Protein AF-A0A970MAL9-F1 (afdb_monomer_lite)

Structure (mmCIF, N/CA/C/O backbone):
data_AF-A0A970MAL9-F1
#
_entry.id   AF-A0A970MAL9-F1
#
loop_
_atom_site.group_PDB
_atom_site.id
_atom_site.type_symbol
_atom_site.label_atom_id
_atom_site.label_alt_id
_atom_site.label_comp_id
_atom_site.label_asym_id
_atom_site.label_entity_id
_atom_site.label_seq_id
_atom_site.pdbx_PDB_ins_code
_atom_site.Cartn_x
_atom_site.Cartn_y
_atom_site.Cartn_z
_atom_site.occupancy
_atom_site.B_iso_or_equiv
_atom_site.auth_seq_id
_atom_site.auth_comp_id
_atom_site.auth_asym_id
_atom_site.auth_atom_id
_atom_site.pdbx_PDB_model_num
ATOM 1 N N . MET A 1 1 ? -70.335 20.527 -10.914 1.00 54.09 1 MET A N 1
ATOM 2 C CA . MET A 1 1 ? -69.441 20.783 -9.760 1.00 54.09 1 MET A CA 1
ATOM 3 C C . MET A 1 1 ? -68.356 21.743 -10.204 1.00 54.09 1 MET A C 1
ATOM 5 O O . MET A 1 1 ? -67.798 21.538 -11.273 1.00 54.09 1 MET A O 1
ATOM 9 N N . LYS A 1 2 ? -68.132 22.835 -9.465 1.00 63.00 2 LYS A N 1
ATOM 10 C CA . LYS A 1 2 ? -67.154 23.869 -9.847 1.00 63.00 2 LYS A CA 1
ATOM 11 C C . LYS A 1 2 ? -65.738 23.356 -9.558 1.00 63.00 2 LYS A C 1
ATOM 13 O O . LYS A 1 2 ? -65.546 22.735 -8.519 1.00 63.00 2 LYS A O 1
ATOM 18 N N . SER A 1 3 ? -64.781 23.642 -10.445 1.00 64.44 3 SER A N 1
ATOM 19 C CA . SER A 1 3 ? -63.372 23.191 -10.394 1.00 64.44 3 SER A CA 1
ATOM 20 C C . SER A 1 3 ? -62.740 23.259 -8.991 1.00 64.44 3 SER A C 1
ATOM 22 O O . SER A 1 3 ? -62.078 22.327 -8.544 1.00 64.44 3 SER A O 1
ATOM 24 N N . ASN A 1 4 ? -63.073 24.297 -8.219 1.00 65.69 4 ASN A N 1
ATOM 25 C CA . ASN A 1 4 ? -62.553 24.490 -6.863 1.00 65.69 4 ASN A CA 1
ATOM 26 C C . ASN A 1 4 ? -63.009 23.415 -5.857 1.00 65.69 4 ASN A C 1
ATOM 28 O O . ASN A 1 4 ? -62.277 23.115 -4.923 1.00 65.69 4 ASN A O 1
ATOM 32 N N . GLN A 1 5 ? -64.184 22.804 -6.038 1.00 72.50 5 GLN A N 1
ATOM 33 C CA . GLN A 1 5 ? -64.656 21.724 -5.161 1.00 72.50 5 GLN A CA 1
ATOM 34 C C . GLN A 1 5 ? -63.900 20.416 -5.407 1.00 72.50 5 GLN A C 1
ATOM 36 O O . GLN A 1 5 ? -63.704 19.651 -4.470 1.00 72.50 5 GLN A O 1
ATOM 41 N N . LEU A 1 6 ? -63.449 20.175 -6.643 1.00 78.44 6 LEU A N 1
ATOM 42 C CA . LEU A 1 6 ? -62.658 18.992 -6.979 1.00 78.44 6 LEU A CA 1
ATOM 43 C C . LEU A 1 6 ? -61.240 19.104 -6.405 1.00 78.44 6 LEU A C 1
ATOM 45 O O . LEU A 1 6 ? -60.740 18.140 -5.842 1.00 78.44 6 LEU A O 1
ATOM 49 N N . ILE A 1 7 ? -60.634 20.294 -6.470 1.00 81.94 7 ILE A N 1
ATOM 50 C CA . ILE A 1 7 ? -59.304 20.547 -5.897 1.00 81.94 7 ILE A CA 1
ATOM 51 C C . ILE A 1 7 ? -59.335 20.386 -4.374 1.00 81.94 7 ILE A C 1
ATOM 53 O O . ILE A 1 7 ? -58.482 19.703 -3.822 1.00 81.94 7 ILE A O 1
ATOM 57 N N . ILE A 1 8 ? -60.351 20.929 -3.695 1.00 83.25 8 ILE A N 1
ATOM 58 C CA . ILE A 1 8 ? -60.490 20.766 -2.238 1.00 83.25 8 ILE A CA 1
ATOM 59 C C . ILE A 1 8 ? -60.674 19.289 -1.865 1.00 83.25 8 ILE A C 1
ATOM 61 O O . ILE A 1 8 ? -60.079 18.832 -0.892 1.00 83.25 8 ILE A O 1
ATOM 65 N N . LEU A 1 9 ? -61.450 18.531 -2.646 1.00 84.88 9 LEU A N 1
ATOM 66 C CA . LEU A 1 9 ? -61.661 17.106 -2.393 1.00 84.88 9 LEU A CA 1
ATOM 67 C C . LEU A 1 9 ? -60.372 16.294 -2.602 1.00 84.88 9 LEU A C 1
ATOM 69 O O . LEU A 1 9 ? -60.044 15.456 -1.769 1.00 84.88 9 LEU A O 1
ATOM 73 N N . ILE A 1 10 ? -59.616 16.569 -3.670 1.00 84.00 10 ILE A N 1
ATOM 74 C CA . ILE A 1 10 ? -58.338 15.896 -3.954 1.00 84.00 10 ILE A CA 1
ATOM 75 C C . ILE A 1 10 ? -57.297 16.237 -2.882 1.00 84.00 10 ILE A C 1
ATOM 77 O O . ILE A 1 10 ? -56.630 15.337 -2.376 1.00 84.00 10 ILE A O 1
ATOM 81 N N . SER A 1 11 ? -57.198 17.504 -2.473 1.00 80.00 11 S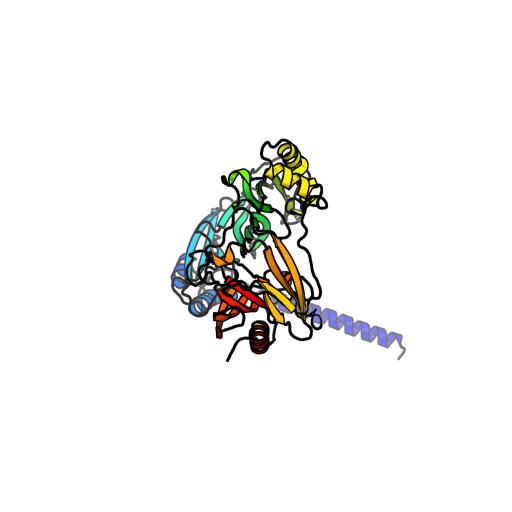ER A N 1
ATOM 82 C CA . SER A 1 11 ? -56.288 17.914 -1.400 1.00 80.00 11 SER A CA 1
ATOM 83 C C . SER A 1 11 ? -56.669 17.289 -0.058 1.00 80.00 11 SER A C 1
ATOM 85 O O . SER A 1 11 ? -55.787 16.850 0.671 1.00 80.00 11 SER A O 1
ATOM 87 N N . ALA A 1 12 ? -57.963 17.179 0.259 1.00 83.12 12 ALA A N 1
ATOM 88 C CA . ALA A 1 12 ? -58.419 16.506 1.473 1.00 83.12 12 ALA A CA 1
ATOM 89 C C . ALA A 1 12 ? -58.082 15.005 1.456 1.00 83.12 12 ALA A C 1
ATOM 91 O O . ALA A 1 12 ? -57.610 14.480 2.459 1.00 83.12 12 ALA A O 1
ATOM 92 N N . VAL A 1 13 ? -58.246 14.327 0.313 1.00 86.06 13 VAL A N 1
ATOM 93 C CA . VAL A 1 13 ? -57.880 12.909 0.163 1.00 86.06 13 VAL A CA 1
ATOM 94 C C . VAL A 1 13 ? -56.366 12.707 0.261 1.00 86.06 13 VAL A C 1
ATOM 96 O O . VAL A 1 13 ? -55.938 11.773 0.933 1.00 86.06 13 VAL A O 1
ATOM 99 N N . MET A 1 14 ? -55.547 13.590 -0.322 1.00 81.12 14 MET A N 1
ATOM 100 C CA . MET A 1 14 ? -54.086 13.507 -0.183 1.00 81.12 14 MET A CA 1
ATOM 101 C C . MET A 1 14 ? -53.616 13.792 1.245 1.00 81.12 14 MET A C 1
ATOM 103 O O . MET A 1 14 ? -52.766 13.067 1.749 1.00 81.12 14 MET A O 1
ATOM 107 N N . ILE A 1 15 ? -54.196 14.779 1.934 1.00 81.25 15 ILE A N 1
ATOM 108 C CA . ILE A 1 15 ? -53.868 15.058 3.340 1.00 81.25 15 ILE A CA 1
ATOM 109 C C . ILE A 1 15 ? -54.288 13.880 4.227 1.00 81.25 15 ILE A C 1
ATOM 111 O O . ILE A 1 15 ? -53.510 13.452 5.073 1.00 81.25 15 ILE A O 1
ATOM 115 N N . CYS A 1 16 ? -55.469 13.296 4.008 1.00 77.19 16 CYS A N 1
ATOM 116 C CA . CYS A 1 16 ? -55.884 12.087 4.719 1.00 77.19 16 CYS A CA 1
ATOM 117 C C . CYS A 1 16 ? -54.990 10.883 4.389 1.00 77.19 16 CYS A C 1
ATOM 119 O O . CYS A 1 16 ? -54.697 10.109 5.291 1.00 77.19 16 CYS A O 1
ATOM 121 N N . GLY A 1 17 ? -54.516 10.746 3.147 1.00 81.19 17 GLY A N 1
ATOM 122 C CA . GLY A 1 17 ? -53.557 9.715 2.745 1.00 81.19 17 GLY A CA 1
ATOM 123 C C . GLY A 1 17 ? -52.209 9.865 3.447 1.00 81.19 17 GLY A C 1
ATOM 124 O O . GLY A 1 17 ? -51.719 8.892 4.006 1.00 81.19 17 GLY A O 1
ATOM 125 N N . ILE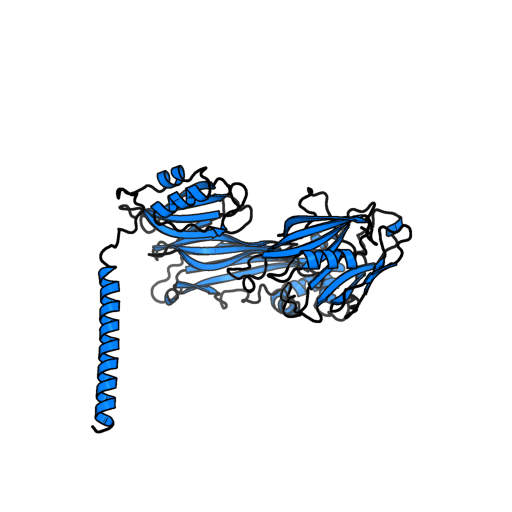 A 1 18 ? -51.668 11.087 3.507 1.00 74.69 18 ILE A N 1
ATOM 126 C CA . ILE A 1 18 ? -50.403 11.408 4.190 1.00 74.69 18 ILE A CA 1
ATOM 127 C C . ILE A 1 18 ? -50.530 11.226 5.709 1.00 74.69 18 ILE A C 1
ATOM 129 O O . ILE A 1 18 ? -49.622 10.707 6.354 1.00 74.69 18 ILE A O 1
ATOM 133 N N . LEU A 1 19 ? -51.666 11.611 6.299 1.00 67.94 19 LEU A N 1
ATOM 134 C CA . LEU A 1 19 ? -51.923 11.406 7.726 1.00 67.94 19 LEU A CA 1
ATOM 135 C C . LEU A 1 19 ? -52.158 9.926 8.060 1.00 67.94 19 LEU A C 1
ATOM 137 O O . LEU A 1 19 ? -51.715 9.471 9.109 1.00 67.94 19 LEU A O 1
ATOM 141 N N . TYR A 1 20 ? -52.801 9.159 7.175 1.00 69.69 20 TYR A N 1
ATOM 142 C CA . TYR A 1 20 ? -53.019 7.721 7.354 1.00 69.69 20 TYR A CA 1
ATOM 143 C C . TYR A 1 20 ? -51.725 6.918 7.168 1.00 69.69 20 TYR A C 1
ATOM 145 O O . TYR A 1 20 ? -51.453 6.020 7.963 1.00 69.69 20 TYR A O 1
ATOM 153 N N . SER A 1 21 ? -50.884 7.278 6.190 1.00 63.38 21 SER A N 1
ATOM 154 C CA . SER A 1 21 ? -49.553 6.685 6.022 1.00 63.38 21 SER A CA 1
ATOM 155 C C . SER A 1 21 ? -48.612 7.083 7.158 1.00 63.38 21 SER A C 1
ATOM 157 O O . SER A 1 21 ? -47.883 6.236 7.656 1.00 63.38 21 SER A O 1
ATOM 159 N N . GLY A 1 22 ? -48.675 8.329 7.640 1.00 58.78 22 GLY A N 1
ATOM 160 C CA . GLY A 1 22 ? -47.919 8.777 8.813 1.00 58.78 22 GLY A CA 1
ATOM 161 C C . GLY A 1 22 ? -48.356 8.084 10.109 1.00 58.78 22 GLY A C 1
ATOM 162 O O . GLY A 1 22 ? -47.512 7.732 10.932 1.00 58.78 22 GLY A O 1
ATOM 163 N N . TYR A 1 23 ? -49.656 7.826 10.280 1.00 56.34 23 TYR A N 1
ATOM 164 C CA . TYR A 1 23 ? -50.204 7.114 11.439 1.00 56.34 23 TYR A CA 1
ATOM 165 C C . TYR A 1 23 ? -49.856 5.617 11.430 1.00 56.34 23 TYR A C 1
ATOM 167 O O . TYR A 1 23 ? -49.505 5.069 12.472 1.00 56.34 23 TYR A O 1
ATOM 175 N N . HIS A 1 24 ? -49.880 4.957 10.265 1.00 53.38 24 HIS A N 1
ATOM 176 C CA . HIS A 1 24 ? -49.441 3.558 10.149 1.00 53.38 24 HIS A CA 1
ATOM 177 C C . HIS A 1 24 ? -47.927 3.403 10.274 1.00 53.38 24 HIS A C 1
ATOM 179 O O . HIS A 1 24 ? -47.480 2.521 10.995 1.00 53.38 24 HIS A O 1
ATOM 185 N N . TYR A 1 25 ? -47.137 4.312 9.698 1.00 47.03 25 TYR A N 1
ATOM 186 C CA . TYR A 1 25 ? -45.676 4.284 9.830 1.00 47.03 25 TYR A CA 1
ATOM 187 C C . TYR A 1 25 ? -45.218 4.507 11.285 1.00 47.03 25 TYR A C 1
ATOM 189 O O . TYR A 1 25 ? -44.265 3.889 11.758 1.00 47.03 25 TYR A O 1
ATOM 197 N N . THR A 1 26 ? -45.940 5.339 12.045 1.00 49.50 26 THR A N 1
ATOM 198 C CA . THR A 1 26 ? -45.660 5.550 13.476 1.00 49.50 26 THR A CA 1
ATOM 199 C C . THR A 1 26 ? -46.184 4.424 14.370 1.00 49.50 26 THR A C 1
ATOM 201 O O . THR A 1 26 ? -45.538 4.125 15.371 1.00 49.50 26 THR A O 1
ATOM 204 N N . GLN A 1 27 ? -47.278 3.740 14.011 1.00 43.75 27 GLN A N 1
ATOM 205 C CA . GLN A 1 27 ? -47.748 2.523 14.695 1.00 43.75 27 GLN A CA 1
ATOM 206 C C . GLN A 1 27 ? -46.856 1.301 14.413 1.00 43.75 27 GLN A C 1
ATOM 208 O O . GLN A 1 27 ? -46.614 0.520 15.329 1.00 43.75 27 GLN A O 1
ATOM 213 N N . GLU A 1 28 ? -46.297 1.151 13.208 1.00 44.19 28 GLU A N 1
ATOM 214 C CA . GLU A 1 28 ? -45.326 0.088 12.896 1.00 44.19 28 GLU A CA 1
ATOM 215 C C . GLU A 1 28 ? -43.985 0.308 13.617 1.00 44.19 28 GLU A C 1
ATOM 217 O O . GLU A 1 28 ? -43.405 -0.644 14.142 1.00 44.19 28 GLU A O 1
ATOM 222 N N . MET A 1 29 ? -43.534 1.562 13.771 1.00 40.91 29 MET A N 1
ATOM 223 C CA . MET A 1 29 ? -42.381 1.887 14.626 1.00 40.91 29 MET A CA 1
ATOM 224 C C . MET A 1 29 ? -42.684 1.808 16.132 1.00 40.91 29 MET A C 1
ATOM 226 O O . MET A 1 29 ? -41.788 1.501 16.919 1.00 40.91 29 MET A O 1
ATOM 230 N N . ALA A 1 30 ? -43.924 2.062 16.560 1.00 37.53 30 ALA A N 1
ATOM 231 C CA . ALA A 1 30 ? -44.330 1.933 17.961 1.00 37.53 30 ALA A CA 1
ATOM 232 C C . ALA A 1 30 ? -44.595 0.473 18.377 1.00 37.53 30 ALA A C 1
ATOM 234 O O . ALA A 1 30 ? -44.354 0.127 19.530 1.00 37.53 30 ALA A O 1
ATOM 235 N N . ASN A 1 31 ? -45.001 -0.403 17.452 1.00 35.47 31 ASN A N 1
ATOM 236 C CA . ASN A 1 31 ? -45.170 -1.838 17.712 1.00 35.47 31 ASN A CA 1
ATOM 237 C C . ASN A 1 31 ? -43.882 -2.650 17.493 1.00 35.47 31 ASN A C 1
ATOM 239 O O . ASN A 1 31 ? -43.725 -3.692 18.121 1.00 35.47 31 ASN A O 1
ATOM 243 N N . ARG A 1 32 ? -42.890 -2.137 16.746 1.00 37.62 32 ARG A N 1
ATOM 244 C CA . ARG A 1 32 ? -41.489 -2.608 16.850 1.00 37.62 32 ARG A CA 1
ATOM 245 C C . ARG A 1 32 ? -40.805 -2.200 18.164 1.00 37.62 32 ARG A C 1
ATOM 247 O O . ARG A 1 32 ? -39.726 -2.690 18.470 1.00 37.62 32 ARG A O 1
ATOM 254 N N . LYS A 1 33 ? -41.438 -1.346 18.974 1.00 33.28 33 LYS A N 1
ATOM 255 C CA . LYS A 1 33 ? -40.928 -0.869 20.270 1.00 33.28 33 LYS A CA 1
ATOM 256 C C . LYS A 1 33 ? -41.291 -1.756 21.473 1.00 33.28 33 LYS A C 1
ATOM 258 O O . LYS A 1 33 ? -41.017 -1.359 22.600 1.00 33.28 33 LYS A O 1
ATOM 263 N N . LEU A 1 34 ? -41.860 -2.949 21.262 1.00 36.75 34 LEU A N 1
ATOM 264 C CA . LEU A 1 34 ? -42.146 -3.918 22.337 1.00 36.75 34 LEU A CA 1
ATOM 265 C C . LEU A 1 34 ? -41.627 -5.345 22.070 1.00 36.75 34 LEU A C 1
ATOM 267 O O . LEU A 1 34 ? -42.137 -6.316 22.617 1.00 36.75 34 LEU A O 1
ATOM 271 N N . GLN A 1 35 ? -40.558 -5.446 21.282 1.00 36.19 35 GLN A N 1
ATOM 272 C CA . GLN A 1 35 ? -39.531 -6.484 21.407 1.00 36.19 35 GLN A CA 1
ATOM 273 C C . GLN A 1 35 ? -38.168 -5.793 21.299 1.00 36.19 35 GLN A C 1
ATOM 275 O O . GLN A 1 35 ? -37.368 -6.054 20.410 1.00 36.19 35 GLN A O 1
ATOM 280 N N . VAL A 1 36 ? -37.902 -4.864 22.219 1.00 40.41 36 VAL A N 1
ATOM 281 C CA . VAL A 1 36 ? -36.517 -4.659 22.642 1.00 40.41 36 VAL A CA 1
ATOM 282 C C . VAL A 1 36 ? -36.215 -5.894 23.482 1.00 40.41 36 VAL A C 1
ATOM 284 O O . VAL A 1 36 ? -36.440 -5.896 24.689 1.00 40.41 36 VAL A O 1
ATOM 287 N N . MET A 1 37 ? -35.835 -6.991 22.817 1.00 39.97 37 MET A N 1
ATOM 288 C CA . MET A 1 37 ? -34.947 -7.946 23.466 1.00 39.97 37 MET A CA 1
ATOM 289 C C . MET A 1 37 ? -33.815 -7.091 24.022 1.00 39.97 37 MET A C 1
ATOM 291 O O . MET A 1 37 ? -33.261 -6.258 23.300 1.00 39.97 37 MET A O 1
ATOM 295 N N . GLU A 1 38 ? -33.588 -7.191 25.328 1.00 49.19 38 GLU A N 1
ATOM 296 C CA . GLU A 1 38 ? -32.410 -6.621 25.966 1.00 49.19 38 GLU A CA 1
ATOM 297 C C . GLU A 1 38 ? -31.223 -6.918 25.041 1.00 49.19 38 GLU A C 1
ATOM 299 O O . GLU A 1 38 ? -31.068 -8.055 24.601 1.00 49.19 38 GLU A O 1
ATOM 304 N N . SER A 1 39 ? -30.476 -5.890 24.637 1.00 59.03 39 SER A N 1
ATOM 305 C CA . SER A 1 39 ? -29.421 -5.948 23.614 1.00 59.03 39 SER A CA 1
ATOM 306 C C . SER A 1 39 ? -28.170 -6.675 24.118 1.00 59.03 39 SER A C 1
ATOM 308 O O . SER A 1 39 ? -27.053 -6.182 23.972 1.00 59.03 39 SER A O 1
ATOM 310 N N . GLY A 1 40 ? -28.377 -7.803 24.790 1.00 67.00 40 GLY A N 1
ATOM 311 C CA . GLY A 1 40 ? -27.357 -8.630 25.394 1.00 67.00 40 GLY A CA 1
ATOM 312 C C . GLY A 1 40 ? -27.059 -9.876 24.564 1.00 67.00 40 GLY A C 1
ATOM 313 O O . GLY A 1 40 ? -27.856 -10.293 23.726 1.00 67.00 40 GLY A O 1
ATOM 314 N N . LEU A 1 41 ? -25.908 -10.485 24.822 1.00 83.50 41 LEU A N 1
ATOM 315 C CA . LEU A 1 41 ? -25.549 -11.811 24.335 1.00 83.50 41 LEU A CA 1
ATOM 316 C C . LEU A 1 41 ? -26.349 -12.853 25.114 1.00 83.50 41 LEU A C 1
ATOM 318 O O . LEU A 1 41 ? -26.048 -13.123 26.279 1.00 83.50 41 LEU A O 1
ATOM 322 N N . PHE A 1 42 ? -27.365 -13.421 24.472 1.00 82.75 42 PHE A N 1
ATOM 323 C CA . PHE A 1 42 ? -28.212 -14.464 25.041 1.00 82.75 42 PHE A CA 1
ATOM 324 C C . PHE A 1 42 ? -28.233 -15.693 24.133 1.00 82.75 42 PHE A C 1
ATOM 326 O O . PHE A 1 42 ? -28.216 -15.555 22.912 1.00 82.75 42 PHE A O 1
ATOM 333 N N . ASP A 1 43 ? -28.274 -16.885 24.725 1.00 81.25 43 ASP A N 1
ATOM 334 C CA . ASP A 1 43 ? -28.486 -18.131 23.986 1.00 81.25 43 ASP A CA 1
ATOM 335 C C . ASP A 1 43 ? -29.949 -18.271 23.516 1.00 81.25 43 ASP A C 1
ATOM 337 O O . ASP A 1 43 ? -30.821 -17.452 23.829 1.00 81.25 43 ASP A O 1
ATOM 341 N N . SER A 1 44 ? -30.247 -19.347 22.780 1.00 77.75 44 SER A N 1
ATOM 342 C CA . SER A 1 44 ? -31.605 -19.643 22.299 1.00 77.75 44 SER A CA 1
ATOM 343 C C . SER A 1 44 ? -32.642 -19.825 23.415 1.00 77.75 44 SER A C 1
ATOM 345 O O . SER A 1 44 ? -33.842 -19.733 23.152 1.00 77.75 44 SER A O 1
ATOM 347 N N . ASP A 1 45 ? -32.190 -20.088 24.643 1.00 80.75 45 ASP A N 1
ATOM 348 C CA . ASP A 1 45 ? -33.020 -20.272 25.831 1.00 80.75 45 ASP A CA 1
ATOM 349 C C . ASP A 1 45 ? -33.166 -18.969 26.650 1.00 80.75 45 ASP A C 1
ATOM 351 O O . ASP A 1 45 ? -33.895 -18.938 27.646 1.00 80.75 45 ASP A O 1
ATOM 355 N N . GLY A 1 46 ? -32.528 -17.875 26.216 1.00 80.25 46 GLY A N 1
ATOM 356 C CA . GLY A 1 46 ? -32.565 -16.562 26.856 1.00 80.25 46 GLY A CA 1
ATOM 357 C C . GLY A 1 46 ? -31.603 -16.403 28.037 1.00 80.25 46 GLY A C 1
ATOM 358 O O . GLY A 1 46 ? -31.757 -15.459 28.815 1.00 80.25 46 GLY A O 1
ATOM 359 N N . ASN A 1 47 ? -30.630 -17.301 28.212 1.00 82.56 47 ASN A N 1
ATOM 360 C CA . ASN A 1 47 ? -29.602 -17.167 29.244 1.00 82.56 47 ASN A CA 1
ATOM 361 C C . ASN A 1 47 ? -28.457 -16.288 28.746 1.00 82.56 47 ASN A C 1
ATOM 363 O O . ASN A 1 47 ? -28.035 -16.404 27.599 1.00 82.56 47 ASN A O 1
ATOM 367 N N . ALA A 1 48 ? -27.932 -15.422 29.616 1.00 83.19 48 ALA A N 1
ATOM 368 C CA . ALA A 1 48 ? -26.791 -14.580 29.276 1.00 83.19 48 ALA A CA 1
ATOM 369 C C . ALA A 1 48 ? -25.548 -15.443 29.010 1.00 83.19 48 ALA A C 1
ATOM 371 O O . ALA A 1 48 ? -25.181 -16.275 29.843 1.00 83.19 48 ALA A O 1
ATOM 372 N N . VAL A 1 49 ? -24.885 -15.208 27.880 1.00 87.00 49 VAL A N 1
ATOM 373 C CA . VAL A 1 49 ? -23.678 -15.933 27.473 1.00 87.00 49 VAL A CA 1
ATOM 374 C C . VAL A 1 49 ? -22.446 -15.085 27.733 1.00 87.00 49 VAL A C 1
ATOM 376 O O . VAL A 1 49 ? -22.378 -13.918 27.348 1.00 87.00 49 VAL A O 1
ATOM 379 N N . SER A 1 50 ? -21.454 -15.674 28.403 1.00 91.62 50 SER A N 1
ATOM 380 C CA . SER A 1 50 ? -20.188 -14.994 28.652 1.00 91.62 50 SER A CA 1
ATOM 381 C C . SER A 1 50 ? -19.363 -14.888 27.364 1.00 91.62 50 SER A C 1
ATOM 383 O O . SER A 1 50 ? -19.255 -15.879 26.639 1.00 91.62 50 SER A O 1
ATOM 385 N N . PRO A 1 51 ? -18.666 -13.762 27.114 1.00 92.25 51 PRO A N 1
ATOM 386 C CA . PRO A 1 51 ? -17.715 -13.649 26.006 1.00 92.25 51 PRO A CA 1
ATOM 387 C C . PRO A 1 51 ? -16.629 -14.736 26.015 1.00 92.25 51 PRO A C 1
ATOM 389 O O . PRO A 1 51 ? -16.102 -15.090 24.966 1.00 92.25 51 PRO A O 1
ATOM 392 N N . VAL A 1 52 ? -16.302 -15.286 27.192 1.00 93.12 52 VAL A N 1
ATOM 393 C CA . VAL A 1 52 ? -15.356 -16.405 27.338 1.00 93.12 52 VAL A CA 1
ATOM 394 C C . VAL A 1 52 ? -15.914 -17.693 26.737 1.00 93.12 52 VAL A C 1
ATOM 396 O O . VAL A 1 52 ? -15.193 -18.400 26.035 1.00 93.12 52 VAL A O 1
ATOM 399 N N . ASP A 1 53 ? -17.183 -17.996 26.999 1.00 93.44 53 ASP A N 1
ATOM 400 C CA . ASP A 1 53 ? -17.834 -19.199 26.481 1.00 93.44 53 ASP A CA 1
ATOM 401 C C . ASP A 1 53 ? -18.007 -19.095 24.966 1.00 93.44 53 ASP A C 1
ATOM 403 O O . ASP A 1 53 ? -17.639 -20.023 24.248 1.00 93.44 53 ASP A O 1
ATOM 407 N N . LEU A 1 54 ? -18.424 -17.919 24.484 1.00 93.44 54 LEU A N 1
ATOM 408 C CA . LEU A 1 54 ? -18.507 -17.610 23.058 1.00 93.44 54 LEU A CA 1
ATOM 409 C C . LEU A 1 54 ? -17.153 -17.789 22.349 1.00 93.44 54 LEU A C 1
ATOM 411 O O . LEU A 1 54 ? -17.075 -18.445 21.312 1.00 93.44 54 LEU A O 1
ATOM 415 N N . ALA A 1 55 ? -16.066 -17.255 22.919 1.00 93.12 55 ALA A N 1
ATOM 416 C CA . ALA A 1 55 ? -14.726 -17.415 22.353 1.00 93.12 55 ALA A CA 1
ATOM 417 C C . ALA A 1 55 ? -14.321 -18.896 22.254 1.00 93.12 55 ALA A C 1
ATOM 419 O O . ALA A 1 55 ? -13.810 -19.338 21.227 1.00 93.12 55 ALA A O 1
ATOM 420 N N . ASN A 1 56 ? -14.586 -19.681 23.303 1.00 94.31 56 ASN A N 1
ATOM 421 C CA . ASN A 1 56 ? -14.286 -21.112 23.318 1.00 94.31 56 ASN A CA 1
ATOM 422 C C . ASN A 1 56 ? -15.122 -21.907 22.305 1.00 94.31 56 ASN A C 1
ATOM 424 O O . ASN A 1 56 ? -14.631 -22.897 21.766 1.00 94.31 56 ASN A O 1
ATOM 428 N N . GLU A 1 57 ? -16.366 -21.494 22.058 1.00 94.62 57 GLU A N 1
ATOM 429 C CA . GLU A 1 57 ? -17.265 -22.136 21.096 1.00 94.62 57 GLU A CA 1
ATOM 430 C C . GLU A 1 57 ? -16.788 -21.948 19.647 1.00 94.62 57 GLU A C 1
ATOM 432 O O . GLU A 1 57 ? -16.842 -22.887 18.847 1.00 94.62 57 GLU A O 1
ATOM 437 N N . ILE A 1 58 ? -16.274 -20.755 19.334 1.00 93.75 58 ILE A N 1
ATOM 438 C CA . ILE A 1 58 ? -15.801 -20.357 18.002 1.00 93.75 58 ILE A CA 1
ATOM 439 C C . ILE A 1 58 ? -14.396 -20.908 17.701 1.00 93.75 58 ILE A C 1
ATOM 441 O O . ILE A 1 58 ? -14.074 -21.202 16.549 1.00 93.75 58 ILE A O 1
ATOM 445 N N . ASN A 1 59 ? -13.536 -21.072 18.709 1.00 93.56 59 ASN A N 1
ATOM 446 C CA . ASN A 1 59 ? -12.139 -21.446 18.490 1.00 93.56 59 ASN A CA 1
ATOM 447 C C . ASN A 1 59 ? -11.965 -22.780 17.738 1.00 93.56 59 ASN A C 1
ATOM 449 O O . ASN A 1 59 ? -12.416 -23.839 18.178 1.00 93.56 59 ASN A O 1
ATOM 453 N N . GLY A 1 60 ? -11.224 -22.748 16.629 1.00 91.19 60 GLY A N 1
ATOM 454 C CA . GLY A 1 60 ? -10.916 -23.914 15.801 1.00 91.19 60 GLY A CA 1
ATOM 455 C C . GLY A 1 60 ? -12.063 -24.384 14.903 1.00 91.19 60 GLY A C 1
ATOM 456 O O . GLY A 1 60 ? -11.933 -25.441 14.276 1.00 91.19 60 GLY A O 1
ATOM 457 N N . LYS A 1 61 ? -13.165 -23.630 14.841 1.00 92.94 61 LYS A N 1
ATOM 458 C CA . LYS A 1 61 ? -14.295 -23.873 13.942 1.00 92.94 61 LYS A CA 1
ATOM 459 C C . LYS A 1 61 ? -13.995 -23.403 12.529 1.00 92.94 61 LYS A C 1
ATOM 461 O O . LYS A 1 61 ? -13.163 -22.525 12.317 1.00 92.94 61 LYS A O 1
ATOM 466 N N . THR A 1 62 ? -14.667 -24.015 11.565 1.00 89.62 62 THR A N 1
ATOM 467 C CA . THR A 1 62 ? -14.674 -23.524 10.185 1.00 89.62 62 THR A CA 1
ATOM 468 C C . THR A 1 62 ? -15.454 -22.221 10.092 1.00 89.62 62 THR A C 1
ATOM 470 O O . THR A 1 62 ? -16.323 -21.948 10.917 1.00 89.62 62 THR A O 1
ATOM 473 N N . THR A 1 63 ? -15.176 -21.431 9.068 1.00 84.12 63 THR A N 1
ATOM 474 C CA . THR A 1 63 ? -15.888 -20.186 8.768 1.00 84.12 63 THR A CA 1
ATOM 475 C C . THR A 1 63 ? -17.413 -20.311 8.815 1.00 84.12 63 THR A C 1
ATOM 477 O O . THR A 1 63 ? -18.067 -19.533 9.506 1.00 84.12 63 THR A O 1
ATOM 480 N N . ASP A 1 64 ? -17.981 -21.311 8.135 1.00 88.19 64 ASP A N 1
ATOM 481 C CA . ASP A 1 64 ? -19.435 -21.517 8.094 1.00 88.19 64 ASP A CA 1
ATOM 482 C C . ASP A 1 64 ? -20.001 -21.802 9.491 1.00 88.19 64 ASP A C 1
ATOM 484 O O . ASP A 1 64 ? -21.050 -21.280 9.868 1.00 88.19 64 ASP A O 1
ATOM 488 N N . GLU A 1 65 ? -19.287 -22.603 10.288 1.00 91.81 65 GLU A N 1
ATOM 489 C CA . GLU A 1 65 ? -19.660 -22.872 11.677 1.00 91.81 65 GLU A CA 1
ATOM 490 C C . GLU A 1 65 ? -19.583 -21.601 12.531 1.00 91.81 65 GLU A C 1
ATOM 492 O O . GLU A 1 65 ? -20.498 -21.348 13.310 1.00 91.81 65 GLU A O 1
ATOM 497 N N . VAL A 1 66 ? -18.528 -20.791 12.384 1.00 90.88 66 VAL A N 1
ATOM 498 C CA . VAL A 1 66 ? -18.380 -19.520 13.111 1.00 90.88 66 VAL A CA 1
ATOM 499 C C . VAL A 1 66 ? -19.519 -18.570 12.783 1.00 90.88 66 VAL A C 1
ATOM 501 O O . VAL A 1 66 ? -20.130 -18.033 13.704 1.00 90.88 66 VAL A O 1
ATOM 504 N N . LYS A 1 67 ? -19.854 -18.413 11.501 1.00 89.88 67 LYS A N 1
ATOM 505 C CA . LYS A 1 67 ? -20.990 -17.597 11.074 1.00 89.88 67 LYS A CA 1
ATOM 506 C C . LYS A 1 67 ? -22.287 -18.073 11.726 1.00 89.88 67 LYS A C 1
ATOM 508 O O . LYS A 1 67 ? -22.987 -17.285 12.350 1.00 89.88 67 LYS A O 1
ATOM 513 N N . MET A 1 68 ? -22.569 -19.375 11.657 1.00 90.62 68 MET A N 1
ATOM 514 C CA . MET A 1 68 ? -23.757 -19.954 12.289 1.00 90.62 68 MET A CA 1
ATOM 515 C C . MET A 1 68 ? -23.801 -19.734 13.806 1.00 90.62 68 MET A C 1
ATOM 517 O O . MET A 1 68 ? -24.892 -19.619 14.362 1.00 90.62 68 MET A O 1
ATOM 521 N N . ILE A 1 69 ? -22.651 -19.731 14.486 1.00 92.56 69 ILE A N 1
ATOM 522 C CA . ILE A 1 69 ? -22.556 -19.447 15.924 1.00 92.56 69 ILE A CA 1
ATOM 523 C C . ILE A 1 69 ? -22.834 -17.960 16.177 1.00 92.56 69 ILE A C 1
ATOM 525 O O . ILE A 1 69 ? -23.689 -17.633 16.991 1.00 92.56 69 ILE A O 1
ATOM 529 N N . LEU A 1 70 ? -22.169 -17.049 15.464 1.00 90.94 70 LEU A N 1
ATOM 530 C CA . LEU A 1 70 ? -22.332 -15.601 15.639 1.00 90.94 70 LEU A CA 1
ATOM 531 C C . LEU A 1 70 ? -23.758 -15.121 15.318 1.00 90.94 70 LEU A C 1
ATOM 533 O O . LEU A 1 70 ? -24.306 -14.307 16.065 1.00 90.94 70 LEU A O 1
ATOM 537 N N . ASP A 1 71 ? -24.394 -15.696 14.294 1.00 89.19 71 ASP A N 1
ATOM 538 C CA . ASP A 1 71 ? -25.789 -15.424 13.928 1.00 89.19 71 ASP A CA 1
ATOM 539 C C . ASP A 1 71 ? -26.763 -15.752 15.077 1.00 89.19 71 ASP A C 1
ATOM 541 O O . ASP A 1 71 ? -27.740 -15.029 15.285 1.00 89.19 71 ASP A O 1
ATOM 545 N N . GLN A 1 72 ? -26.496 -16.802 15.871 1.00 89.69 72 GLN A N 1
ATOM 546 C CA . GLN A 1 72 ? -27.328 -17.156 17.036 1.00 89.69 72 GLN A CA 1
ATOM 547 C C . GLN A 1 72 ? -27.319 -16.065 18.108 1.00 89.69 72 GLN A C 1
ATOM 549 O O . GLN A 1 72 ? -28.311 -15.890 18.813 1.00 89.69 72 GLN A O 1
ATOM 554 N N . TYR A 1 73 ? -26.222 -15.315 18.196 1.00 86.44 73 TYR A N 1
ATOM 555 C CA . TYR A 1 73 ? -26.035 -14.226 19.148 1.00 86.44 73 TYR A CA 1
ATOM 556 C C . TYR A 1 73 ? -26.296 -12.843 18.532 1.00 86.44 73 TYR A C 1
ATOM 558 O O . TYR A 1 73 ? -26.026 -11.828 19.176 1.00 86.44 73 TYR A O 1
ATOM 566 N N . ASN A 1 74 ? -26.828 -12.790 17.301 1.00 84.19 74 ASN A N 1
ATOM 567 C CA . ASN A 1 74 ? -27.072 -11.558 16.547 1.00 84.19 74 ASN A CA 1
ATOM 568 C C . ASN A 1 74 ? -25.811 -10.672 16.450 1.00 84.19 74 ASN A C 1
ATOM 570 O O . ASN A 1 74 ? -25.859 -9.449 16.628 1.00 84.19 74 ASN A O 1
ATOM 574 N N . LEU A 1 75 ? -24.666 -11.318 16.224 1.00 86.31 75 LEU A N 1
ATOM 575 C CA . LEU A 1 75 ? -23.383 -10.672 15.992 1.00 86.31 75 LEU A CA 1
ATOM 576 C C . LEU A 1 75 ? -23.127 -10.580 14.490 1.00 86.31 75 LEU A C 1
ATOM 578 O O . LEU A 1 75 ? -23.326 -11.545 13.760 1.00 86.31 75 LEU A O 1
ATOM 582 N N . GLU A 1 76 ? -22.689 -9.407 14.041 1.00 82.12 76 GLU A N 1
ATOM 583 C CA . GLU A 1 76 ? -22.301 -9.195 12.650 1.00 82.12 76 GLU A CA 1
ATOM 584 C C . GLU A 1 76 ? -21.082 -10.065 12.313 1.00 82.12 76 GLU A C 1
ATOM 586 O O . GLU A 1 76 ? -20.161 -10.190 13.124 1.00 82.12 76 GLU A O 1
ATOM 591 N N . TYR A 1 77 ? -21.098 -10.673 11.127 1.00 83.06 77 TYR A N 1
ATOM 592 C CA . TYR A 1 77 ? -20.005 -11.463 10.570 1.00 83.06 77 TYR A CA 1
ATOM 593 C C . TYR A 1 77 ? -19.833 -11.103 9.095 1.00 83.06 77 TYR A C 1
ATOM 595 O O . TYR A 1 77 ? -20.804 -11.151 8.339 1.00 83.06 77 TYR A O 1
ATOM 603 N N . ASP A 1 78 ? -18.617 -10.739 8.690 1.00 78.06 78 ASP A N 1
ATOM 604 C CA . ASP A 1 78 ? -18.320 -10.387 7.301 1.00 78.06 78 ASP A CA 1
ATOM 605 C C . ASP A 1 78 ? -17.797 -11.606 6.532 1.00 78.06 78 ASP A C 1
ATOM 607 O O . ASP A 1 78 ? -16.735 -12.156 6.828 1.00 78.06 78 ASP A O 1
ATOM 611 N N . GLU A 1 79 ? -18.556 -12.023 5.520 1.00 68.62 79 GLU A N 1
ATOM 612 C CA . GLU A 1 79 ? -18.208 -13.138 4.637 1.00 68.62 79 GLU A CA 1
ATOM 613 C C . GLU A 1 79 ? -16.974 -12.844 3.770 1.00 68.62 79 GLU A C 1
ATOM 615 O O . GLU A 1 79 ? -16.311 -13.779 3.321 1.00 68.62 79 GLU A O 1
ATOM 620 N N . ALA A 1 80 ? -16.620 -11.569 3.565 1.00 62.62 80 ALA A N 1
ATOM 621 C CA . ALA A 1 80 ? -15.443 -11.162 2.797 1.00 62.62 80 ALA A CA 1
ATOM 622 C C . ALA A 1 80 ? -14.112 -11.480 3.505 1.00 62.62 80 ALA A C 1
ATOM 624 O O . ALA A 1 80 ? -13.041 -11.311 2.922 1.00 62.62 80 ALA A O 1
ATOM 625 N N . MET A 1 81 ? -14.156 -11.964 4.749 1.00 62.06 81 MET A N 1
ATOM 626 C CA . MET A 1 81 ? -12.977 -12.343 5.527 1.00 62.06 81 MET A CA 1
ATOM 627 C C . MET A 1 81 ? -12.300 -13.657 5.094 1.00 62.06 81 MET A C 1
ATOM 629 O O . MET A 1 81 ? -11.347 -14.064 5.759 1.00 62.06 81 MET A O 1
ATOM 633 N N . VAL A 1 82 ? -12.776 -14.350 4.049 1.00 60.66 82 VAL A N 1
ATOM 634 C CA . VAL A 1 82 ? -12.586 -15.807 3.968 1.00 60.66 82 VAL A CA 1
ATOM 635 C C . VAL A 1 82 ? -12.337 -16.360 2.560 1.00 60.66 82 VAL A C 1
ATOM 637 O O . VAL A 1 82 ? -13.119 -16.132 1.638 1.00 60.66 82 VAL A O 1
ATOM 640 N N . THR A 1 83 ? -11.332 -17.234 2.439 1.00 57.34 83 THR A N 1
ATOM 641 C CA . THR A 1 83 ? -11.274 -18.306 1.434 1.00 57.34 83 THR A CA 1
ATOM 642 C C . THR A 1 83 ? -11.806 -19.641 1.995 1.00 57.34 83 THR A C 1
ATOM 644 O O . THR A 1 83 ? -11.663 -19.978 3.170 1.00 57.34 83 THR A O 1
ATOM 647 N N . ASN A 1 84 ? -12.509 -20.417 1.162 1.00 58.25 84 ASN A N 1
ATOM 648 C CA . ASN A 1 84 ? -13.294 -21.578 1.609 1.00 58.25 84 ASN A CA 1
ATOM 649 C C . ASN A 1 84 ? -12.459 -22.658 2.351 1.00 58.25 84 ASN A C 1
ATOM 651 O O . ASN A 1 84 ? -11.594 -23.290 1.742 1.00 58.25 84 ASN A O 1
ATOM 655 N N . ASN A 1 85 ? -12.859 -22.963 3.602 1.00 67.19 85 ASN A N 1
ATOM 656 C CA . ASN A 1 85 ? -12.378 -24.003 4.549 1.00 67.19 85 ASN A CA 1
ATOM 657 C C . ASN A 1 85 ? -11.334 -23.613 5.615 1.00 67.19 85 ASN A C 1
ATOM 659 O O . ASN A 1 85 ? -10.814 -24.503 6.300 1.00 67.19 85 ASN A O 1
ATOM 663 N N . ASP A 1 86 ? -11.077 -22.328 5.835 1.00 77.44 86 ASP A N 1
ATOM 664 C CA . ASP A 1 86 ? -10.205 -21.905 6.931 1.00 77.44 86 ASP A CA 1
ATOM 665 C C . ASP A 1 86 ? -10.787 -22.203 8.317 1.00 77.44 86 ASP A C 1
ATOM 667 O O . ASP A 1 86 ? -11.982 -22.051 8.583 1.00 77.44 86 ASP A O 1
ATOM 671 N N . ARG A 1 87 ? -9.914 -22.643 9.233 1.00 86.56 87 ARG A N 1
ATOM 672 C CA . ARG A 1 87 ? -10.243 -22.722 10.658 1.00 86.56 87 ARG A CA 1
ATOM 673 C C . ARG A 1 87 ? -9.940 -21.388 11.313 1.00 86.56 87 ARG A C 1
ATOM 675 O O . ARG A 1 87 ? -8.825 -20.888 11.198 1.00 86.56 87 ARG A O 1
ATOM 682 N N . ILE A 1 88 ? -10.904 -20.865 12.053 1.00 87.44 88 ILE A N 1
ATOM 683 C CA . ILE A 1 88 ? -10.777 -19.605 12.772 1.00 87.44 88 ILE A CA 1
ATOM 684 C C . ILE A 1 88 ? -10.063 -19.841 14.100 1.00 87.44 88 ILE A C 1
ATOM 686 O O . ILE A 1 88 ? -10.442 -20.707 14.891 1.00 87.44 88 ILE A O 1
ATOM 690 N N . GLN A 1 89 ? -9.026 -19.053 14.363 1.00 88.75 89 GLN A N 1
ATOM 691 C CA . GLN A 1 89 ? -8.459 -18.897 15.696 1.00 88.75 89 GLN A CA 1
ATOM 692 C C . GLN A 1 89 ? -9.105 -17.706 16.386 1.00 88.75 89 GLN A C 1
ATOM 694 O O . GLN A 1 89 ? -9.296 -16.651 15.782 1.00 88.75 89 GLN A O 1
ATOM 699 N N . THR A 1 90 ? -9.405 -17.868 17.670 1.00 90.12 90 THR A N 1
ATOM 700 C CA . THR A 1 90 ? -9.994 -16.798 18.476 1.00 90.12 90 THR A CA 1
ATOM 701 C C . THR A 1 90 ? -9.070 -16.371 19.595 1.00 90.12 90 THR A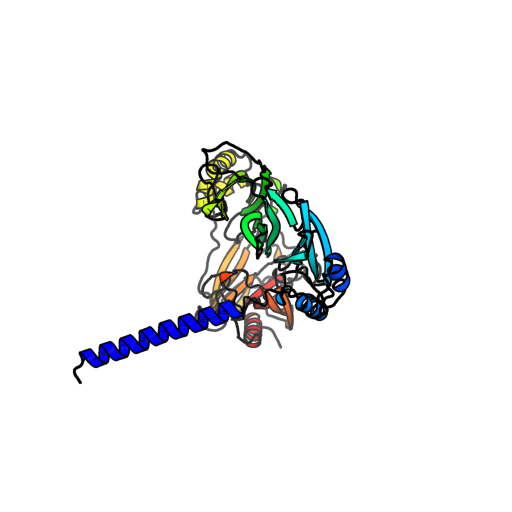 C 1
ATOM 703 O O . THR A 1 90 ? -8.506 -17.216 20.296 1.00 90.12 90 THR A O 1
ATOM 706 N N . GLN A 1 91 ? -8.994 -15.069 19.835 1.00 90.00 91 GLN A N 1
ATOM 707 C CA . GLN A 1 91 ? -8.355 -14.496 21.012 1.00 90.00 91 GLN A CA 1
ATOM 708 C C . GLN A 1 91 ? -9.338 -13.558 21.707 1.00 90.00 91 GLN A C 1
ATOM 710 O O . GLN A 1 91 ? -10.046 -12.797 21.055 1.00 90.00 91 GLN A O 1
ATOM 715 N N . LEU A 1 92 ? -9.400 -13.623 23.035 1.00 91.69 92 LEU A N 1
ATOM 716 C CA . LEU A 1 92 ? -10.277 -12.770 23.829 1.00 91.69 92 LEU A CA 1
ATOM 717 C C . LEU A 1 92 ? -9.436 -11.850 24.705 1.00 91.69 92 LEU A C 1
ATOM 719 O O . LEU A 1 92 ? -8.688 -12.309 25.570 1.00 91.69 92 LEU A O 1
ATOM 723 N N . TYR A 1 93 ? -9.610 -10.550 24.511 1.00 91.69 93 TYR A N 1
ATOM 724 C CA . TYR A 1 93 ? -8.989 -9.513 25.321 1.00 91.69 93 TYR A CA 1
ATOM 725 C C . TYR A 1 93 ? -10.017 -8.930 26.279 1.00 91.69 93 TYR A C 1
ATOM 727 O O . TYR A 1 93 ? -11.192 -8.807 25.938 1.00 91.69 93 TYR A O 1
ATOM 735 N N . ARG A 1 94 ? -9.575 -8.557 27.480 1.00 93.19 94 ARG A N 1
ATOM 736 C CA . ARG A 1 94 ? -10.427 -7.955 28.507 1.00 93.19 94 ARG A CA 1
ATOM 737 C C . ARG A 1 94 ? -9.737 -6.751 29.133 1.00 93.19 94 ARG A C 1
ATOM 739 O O . ARG A 1 94 ? -8.612 -6.873 29.611 1.00 93.19 94 ARG A O 1
ATOM 746 N N . GLN A 1 95 ? -10.456 -5.639 29.221 1.00 92.75 95 GLN A N 1
ATOM 747 C CA . GLN A 1 95 ? -10.045 -4.424 29.917 1.00 92.75 95 GLN A CA 1
ATOM 748 C C . GLN A 1 95 ? -11.158 -3.951 30.847 1.00 92.75 95 GLN A C 1
ATOM 750 O O . GLN A 1 95 ? -12.325 -3.951 30.478 1.00 92.75 95 GLN A O 1
ATOM 755 N N . THR A 1 96 ? -10.811 -3.542 32.062 1.00 93.56 96 THR A N 1
ATOM 756 C CA . THR A 1 96 ? -11.754 -2.839 32.938 1.00 93.56 96 THR A CA 1
ATOM 757 C C . THR A 1 96 ? -11.658 -1.348 32.646 1.00 93.56 96 THR A C 1
ATOM 759 O O . THR A 1 96 ? -10.580 -0.779 32.807 1.00 93.56 96 THR A O 1
ATOM 762 N N . LEU A 1 97 ? -12.769 -0.736 32.238 1.00 90.38 97 LEU A N 1
ATOM 763 C CA . LEU A 1 97 ? -12.844 0.687 31.923 1.00 90.38 97 LEU A CA 1
ATOM 764 C C . LEU A 1 97 ? -12.693 1.526 33.193 1.00 90.38 97 LEU A C 1
ATOM 766 O O . LEU A 1 97 ? -13.348 1.268 34.205 1.00 90.38 97 LEU A O 1
ATOM 770 N N . GLN A 1 98 ? -11.849 2.548 33.138 1.00 87.88 98 GLN A N 1
ATOM 771 C CA . GLN A 1 98 ? -11.551 3.433 34.260 1.00 87.88 98 GLN A CA 1
ATOM 772 C C . GLN A 1 98 ? -12.725 4.351 34.597 1.00 87.88 98 GLN A C 1
ATOM 774 O O . GLN A 1 98 ? -12.964 4.622 35.773 1.00 87.88 98 GLN A O 1
ATOM 779 N N . SER A 1 99 ? -13.459 4.815 33.582 1.00 81.38 99 SER A N 1
ATOM 780 C CA . SER A 1 99 ? -14.588 5.741 33.746 1.00 81.38 99 SER A CA 1
ATOM 781 C C . SER A 1 99 ? -15.764 5.105 34.489 1.00 81.38 99 SER A C 1
ATOM 783 O O . SER A 1 99 ? -16.346 5.717 35.381 1.00 81.38 99 SER A O 1
ATOM 785 N N . THR A 1 100 ? -16.095 3.855 34.156 1.00 86.62 100 THR A N 1
ATOM 786 C CA . THR A 1 100 ? -17.328 3.198 34.623 1.00 86.62 100 THR A CA 1
ATOM 787 C C . THR A 1 100 ? -17.094 1.977 35.512 1.00 86.62 100 THR A C 1
ATOM 789 O O . THR A 1 100 ? -18.017 1.526 36.186 1.00 86.62 100 THR A O 1
ATOM 792 N N . GLY A 1 101 ? -15.887 1.402 35.512 1.00 88.88 101 GLY A N 1
ATOM 793 C CA . GLY A 1 101 ? -15.604 0.098 36.123 1.00 88.88 101 GLY A CA 1
ATOM 794 C C . GLY A 1 101 ? -16.163 -1.101 35.343 1.00 88.88 101 GLY A C 1
ATOM 795 O O . GLY A 1 101 ? -15.997 -2.238 35.787 1.00 88.88 101 GLY A O 1
ATOM 796 N N . SER A 1 102 ? -16.813 -0.862 34.200 1.00 90.88 102 SER A N 1
ATOM 797 C CA . SER A 1 102 ? -17.371 -1.890 33.312 1.00 90.88 102 SER A CA 1
ATOM 798 C C . SER A 1 102 ? -16.267 -2.709 32.641 1.00 90.88 102 SER A C 1
ATOM 800 O O . SER A 1 102 ? -15.151 -2.224 32.449 1.00 90.88 102 SER A O 1
ATOM 802 N N . GLY A 1 103 ? -16.559 -3.953 32.258 1.00 93.56 103 GLY A N 1
ATOM 803 C CA . GLY A 1 103 ? -15.618 -4.779 31.496 1.00 93.56 103 GLY A CA 1
ATOM 804 C C . GLY A 1 103 ? -15.800 -4.588 29.991 1.00 93.56 103 GLY A C 1
ATOM 805 O O . GLY A 1 103 ? -16.872 -4.861 29.479 1.00 93.56 103 GLY A O 1
ATOM 806 N N . LEU A 1 104 ? -14.772 -4.178 29.259 1.00 94.12 104 LEU A N 1
ATOM 807 C CA . LEU A 1 104 ? -14.736 -4.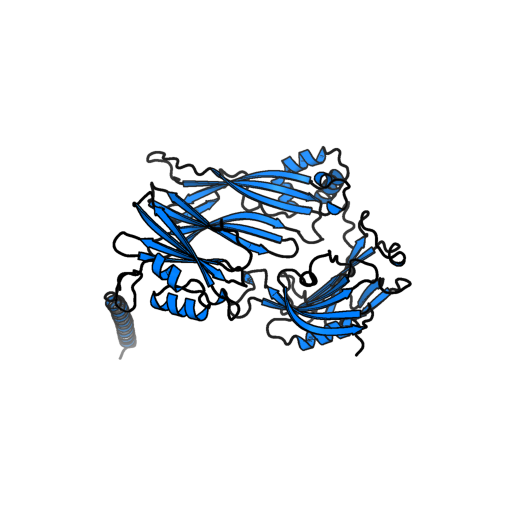238 27.798 1.00 94.12 104 LEU A CA 1
ATOM 808 C C . LEU A 1 104 ? -14.029 -5.523 27.360 1.00 94.12 104 LEU A C 1
ATOM 810 O O . LEU A 1 104 ? -12.901 -5.794 27.776 1.00 94.12 104 LEU A O 1
ATOM 814 N N . TYR A 1 105 ? -14.695 -6.304 26.521 1.00 94.00 105 TYR A N 1
ATOM 815 C CA . TYR A 1 105 ? -14.176 -7.515 25.904 1.00 94.00 105 TYR A CA 1
ATOM 816 C C . TYR A 1 105 ? -14.004 -7.280 24.408 1.00 94.00 105 TYR A C 1
ATOM 818 O O . TYR A 1 105 ? -14.926 -6.796 23.756 1.00 94.00 105 TYR A O 1
ATOM 826 N N . ILE A 1 106 ? -12.845 -7.641 23.865 1.00 92.56 106 ILE A N 1
ATOM 827 C CA . ILE A 1 106 ? -12.596 -7.635 22.423 1.00 92.56 106 ILE A CA 1
ATOM 828 C C . ILE A 1 106 ? -12.358 -9.074 21.990 1.00 92.56 106 ILE A C 1
ATOM 830 O O . ILE A 1 106 ? -11.374 -9.695 22.398 1.00 92.56 106 ILE A O 1
ATOM 834 N N . LEU A 1 107 ? -13.278 -9.608 21.194 1.00 92.00 107 LEU A N 1
ATOM 835 C CA . LEU A 1 107 ? -13.154 -10.923 20.584 1.00 92.00 107 LEU A CA 1
ATOM 836 C C . LEU A 1 107 ? -12.494 -10.760 19.213 1.00 92.00 107 LEU A C 1
ATOM 838 O O . LEU A 1 107 ? -13.102 -10.218 18.295 1.00 92.00 107 LEU A O 1
ATOM 842 N N . ALA A 1 108 ? -11.247 -11.207 19.099 1.00 90.12 108 ALA A N 1
ATOM 843 C CA . ALA A 1 108 ? -10.479 -11.193 17.864 1.00 90.12 108 ALA A CA 1
ATOM 844 C C . ALA A 1 108 ? -10.593 -12.547 17.151 1.00 90.12 108 ALA A C 1
ATOM 846 O O . ALA A 1 108 ? -10.304 -13.586 17.751 1.00 90.12 108 ALA A O 1
ATOM 847 N N . LEU A 1 109 ? -10.995 -12.533 15.883 1.00 89.19 109 LEU A N 1
ATOM 848 C CA . LEU A 1 109 ? -11.129 -13.697 15.006 1.00 89.19 109 LEU A CA 1
ATOM 849 C C . LEU A 1 109 ? -10.091 -13.592 13.885 1.00 89.19 109 LEU A C 1
ATOM 851 O O . LEU A 1 109 ? -9.976 -12.536 13.269 1.00 89.19 109 LEU A O 1
ATOM 855 N N . CYS A 1 110 ? -9.353 -14.668 13.618 1.00 85.88 110 CYS A N 1
ATOM 856 C CA . CYS A 1 110 ? -8.311 -14.707 12.589 1.00 85.88 110 CYS A CA 1
ATOM 857 C C . CYS A 1 110 ? -8.375 -16.017 11.792 1.00 85.88 110 CYS A C 1
ATOM 859 O O . CYS A 1 110 ? -8.492 -17.094 12.388 1.00 85.88 110 CYS A O 1
ATOM 861 N N . GLY A 1 111 ? -8.305 -15.927 10.460 1.00 77.31 111 GLY A N 1
ATOM 862 C CA . GLY A 1 111 ? -8.185 -17.085 9.569 1.00 77.31 111 GLY A CA 1
ATOM 863 C C . GLY A 1 111 ? -6.808 -17.747 9.672 1.00 77.31 111 GLY A C 1
ATOM 864 O O . GLY A 1 111 ? -5.801 -17.091 9.932 1.00 77.31 111 GLY A O 1
ATOM 865 N N . GLN A 1 112 ? -6.741 -19.072 9.513 1.00 68.44 112 GLN A N 1
ATOM 866 C CA . GLN A 1 112 ? -5.464 -19.796 9.567 1.00 68.44 112 GLN A CA 1
ATOM 867 C C . GLN A 1 112 ? -4.602 -19.622 8.314 1.00 68.44 112 GLN A C 1
ATOM 869 O O . GLN A 1 112 ? -3.378 -19.722 8.423 1.00 68.44 112 GLN A O 1
ATOM 874 N N . ILE A 1 113 ? -5.217 -19.418 7.149 1.00 61.91 113 ILE A N 1
ATOM 875 C CA . ILE A 1 113 ? -4.528 -19.282 5.863 1.00 61.91 113 ILE A CA 1
ATOM 876 C C . ILE A 1 113 ? -4.584 -17.819 5.421 1.00 61.91 113 ILE A C 1
ATOM 878 O O . ILE A 1 113 ? -3.545 -17.256 5.069 1.00 61.91 113 ILE A O 1
ATOM 882 N N . ASP A 1 114 ? -5.744 -17.174 5.558 1.00 60.53 114 ASP A N 1
ATOM 883 C CA . ASP A 1 114 ? -5.901 -15.749 5.274 1.00 60.53 114 ASP A CA 1
ATOM 884 C C . ASP A 1 114 ? -5.695 -14.890 6.522 1.00 60.53 114 ASP A C 1
ATOM 886 O O . ASP A 1 114 ? -6.380 -15.024 7.533 1.00 60.53 114 ASP A O 1
ATOM 890 N N . SER A 1 115 ? -4.752 -13.951 6.441 1.00 64.12 115 SER A N 1
ATOM 891 C CA . SER A 1 115 ? -4.356 -13.073 7.553 1.00 64.12 115 SER A CA 1
ATOM 892 C C . SER A 1 115 ? -5.367 -11.955 7.862 1.00 64.12 115 SER A C 1
ATOM 894 O O . SER A 1 115 ? -4.971 -10.885 8.314 1.00 64.12 115 SER A O 1
ATOM 896 N N . SER A 1 116 ? -6.654 -12.152 7.581 1.00 72.81 116 SER A N 1
ATOM 897 C CA . SER A 1 116 ? -7.695 -11.158 7.858 1.00 72.81 116 SER A CA 1
ATOM 898 C C . SER A 1 116 ? -8.159 -11.261 9.314 1.00 72.81 116 SER A C 1
ATOM 900 O O . SER A 1 116 ? -8.299 -12.361 9.854 1.00 72.81 116 SER A O 1
ATOM 902 N N . TRP A 1 117 ? -8.415 -10.112 9.949 1.00 83.00 117 TRP A N 1
ATOM 903 C CA . TRP A 1 117 ? -8.787 -10.028 11.367 1.00 83.00 117 TRP A CA 1
ATOM 904 C C . TRP A 1 117 ? -10.141 -9.358 11.582 1.00 83.00 117 TRP A C 1
ATOM 906 O O . TRP A 1 117 ? -10.410 -8.299 11.023 1.00 83.00 117 TRP A O 1
ATOM 916 N N . MET A 1 118 ? -10.980 -9.964 12.421 1.00 87.44 118 MET A N 1
ATOM 917 C CA . MET A 1 118 ? -12.227 -9.373 12.906 1.00 87.44 118 MET A CA 1
ATOM 918 C C . MET A 1 118 ? -12.090 -9.060 14.385 1.00 87.44 118 MET A C 1
ATOM 920 O O . MET A 1 118 ? -11.680 -9.930 15.145 1.00 87.44 118 MET A O 1
ATOM 924 N N . PHE A 1 119 ? -12.501 -7.876 14.820 1.00 89.38 119 PHE A N 1
ATOM 925 C CA . PHE A 1 119 ? -12.578 -7.516 16.234 1.00 89.38 119 PHE A CA 1
ATOM 926 C C . PHE A 1 119 ? -14.020 -7.190 16.586 1.00 89.38 119 PHE A C 1
ATOM 928 O O . PHE A 1 119 ? -14.569 -6.232 16.055 1.00 89.38 119 PHE A O 1
ATOM 935 N N . ILE A 1 120 ? -14.631 -7.956 17.486 1.00 90.94 120 ILE A N 1
ATOM 936 C CA . ILE A 1 120 ? -15.987 -7.711 17.990 1.00 90.94 120 ILE A CA 1
ATOM 937 C C . ILE A 1 120 ? -15.876 -7.114 19.393 1.00 90.94 120 ILE A C 1
ATOM 939 O O . ILE A 1 120 ? -15.278 -7.722 20.285 1.00 90.94 120 ILE A O 1
ATOM 943 N N . ALA A 1 121 ? -16.442 -5.925 19.591 1.00 91.62 121 ALA A N 1
ATOM 944 C CA . ALA A 1 121 ? -16.422 -5.226 20.871 1.00 91.62 121 ALA A CA 1
ATOM 945 C C . ALA A 1 121 ? -17.677 -5.548 21.689 1.00 91.62 121 ALA A C 1
ATOM 947 O O . ALA A 1 121 ? -18.799 -5.342 21.231 1.00 91.62 121 ALA A O 1
ATOM 948 N N . ILE A 1 122 ? -17.496 -6.023 22.921 1.00 92.06 122 ILE A N 1
ATOM 949 C CA . ILE A 1 122 ? -18.578 -6.435 23.819 1.00 92.06 122 ILE A CA 1
ATOM 950 C C . ILE A 1 122 ? -18.394 -5.758 25.181 1.00 92.06 122 ILE A C 1
ATOM 952 O O . ILE A 1 122 ? -17.348 -5.897 25.812 1.00 92.06 122 ILE A O 1
ATOM 956 N N . LEU A 1 123 ? -19.412 -5.046 25.667 1.00 91.19 123 LEU A N 1
ATOM 957 C CA . LEU A 1 123 ? -19.378 -4.338 26.949 1.00 91.19 123 LEU A CA 1
ATOM 958 C C . LEU A 1 123 ? -20.167 -5.086 28.033 1.00 91.19 123 LEU A C 1
ATOM 960 O O . LEU A 1 123 ? -21.340 -5.390 27.860 1.00 91.19 123 LEU A O 1
ATOM 964 N N . ASP A 1 124 ? -19.544 -5.326 29.178 1.00 91.62 124 ASP A N 1
ATOM 965 C CA . ASP A 1 124 ? -20.150 -5.851 30.402 1.00 91.62 124 ASP A CA 1
ATOM 966 C C . ASP A 1 124 ? -20.583 -4.699 31.305 1.00 91.62 124 ASP A C 1
ATOM 968 O O . ASP A 1 124 ? -19.756 -4.054 31.953 1.00 91.62 124 ASP A O 1
ATOM 972 N N . ASN A 1 125 ? -21.892 -4.461 31.354 1.00 83.88 125 ASN A N 1
ATOM 973 C CA . ASN A 1 125 ? -22.505 -3.420 32.178 1.00 83.88 125 ASN A CA 1
ATOM 974 C C . ASN A 1 125 ? -22.900 -3.920 33.589 1.00 83.88 125 ASN A C 1
ATOM 976 O O . ASN A 1 125 ? -23.663 -3.261 34.301 1.00 83.88 125 ASN A O 1
ATOM 980 N N . GLY A 1 126 ? -22.435 -5.111 33.987 1.00 80.88 126 GLY A N 1
ATOM 981 C CA . GLY A 1 126 ? -22.738 -5.760 35.263 1.00 80.88 126 GLY A CA 1
ATOM 982 C C . GLY A 1 126 ? -24.081 -6.497 35.318 1.00 80.88 126 GLY A C 1
ATOM 983 O O . GLY A 1 126 ? -24.364 -7.159 36.318 1.00 80.88 126 GLY A O 1
ATOM 984 N N . LYS A 1 127 ? -24.917 -6.395 34.276 1.00 77.06 127 LYS A N 1
ATOM 985 C CA . LYS A 1 127 ? -26.188 -7.133 34.148 1.00 77.06 127 LYS A CA 1
ATOM 986 C C . LYS A 1 127 ? -26.230 -8.021 32.910 1.00 77.06 127 LYS A C 1
ATOM 988 O O . LYS A 1 127 ? -26.804 -9.103 32.975 1.00 77.06 127 LYS A O 1
ATOM 993 N N . ALA A 1 128 ? -25.650 -7.554 31.811 1.00 84.44 128 ALA A N 1
ATOM 994 C CA . ALA A 1 128 ? -25.602 -8.234 30.528 1.00 84.44 128 ALA A CA 1
ATOM 995 C C . ALA A 1 128 ? -24.317 -7.864 29.770 1.00 84.44 128 ALA A C 1
ATOM 997 O O . ALA A 1 128 ? -23.629 -6.897 30.109 1.00 84.44 128 ALA A O 1
ATOM 998 N N . TYR A 1 129 ? -24.030 -8.635 28.723 1.00 86.44 129 TYR A N 1
ATOM 999 C CA . TYR A 1 129 ? -22.952 -8.369 27.777 1.00 86.44 129 TYR A CA 1
ATOM 1000 C C . TYR A 1 129 ? -23.533 -7.792 26.494 1.00 86.44 129 TYR A C 1
ATOM 1002 O O . TYR A 1 129 ? -24.272 -8.485 25.812 1.00 86.44 129 TYR A O 1
ATOM 1010 N N . GLU A 1 130 ? -23.217 -6.551 26.156 1.00 86.81 130 GLU A N 1
ATOM 1011 C CA . GLU A 1 130 ? -23.806 -5.844 25.019 1.00 86.81 130 GLU A CA 1
ATOM 1012 C C . GLU A 1 130 ? -22.824 -5.765 23.851 1.00 86.81 130 GLU A C 1
ATOM 1014 O O . GLU A 1 130 ? -21.705 -5.277 24.017 1.00 86.81 130 GLU A O 1
ATOM 1019 N N . ASN A 1 131 ? -23.246 -6.197 22.660 1.00 87.25 131 ASN A N 1
ATOM 1020 C CA . ASN A 1 131 ? -22.470 -6.002 21.435 1.00 87.25 131 ASN A CA 1
ATOM 1021 C C . ASN A 1 131 ? -22.411 -4.509 21.075 1.00 87.25 131 ASN A C 1
ATOM 1023 O O . ASN A 1 131 ? -23.435 -3.825 21.043 1.00 87.25 131 ASN A O 1
ATOM 1027 N N . ARG A 1 132 ? -21.210 -4.011 20.781 1.00 87.12 132 ARG A N 1
ATOM 1028 C CA . ARG A 1 132 ? -20.947 -2.622 20.391 1.00 87.12 132 ARG A CA 1
ATOM 1029 C C . ARG A 1 132 ? -20.530 -2.476 18.932 1.00 87.12 132 ARG A C 1
ATOM 1031 O O . ARG A 1 132 ? -20.392 -1.348 18.474 1.00 87.12 132 ARG A O 1
ATOM 1038 N N . GLY A 1 133 ? -20.403 -3.577 18.198 1.00 86.31 133 GLY A N 1
ATOM 1039 C CA . GLY A 1 133 ? -20.070 -3.612 16.777 1.00 86.31 133 GLY A CA 1
ATOM 1040 C C . GLY A 1 133 ? -18.748 -4.320 16.502 1.00 86.31 133 GLY A C 1
ATOM 1041 O O . GLY A 1 133 ? -18.067 -4.787 17.421 1.00 86.31 133 GLY A O 1
ATOM 1042 N N . SER A 1 134 ? -18.392 -4.382 15.222 1.00 87.75 134 SER A N 1
ATOM 1043 C CA . SER A 1 134 ? -17.184 -5.046 14.743 1.00 87.75 134 SER A CA 1
ATOM 1044 C C . SER A 1 134 ? -16.288 -4.142 13.900 1.00 87.75 134 SER A C 1
ATOM 1046 O O . SER A 1 134 ? -16.761 -3.229 13.228 1.00 87.75 134 SER A O 1
ATOM 1048 N N . ILE A 1 135 ? -14.986 -4.422 13.929 1.00 84.88 135 ILE A N 1
ATOM 1049 C CA . ILE A 1 135 ? -13.963 -3.837 13.056 1.00 84.88 135 ILE A CA 1
ATOM 1050 C C . ILE A 1 135 ? -13.385 -4.977 12.225 1.00 84.88 135 ILE A C 1
ATOM 1052 O O . ILE A 1 135 ? -12.984 -5.998 12.783 1.00 84.88 135 ILE A O 1
ATOM 1056 N N . ILE A 1 136 ? -13.339 -4.804 10.908 1.00 82.38 136 ILE A N 1
ATOM 1057 C CA . ILE A 1 136 ? -12.824 -5.804 9.970 1.00 82.38 136 ILE A CA 1
ATOM 1058 C C . ILE A 1 136 ? -11.558 -5.248 9.325 1.00 82.38 136 ILE A C 1
ATOM 1060 O O . ILE A 1 136 ? -11.577 -4.160 8.750 1.00 82.38 136 ILE A O 1
ATOM 1064 N N . LEU A 1 137 ? -10.461 -5.996 9.427 1.00 75.19 137 LEU A N 1
ATOM 1065 C CA . LEU A 1 137 ? -9.179 -5.688 8.803 1.00 75.19 137 LEU A CA 1
ATOM 1066 C C . LEU A 1 137 ? -8.896 -6.706 7.699 1.00 75.19 137 LEU A C 1
ATOM 1068 O O . LEU A 1 137 ? -8.673 -7.889 7.969 1.00 75.19 137 LEU A O 1
ATOM 1072 N N . SER A 1 138 ? -8.902 -6.241 6.453 1.00 63.72 138 SER A N 1
ATOM 1073 C CA . SER A 1 138 ? -8.613 -7.066 5.280 1.00 63.72 138 SER A CA 1
ATOM 1074 C C . SER A 1 138 ? -7.101 -7.147 5.028 1.00 63.72 138 SER A C 1
ATOM 1076 O O . SER A 1 138 ? -6.475 -6.117 4.795 1.00 63.72 138 SER A O 1
ATOM 1078 N N . GLY A 1 139 ? -6.542 -8.363 4.985 1.00 58.03 139 GLY A N 1
ATOM 1079 C CA . GLY A 1 139 ? -5.221 -8.646 4.406 1.00 58.03 139 GLY A CA 1
ATOM 1080 C C . GLY A 1 139 ? -3.983 -8.250 5.234 1.00 58.03 139 GLY A C 1
ATOM 1081 O O . GLY A 1 139 ? -3.830 -7.120 5.685 1.00 58.03 139 GLY A O 1
ATOM 1082 N N . GLY A 1 140 ? -3.032 -9.185 5.334 1.00 54.91 140 GLY A N 1
ATOM 1083 C CA . GLY A 1 140 ? -1.678 -8.972 5.865 1.00 54.91 140 GLY A CA 1
ATOM 1084 C C . GLY A 1 140 ? -1.467 -9.515 7.282 1.00 54.91 140 GLY A C 1
ATOM 1085 O O . GLY A 1 140 ? -2.334 -9.393 8.138 1.00 54.91 140 GLY A O 1
ATOM 1086 N N . GLN A 1 141 ? -0.308 -10.134 7.543 1.00 50.38 141 GLN A N 1
ATOM 1087 C CA . GLN A 1 141 ? 0.086 -10.604 8.879 1.00 50.38 141 GLN A CA 1
ATOM 1088 C C . GLN A 1 141 ? 0.120 -9.430 9.873 1.00 50.38 141 GLN A C 1
ATOM 1090 O O . GLN A 1 141 ? 1.155 -8.790 10.053 1.00 50.38 141 GLN A O 1
ATOM 1095 N N . THR A 1 142 ? -0.994 -9.118 10.534 1.00 50.97 142 THR A N 1
ATOM 1096 C CA . THR A 1 142 ? -0.972 -8.157 11.637 1.00 50.97 142 THR A CA 1
ATOM 1097 C C . THR A 1 142 ? -0.479 -8.853 12.903 1.00 50.97 142 THR A C 1
ATOM 1099 O O . THR A 1 142 ? -0.997 -9.888 13.321 1.00 50.97 142 THR A O 1
ATOM 1102 N N . SER A 1 143 ? 0.571 -8.274 13.488 1.00 48.78 143 SER A N 1
ATOM 1103 C CA . SER A 1 143 ? 1.163 -8.644 14.778 1.00 48.78 143 SER A CA 1
ATOM 1104 C C . SER A 1 143 ? 0.125 -8.586 15.922 1.00 48.78 143 SER A C 1
ATOM 1106 O O . SER A 1 143 ? -0.834 -7.821 15.816 1.00 48.78 143 SER A O 1
ATOM 1108 N N . PRO A 1 144 ? 0.327 -9.298 17.053 1.00 41.94 144 PRO A N 1
ATOM 1109 C CA . PRO A 1 144 ? -0.522 -9.237 18.255 1.00 41.94 144 PRO A CA 1
ATOM 1110 C C . PRO A 1 144 ? -0.768 -7.840 18.866 1.00 41.94 144 PRO A C 1
ATOM 1112 O O . PRO A 1 144 ? -1.620 -7.719 19.743 1.00 41.94 144 PRO A O 1
ATOM 1115 N N . ASP A 1 145 ? -0.069 -6.799 18.402 1.00 59.66 145 ASP A N 1
ATOM 1116 C CA . ASP A 1 145 ? -0.253 -5.388 18.787 1.00 59.66 145 ASP A CA 1
ATOM 1117 C C . ASP A 1 145 ? -1.285 -4.646 17.904 1.00 59.66 145 ASP A C 1
ATOM 1119 O O . ASP A 1 145 ? -1.235 -3.423 17.769 1.00 59.66 145 ASP A O 1
ATOM 1123 N N . ALA A 1 146 ? -2.202 -5.370 17.248 1.00 70.00 146 ALA A N 1
ATOM 1124 C CA . ALA A 1 146 ? -3.119 -4.820 16.242 1.00 70.00 146 ALA A CA 1
ATOM 1125 C C . ALA A 1 146 ? -4.062 -3.723 16.771 1.00 70.00 146 ALA A C 1
ATOM 1127 O O . ALA A 1 146 ? -4.551 -2.909 15.984 1.00 70.00 146 ALA A O 1
ATOM 1128 N N . PHE A 1 147 ? -4.306 -3.667 18.085 1.00 83.44 147 PHE A N 1
ATOM 1129 C CA . PHE A 1 147 ? -5.101 -2.604 18.687 1.00 83.44 147 PHE A CA 1
ATOM 1130 C C . PHE A 1 147 ? -4.693 -2.279 20.129 1.00 83.44 147 PHE A C 1
ATOM 1132 O O . PHE A 1 147 ? -4.048 -3.064 20.823 1.00 83.44 147 PHE A O 1
ATOM 1139 N N . ARG A 1 148 ? -5.132 -1.110 20.598 1.00 88.31 148 ARG A N 1
ATOM 1140 C CA . ARG A 1 148 ? -5.093 -0.678 22.001 1.00 88.31 148 ARG A CA 1
ATOM 1141 C C . ARG A 1 148 ? -6.400 0.014 22.375 1.00 88.31 148 ARG A C 1
ATOM 1143 O O . ARG A 1 148 ? -7.153 0.430 21.500 1.00 88.31 148 ARG A O 1
ATOM 1150 N N . ILE A 1 149 ? -6.657 0.164 23.668 1.00 88.81 149 ILE A N 1
ATOM 1151 C CA . ILE A 1 149 ? -7.823 0.896 24.170 1.00 88.81 149 ILE A CA 1
ATOM 1152 C C . ILE A 1 149 ? -7.339 2.195 24.806 1.00 88.81 149 ILE A C 1
ATOM 1154 O O . ILE A 1 149 ? -6.452 2.190 25.660 1.00 88.81 149 ILE A O 1
ATOM 1158 N N . GLU A 1 150 ? -7.937 3.299 24.381 1.00 88.94 150 GLU A N 1
ATOM 1159 C CA . GLU A 1 150 ? -7.726 4.631 24.930 1.00 88.94 150 GLU A CA 1
ATOM 1160 C C . GLU A 1 150 ? -8.990 5.089 25.636 1.00 88.94 150 GLU A C 1
ATOM 1162 O O . GLU A 1 150 ? -10.101 4.861 25.161 1.00 88.94 150 GLU A O 1
ATOM 1167 N N . GLU A 1 151 ? -8.823 5.760 26.765 1.00 85.94 151 GLU A N 1
ATOM 1168 C CA . GLU A 1 151 ? -9.939 6.232 27.572 1.00 85.94 151 GLU A CA 1
ATOM 1169 C C . GLU A 1 151 ? -9.730 7.705 27.903 1.00 85.94 151 GLU A C 1
ATOM 1171 O O . GLU A 1 151 ? -8.621 8.128 28.240 1.00 85.94 151 GLU A O 1
ATOM 1176 N N . ASP A 1 152 ? -10.809 8.477 27.847 1.00 81.88 152 ASP A N 1
ATOM 1177 C CA . ASP A 1 152 ? -10.896 9.775 28.495 1.00 81.88 152 ASP A CA 1
ATOM 1178 C C . ASP A 1 152 ? -11.887 9.702 29.661 1.00 81.88 152 ASP A C 1
ATOM 1180 O O . ASP A 1 152 ? -13.096 9.844 29.462 1.00 81.88 152 ASP A O 1
ATOM 1184 N N . PRO A 1 153 ? -11.402 9.486 30.901 1.00 76.38 153 PRO A N 1
ATOM 1185 C CA . PRO A 1 153 ? -12.276 9.322 32.056 1.00 76.38 153 PRO A CA 1
ATOM 1186 C C . PRO A 1 153 ? -13.160 10.537 32.346 1.00 76.38 153 PRO A C 1
ATOM 1188 O O . PRO A 1 153 ? -14.198 10.378 32.978 1.00 76.38 153 PRO A O 1
ATOM 1191 N N . ALA A 1 154 ? -12.759 11.738 31.911 1.00 74.31 154 ALA A N 1
ATOM 1192 C CA . ALA A 1 154 ? -13.512 12.965 32.153 1.00 74.31 154 ALA A CA 1
ATOM 1193 C C . ALA A 1 154 ? -14.777 13.057 31.287 1.00 74.31 154 ALA A C 1
ATOM 1195 O O . ALA A 1 154 ? -15.822 13.474 31.784 1.00 74.31 154 ALA A O 1
ATOM 1196 N N . SER A 1 155 ? -14.688 12.660 30.014 1.00 75.06 155 SER A N 1
ATOM 1197 C CA . SER A 1 155 ? -15.840 12.584 29.104 1.00 75.06 155 SER A CA 1
ATOM 1198 C C . SER A 1 155 ? -16.514 11.210 29.081 1.00 75.06 155 SER A C 1
ATOM 1200 O O . SER A 1 155 ? -17.511 11.038 28.388 1.00 75.06 155 SER A O 1
ATOM 1202 N N . GLU A 1 156 ? -15.960 10.235 29.810 1.00 82.75 156 GLU A N 1
ATOM 1203 C CA . GLU A 1 156 ? -16.332 8.813 29.776 1.00 82.75 156 GLU A CA 1
ATOM 1204 C C . GLU A 1 156 ? -16.164 8.158 28.393 1.00 82.75 156 GLU A C 1
ATOM 1206 O O . GLU A 1 156 ? -16.642 7.045 28.161 1.00 82.75 156 GLU A O 1
ATOM 1211 N N . THR A 1 157 ? -15.448 8.815 27.478 1.00 85.50 157 THR A N 1
ATOM 1212 C CA . THR A 1 157 ? -15.260 8.325 26.115 1.00 85.50 157 THR A CA 1
ATOM 1213 C C . THR A 1 157 ? -14.198 7.231 26.070 1.00 85.50 157 THR A C 1
ATOM 1215 O O . THR A 1 157 ? -13.139 7.341 26.689 1.00 85.50 157 THR A O 1
ATOM 1218 N N . VAL A 1 158 ? -14.472 6.175 25.305 1.00 89.69 158 VAL A N 1
ATOM 1219 C CA . VAL A 1 158 ? -13.557 5.051 25.087 1.00 89.69 158 VAL A CA 1
ATOM 1220 C C . VAL A 1 158 ? -13.339 4.880 23.593 1.00 89.69 158 VAL A C 1
ATOM 1222 O O . VAL A 1 158 ? -14.307 4.824 22.834 1.00 89.69 158 VAL A O 1
ATOM 1225 N N . TRP A 1 159 ? -12.082 4.753 23.178 1.00 92.38 159 TRP A N 1
ATOM 1226 C CA . TRP A 1 159 ? -11.701 4.434 21.808 1.00 92.38 159 TRP A CA 1
ATOM 1227 C C . TRP A 1 159 ? -10.954 3.106 21.748 1.00 92.38 159 TRP A C 1
ATOM 1229 O O . TRP A 1 159 ? -10.063 2.835 22.549 1.00 92.38 159 TRP A O 1
ATOM 1239 N N . ILE A 1 160 ? -11.285 2.299 20.749 1.00 92.00 160 ILE A N 1
ATOM 1240 C CA . ILE A 1 160 ? -10.475 1.178 20.289 1.00 92.00 160 ILE A CA 1
ATOM 1241 C C . ILE A 1 160 ? -9.620 1.723 19.149 1.00 92.00 160 ILE A C 1
ATOM 1243 O O . ILE A 1 160 ? -10.146 2.138 18.118 1.00 92.00 160 ILE A O 1
ATOM 1247 N N . VAL A 1 161 ? -8.309 1.776 19.343 1.00 90.56 161 VAL A N 1
ATOM 1248 C CA . VAL A 1 161 ? -7.373 2.278 18.339 1.00 90.56 161 VAL A CA 1
ATOM 1249 C C . VAL A 1 161 ? -6.729 1.101 17.645 1.00 90.56 161 VAL A C 1
ATOM 1251 O O . VAL A 1 161 ? -6.061 0.304 18.298 1.00 90.56 161 VAL A O 1
ATOM 1254 N N . VAL A 1 162 ? -6.931 1.005 16.338 1.00 88.94 162 VAL A N 1
ATOM 1255 C CA . VAL A 1 162 ? -6.513 -0.126 15.513 1.00 88.94 162 VAL A CA 1
ATOM 1256 C C . VAL A 1 162 ? -5.501 0.342 14.482 1.00 88.94 162 VAL A C 1
ATOM 1258 O O . VAL A 1 162 ? -5.626 1.439 13.940 1.00 88.94 162 VAL A O 1
ATOM 1261 N N . ARG A 1 163 ? -4.497 -0.490 14.208 1.00 85.62 163 ARG A N 1
ATOM 1262 C CA . ARG A 1 163 ? -3.553 -0.257 13.117 1.00 85.62 163 ARG A CA 1
ATOM 1263 C C . ARG A 1 163 ? -4.035 -0.976 11.856 1.00 85.62 163 ARG A C 1
ATOM 1265 O O . ARG A 1 163 ? -3.976 -2.200 11.789 1.00 85.62 163 ARG A O 1
ATOM 1272 N N . GLU A 1 164 ? -4.513 -0.223 10.870 1.00 84.44 164 GLU A N 1
ATOM 1273 C CA . GLU A 1 164 ? -5.111 -0.753 9.640 1.00 84.44 164 GLU A CA 1
ATOM 1274 C C . GLU A 1 164 ? -4.102 -0.758 8.483 1.00 84.44 164 GLU A C 1
ATOM 1276 O O . GLU A 1 164 ? -3.516 0.288 8.193 1.00 84.44 164 GLU A O 1
ATOM 1281 N N . PRO A 1 165 ? -3.898 -1.885 7.777 1.00 77.06 165 PRO A N 1
ATOM 1282 C CA . PRO A 1 165 ? -3.207 -1.876 6.492 1.00 77.06 165 PRO A CA 1
ATOM 1283 C C . PRO A 1 165 ? -4.082 -1.179 5.442 1.00 77.06 165 PRO A C 1
ATOM 1285 O O . PRO A 1 165 ? -5.222 -1.579 5.205 1.00 77.06 165 PRO A O 1
ATOM 1288 N N . VAL A 1 166 ? -3.558 -0.133 4.801 1.00 76.44 166 VAL A N 1
ATOM 1289 C CA . VAL A 1 166 ? -4.300 0.636 3.784 1.00 76.44 166 VAL A CA 1
ATOM 1290 C C . VAL A 1 166 ? -3.837 0.274 2.381 1.00 76.44 166 VAL A C 1
ATOM 1292 O O . VAL A 1 166 ? -4.656 -0.062 1.526 1.00 76.44 166 VAL A O 1
ATOM 1295 N N . GLU A 1 167 ? -2.523 0.276 2.163 1.00 64.44 167 GLU A N 1
ATOM 1296 C CA . GLU A 1 167 ? -1.893 -0.049 0.885 1.00 64.44 167 GLU A CA 1
ATOM 1297 C C . GLU A 1 167 ? -0.690 -0.965 1.113 1.00 64.44 167 GLU A C 1
ATOM 1299 O O . GLU A 1 167 ? 0.064 -0.805 2.063 1.00 64.44 167 GLU A O 1
ATOM 1304 N N . GLN A 1 168 ? -0.525 -1.961 0.249 1.00 54.75 168 GLN A N 1
ATOM 1305 C CA . GLN A 1 168 ? 0.600 -2.903 0.232 1.00 54.75 168 GLN A CA 1
ATOM 1306 C C . GLN A 1 168 ? 0.823 -3.256 -1.249 1.00 54.75 168 GLN A C 1
ATOM 1308 O O . GLN A 1 168 ? -0.159 -3.430 -1.962 1.00 54.75 168 GLN A O 1
ATOM 1313 N N . GLY A 1 169 ? 2.038 -3.275 -1.783 1.00 54.50 169 GLY A N 1
ATOM 1314 C CA . GLY A 1 169 ? 2.246 -3.352 -3.238 1.00 54.50 169 GLY A CA 1
ATOM 1315 C C . GLY A 1 169 ? 3.719 -3.301 -3.624 1.00 54.50 169 GLY A C 1
ATOM 1316 O O . GLY A 1 169 ? 4.567 -3.413 -2.745 1.00 54.50 169 GLY A O 1
ATOM 1317 N N . MET A 1 170 ? 4.051 -3.204 -4.920 1.00 50.28 170 MET A N 1
ATOM 1318 C CA . MET A 1 170 ? 5.449 -3.120 -5.389 1.00 50.28 170 MET A CA 1
ATOM 1319 C C . MET A 1 170 ? 6.069 -1.806 -4.910 1.00 50.28 170 MET A C 1
ATOM 1321 O O . MET A 1 170 ? 5.997 -0.793 -5.593 1.00 50.28 170 MET A O 1
ATOM 1325 N N . GLY A 1 171 ? 6.602 -1.840 -3.687 1.00 53.81 171 GLY A N 1
ATOM 1326 C CA . GLY A 1 171 ? 7.250 -0.723 -3.017 1.00 53.81 171 GLY A CA 1
ATOM 1327 C C . GLY A 1 171 ? 6.338 0.209 -2.212 1.00 53.81 171 GLY A C 1
ATOM 1328 O O . GLY A 1 171 ? 6.835 1.077 -1.510 1.00 53.81 171 GLY A O 1
ATOM 1329 N N . ILE A 1 172 ? 5.017 0.030 -2.220 1.00 62.97 172 ILE A N 1
ATOM 1330 C CA . ILE A 1 172 ? 4.128 0.818 -1.350 1.00 62.97 172 ILE A CA 1
ATOM 1331 C C . ILE A 1 172 ? 3.681 -0.027 -0.171 1.00 62.97 172 ILE A C 1
ATOM 1333 O O . ILE A 1 172 ? 3.215 -1.154 -0.342 1.00 62.97 172 ILE A O 1
ATOM 1337 N N . HIS A 1 173 ? 3.809 0.516 1.029 1.00 68.88 173 HIS A N 1
ATOM 1338 C CA . HIS A 1 173 ? 3.365 -0.097 2.266 1.00 68.88 173 HIS A CA 1
ATOM 1339 C C . HIS A 1 173 ? 2.880 0.986 3.218 1.00 68.88 173 HIS A C 1
ATOM 1341 O O . HIS A 1 173 ? 3.665 1.802 3.676 1.00 68.88 173 HIS A O 1
ATOM 1347 N N . GLN A 1 174 ? 1.582 1.015 3.500 1.00 80.31 174 GLN A N 1
ATOM 1348 C CA . GLN A 1 174 ? 0.953 2.012 4.353 1.00 80.31 174 GLN A CA 1
ATOM 1349 C C . GLN A 1 174 ? 0.126 1.349 5.452 1.00 80.31 174 GLN A C 1
ATOM 1351 O O . GLN A 1 174 ? -0.726 0.494 5.188 1.00 80.31 174 GLN A O 1
ATOM 1356 N N . TYR A 1 175 ? 0.334 1.826 6.674 1.00 83.94 175 TYR A N 1
ATOM 1357 C CA . TYR A 1 175 ? -0.521 1.584 7.819 1.00 83.94 175 TYR A CA 1
ATOM 1358 C C . TYR A 1 175 ? -1.075 2.891 8.359 1.00 83.94 175 TYR A C 1
ATOM 1360 O O . TYR A 1 175 ? -0.319 3.831 8.614 1.00 83.94 175 TYR A O 1
ATOM 1368 N N . ASP A 1 176 ? -2.360 2.882 8.674 1.00 86.94 176 ASP A N 1
ATOM 1369 C CA . ASP A 1 176 ? -3.014 3.963 9.394 1.00 86.94 176 ASP A CA 1
ATOM 1370 C C . ASP A 1 176 ? -3.304 3.537 10.834 1.00 86.94 176 ASP A C 1
ATOM 1372 O O . ASP A 1 176 ? -3.553 2.366 11.110 1.00 86.94 176 ASP A O 1
ATOM 1376 N N . GLU A 1 177 ? -3.296 4.485 11.766 1.00 88.12 177 GLU A N 1
ATOM 1377 C CA . GLU A 1 177 ? -3.945 4.303 13.063 1.00 88.12 177 GLU A CA 1
ATOM 1378 C C . GLU A 1 177 ? -5.340 4.923 13.023 1.00 88.12 177 GLU A C 1
ATOM 1380 O O . GLU A 1 177 ? -5.505 6.114 12.749 1.00 88.12 177 GLU A O 1
ATOM 1385 N N . VAL A 1 178 ? -6.346 4.104 13.324 1.00 89.88 178 VAL A N 1
ATOM 1386 C CA . VAL A 1 178 ? -7.762 4.458 13.257 1.00 89.88 178 VAL A CA 1
ATOM 1387 C C . VAL A 1 178 ? -8.391 4.328 14.635 1.00 89.88 178 VAL A C 1
ATOM 1389 O O . VAL A 1 178 ? -8.271 3.299 15.295 1.00 89.88 178 VAL A O 1
ATOM 1392 N N . TRP A 1 179 ? -9.057 5.387 15.085 1.00 92.06 179 TRP A N 1
ATOM 1393 C CA . TRP A 1 179 ? -9.674 5.473 16.403 1.00 92.06 179 TRP A CA 1
ATOM 1394 C C . TRP A 1 179 ? -11.180 5.258 16.284 1.00 92.06 179 TRP A C 1
ATOM 1396 O O . TRP A 1 179 ? -11.896 6.083 15.709 1.00 92.06 179 TRP A O 1
ATOM 1406 N N . TYR A 1 180 ? -11.657 4.161 16.864 1.00 92.00 180 TYR A N 1
ATOM 1407 C CA . TYR A 1 180 ? -13.060 3.776 16.896 1.00 92.00 180 TYR A CA 1
ATOM 1408 C C . TYR A 1 180 ? -13.662 4.048 18.264 1.00 92.00 180 TYR A C 1
ATOM 1410 O O . TYR A 1 180 ? -13.372 3.343 19.227 1.00 92.00 180 TYR A O 1
ATOM 1418 N N . ARG A 1 181 ? -14.526 5.051 18.367 1.00 91.56 181 ARG A N 1
ATOM 1419 C CA . ARG A 1 181 ? -15.238 5.342 19.605 1.00 91.56 181 ARG A CA 1
ATOM 1420 C C . ARG A 1 181 ? -16.313 4.308 19.880 1.00 91.56 181 ARG A C 1
ATOM 1422 O O . ARG A 1 181 ? -17.125 3.987 19.010 1.00 91.56 181 ARG A O 1
ATOM 1429 N N . LEU A 1 182 ? -16.350 3.850 21.125 1.00 90.25 182 LEU A N 1
ATOM 1430 C CA . LEU A 1 182 ? -17.416 3.026 21.666 1.00 90.25 182 LEU A CA 1
ATOM 1431 C C . LEU A 1 182 ? -18.649 3.907 21.905 1.00 90.25 182 LEU A C 1
ATOM 1433 O O . LEU A 1 182 ? -18.698 4.663 22.874 1.00 90.25 182 LEU A O 1
ATOM 1437 N N . SER A 1 183 ? -19.635 3.848 21.010 1.00 84.38 183 SER A N 1
ATOM 1438 C CA . SER A 1 183 ? -20.910 4.549 21.202 1.00 84.38 183 SER A CA 1
ATOM 1439 C C . SER A 1 183 ? -21.976 3.632 21.812 1.00 84.38 183 SER A C 1
ATOM 1441 O O . SER A 1 183 ? -21.776 2.426 21.985 1.00 84.38 183 SER A O 1
ATOM 1443 N N . ASP A 1 184 ? -23.151 4.193 22.104 1.00 75.06 184 ASP A N 1
ATOM 1444 C CA . ASP A 1 184 ? -24.300 3.452 22.635 1.00 75.06 184 ASP A CA 1
ATOM 1445 C C . ASP A 1 184 ? -24.756 2.285 21.751 1.00 75.06 184 ASP A C 1
ATOM 1447 O O . ASP A 1 184 ? -25.373 1.349 22.253 1.00 75.06 184 ASP A O 1
ATOM 1451 N N . ARG A 1 185 ? -24.503 2.349 20.438 1.00 73.94 185 ARG A N 1
ATOM 1452 C CA . ARG A 1 185 ? -25.088 1.405 19.469 1.00 73.94 185 ARG A CA 1
ATOM 1453 C C . ARG A 1 185 ? -24.125 0.871 18.417 1.00 73.94 185 ARG A C 1
ATOM 1455 O O . ARG A 1 185 ? -24.507 -0.036 17.688 1.00 73.94 185 ARG A O 1
ATOM 1462 N N . SER A 1 186 ? -22.933 1.443 18.295 1.00 82.00 186 SER A N 1
ATOM 1463 C CA . SER A 1 186 ? -21.967 1.066 17.260 1.00 82.00 186 SER A CA 1
ATOM 1464 C C . SER A 1 186 ? -20.556 1.554 17.587 1.00 82.00 186 SER A C 1
ATOM 1466 O O . SER A 1 186 ? -20.360 2.426 18.440 1.00 82.00 186 SER A O 1
ATOM 1468 N N . LEU A 1 187 ? -19.578 1.054 16.841 1.00 87.44 187 LEU A N 1
ATOM 1469 C CA . LEU A 1 187 ? -18.254 1.653 16.744 1.00 87.44 187 LEU A CA 1
ATOM 1470 C C . LEU A 1 187 ? -18.296 2.785 15.714 1.00 87.44 187 LEU A C 1
ATOM 1472 O O . LEU A 1 187 ? -18.863 2.626 14.634 1.00 87.44 187 LEU A O 1
ATOM 1476 N N . VAL A 1 188 ? -17.743 3.946 16.063 1.00 88.25 188 VAL A N 1
ATOM 1477 C CA . VAL A 1 188 ? -17.728 5.137 15.197 1.00 88.25 188 VAL A CA 1
ATOM 1478 C C . VAL A 1 188 ? -16.286 5.552 14.943 1.00 88.25 188 VAL A C 1
ATOM 1480 O O . VAL A 1 188 ? -15.517 5.697 15.886 1.00 88.25 188 VAL A O 1
ATOM 1483 N N . ARG A 1 189 ? -15.904 5.722 13.675 1.00 90.38 189 ARG A N 1
ATOM 1484 C CA . ARG A 1 189 ? -14.562 6.179 13.299 1.00 90.38 189 ARG A CA 1
ATOM 1485 C C . ARG A 1 189 ? -14.446 7.686 13.539 1.00 90.38 189 ARG A C 1
ATOM 1487 O O . ARG A 1 189 ? -15.052 8.467 12.812 1.00 90.38 189 ARG A O 1
ATOM 1494 N N . ASP A 1 190 ? -13.639 8.072 14.520 1.00 88.25 190 ASP A N 1
ATOM 1495 C CA . ASP A 1 190 ? -13.501 9.467 14.962 1.00 88.25 190 ASP A CA 1
ATOM 1496 C C . ASP A 1 190 ? -12.195 10.128 14.486 1.00 88.25 190 ASP A C 1
ATOM 1498 O O . ASP A 1 190 ? -12.129 11.355 14.362 1.00 88.25 190 ASP A O 1
ATOM 1502 N N . LEU A 1 191 ? -11.148 9.331 14.242 1.00 88.81 191 LEU A N 1
ATOM 1503 C CA . LEU A 1 191 ? -9.843 9.782 13.752 1.00 88.81 191 LEU A CA 1
ATOM 1504 C C . LEU A 1 191 ? -9.171 8.690 12.917 1.00 88.81 191 LEU A C 1
ATOM 1506 O O . LEU A 1 191 ? -9.278 7.505 13.226 1.00 88.81 191 LEU A O 1
ATOM 1510 N N . GLN A 1 192 ? -8.438 9.113 11.895 1.00 89.94 192 GLN A N 1
ATOM 1511 C CA . GLN A 1 192 ? -7.552 8.285 11.090 1.00 89.94 192 GLN A CA 1
ATOM 1512 C C . GLN A 1 192 ? -6.330 9.123 10.710 1.00 89.94 192 GLN A C 1
ATOM 1514 O O . GLN A 1 192 ? -6.483 10.267 10.283 1.00 89.94 192 GLN A O 1
ATOM 1519 N N . TYR A 1 193 ? -5.132 8.569 10.873 1.00 87.88 193 TYR A N 1
ATOM 1520 C CA . TYR A 1 193 ? -3.899 9.179 10.377 1.00 87.88 193 TYR A CA 1
ATOM 1521 C C . TYR A 1 193 ? -2.878 8.120 9.970 1.00 87.88 193 TYR A C 1
ATOM 1523 O O . TYR A 1 193 ? -2.926 6.987 10.447 1.00 87.88 193 TYR A O 1
ATOM 1531 N N . VAL A 1 194 ? -1.923 8.513 9.125 1.00 85.31 194 VAL A N 1
ATOM 1532 C CA . VAL A 1 194 ? -0.867 7.623 8.635 1.00 85.31 194 VAL A CA 1
ATOM 1533 C C . VAL A 1 194 ? 0.123 7.323 9.761 1.00 85.31 194 VAL A C 1
ATOM 1535 O O . VAL A 1 194 ? 0.814 8.209 10.256 1.00 85.31 194 VAL A O 1
ATOM 1538 N N . ALA A 1 195 ? 0.199 6.070 10.189 1.00 85.56 195 ALA A N 1
ATOM 1539 C CA . ALA A 1 195 ? 1.138 5.627 11.216 1.00 85.56 195 ALA A CA 1
ATOM 1540 C C . ALA A 1 195 ? 2.485 5.224 10.607 1.00 85.56 195 ALA A C 1
ATOM 1542 O O . ALA A 1 195 ? 3.546 5.483 11.169 1.00 85.56 195 ALA A O 1
ATOM 1543 N N . GLU A 1 196 ? 2.457 4.609 9.431 1.00 83.25 196 GLU A N 1
ATOM 1544 C CA . GLU A 1 196 ? 3.652 4.270 8.670 1.00 83.25 196 GLU A CA 1
ATOM 1545 C C . GLU A 1 196 ? 3.312 4.309 7.187 1.00 83.25 196 GLU A C 1
ATOM 1547 O O . GLU A 1 196 ? 2.255 3.827 6.791 1.00 83.25 196 GLU A O 1
ATOM 1552 N N . LYS A 1 197 ? 4.192 4.883 6.372 1.00 81.44 197 LYS A N 1
ATOM 1553 C CA . LYS A 1 197 ? 4.104 4.780 4.921 1.00 81.44 197 LYS A CA 1
ATOM 1554 C C . LYS A 1 197 ? 5.496 4.660 4.333 1.00 81.44 197 LYS A C 1
ATOM 1556 O O . LYS A 1 197 ? 6.350 5.498 4.581 1.00 81.44 197 LYS A O 1
ATOM 1561 N N . HIS A 1 198 ? 5.694 3.632 3.541 1.00 75.31 198 HIS A N 1
ATOM 1562 C CA . HIS A 1 198 ? 6.794 3.486 2.618 1.00 75.31 198 HIS A CA 1
ATOM 1563 C C . HIS A 1 198 ? 6.205 3.556 1.219 1.00 75.31 198 HIS A C 1
ATOM 1565 O O . HIS A 1 198 ? 5.169 2.943 0.963 1.00 75.31 198 HIS A O 1
ATOM 1571 N N . ASP A 1 199 ? 6.814 4.325 0.332 1.00 74.50 199 ASP A N 1
ATOM 1572 C CA . ASP A 1 199 ? 6.308 4.476 -1.026 1.00 74.50 199 ASP A CA 1
ATOM 1573 C C . ASP A 1 199 ? 7.473 4.548 -2.006 1.00 74.50 199 ASP A C 1
ATOM 1575 O O . ASP A 1 199 ? 8.349 5.419 -1.918 1.00 74.50 199 ASP A O 1
ATOM 1579 N N . TRP A 1 200 ? 7.472 3.601 -2.938 1.00 62.31 200 TRP A N 1
ATOM 1580 C CA . TRP A 1 200 ? 8.297 3.648 -4.130 1.00 62.31 200 TRP A CA 1
ATOM 1581 C C . TRP A 1 200 ? 7.492 4.374 -5.182 1.00 62.31 200 TRP A C 1
ATOM 1583 O O . TRP A 1 200 ? 6.696 3.777 -5.914 1.00 62.31 200 TRP A O 1
ATOM 1593 N N . VAL A 1 201 ? 7.699 5.681 -5.252 1.00 55.12 201 VAL A N 1
ATOM 1594 C CA . VAL A 1 201 ? 7.021 6.450 -6.277 1.00 55.12 201 VAL A CA 1
ATOM 1595 C C . VAL A 1 201 ? 7.591 6.065 -7.646 1.00 55.12 201 VAL A C 1
ATOM 1597 O O . VAL A 1 201 ? 8.753 5.679 -7.761 1.00 55.12 201 VAL A O 1
ATOM 1600 N N . SER A 1 202 ? 6.723 6.107 -8.663 1.00 44.03 202 SER A N 1
ATOM 1601 C CA . SER A 1 202 ? 6.978 5.825 -10.085 1.00 44.03 202 SER A CA 1
ATOM 1602 C C . SER A 1 202 ? 8.429 6.090 -10.531 1.00 44.03 202 SER A C 1
ATOM 1604 O O . SER A 1 202 ? 8.996 7.096 -10.113 1.00 44.03 202 SER A O 1
ATOM 1606 N N . PRO A 1 203 ? 8.997 5.319 -11.485 1.00 40.69 203 PRO A N 1
ATOM 1607 C CA . PRO A 1 203 ? 10.312 5.584 -12.096 1.00 40.69 203 PRO A CA 1
ATOM 1608 C C . PRO A 1 203 ? 10.529 7.016 -12.630 1.00 40.69 203 PRO A C 1
ATOM 1610 O O . PRO A 1 203 ? 11.644 7.386 -12.986 1.00 40.69 203 PRO A O 1
ATOM 1613 N N . GLU A 1 204 ? 9.463 7.810 -12.744 1.00 41.91 204 GLU A N 1
ATOM 1614 C CA . GLU A 1 204 ? 9.487 9.233 -13.093 1.00 41.91 204 GLU A CA 1
ATOM 1615 C C . GLU A 1 204 ? 9.899 10.165 -11.940 1.00 41.91 204 GLU A C 1
ATOM 1617 O O . GLU A 1 204 ? 10.271 11.310 -12.195 1.00 41.91 204 GLU A O 1
ATOM 1622 N N . GLN A 1 205 ? 9.829 9.712 -10.685 1.00 55.38 205 GLN A N 1
ATOM 1623 C CA . GLN A 1 205 ? 10.204 10.489 -9.505 1.00 55.38 205 GLN A CA 1
ATOM 1624 C C . GLN A 1 205 ? 11.544 9.979 -8.944 1.00 55.38 205 GLN A C 1
ATOM 1626 O O . GLN A 1 205 ? 11.664 8.805 -8.605 1.00 55.38 205 GLN A O 1
ATOM 1631 N N . PRO A 1 206 ? 12.582 10.831 -8.834 1.00 62.28 206 PRO A N 1
ATOM 1632 C CA . PRO A 1 206 ? 13.950 10.403 -8.522 1.00 62.28 206 PRO A CA 1
ATOM 1633 C C . PRO A 1 206 ? 14.196 10.147 -7.020 1.00 62.28 206 PRO A C 1
ATOM 1635 O O . PRO A 1 206 ? 15.290 10.396 -6.508 1.00 62.28 206 PRO A O 1
ATOM 1638 N N . TYR A 1 207 ? 13.176 9.755 -6.259 1.00 65.94 207 TYR A N 1
ATOM 1639 C CA . TYR A 1 207 ? 13.277 9.511 -4.819 1.00 65.94 207 TYR A CA 1
ATOM 1640 C C . TYR A 1 207 ? 12.186 8.564 -4.328 1.00 65.94 207 TYR A C 1
ATOM 1642 O O . TYR A 1 207 ? 11.119 8.448 -4.923 1.00 65.94 207 TYR A O 1
ATOM 1650 N N . PHE A 1 208 ? 12.459 7.938 -3.190 1.00 75.31 208 PHE A N 1
ATOM 1651 C CA . PHE A 1 208 ? 11.468 7.269 -2.356 1.00 75.31 208 PHE A CA 1
ATOM 1652 C C . PHE A 1 208 ? 11.381 7.973 -1.007 1.00 75.31 208 PHE A C 1
ATOM 1654 O O . PHE A 1 208 ? 12.274 8.749 -0.631 1.00 75.31 208 PHE A O 1
ATOM 1661 N N . TYR A 1 209 ? 10.307 7.700 -0.272 1.00 74.56 209 TYR A N 1
ATOM 1662 C CA . TYR A 1 209 ? 10.150 8.236 1.069 1.00 74.56 209 TYR A CA 1
ATOM 1663 C C . TYR A 1 209 ? 9.664 7.192 2.070 1.00 74.56 209 TYR A C 1
ATOM 1665 O O . TYR A 1 209 ? 8.835 6.333 1.770 1.00 74.56 209 TYR A O 1
ATOM 1673 N N . ASP A 1 210 ? 10.195 7.317 3.284 1.00 77.25 210 ASP A N 1
ATOM 1674 C CA . ASP A 1 210 ? 9.691 6.658 4.479 1.00 77.25 210 ASP A CA 1
ATOM 1675 C C . ASP A 1 210 ? 9.029 7.692 5.369 1.00 77.25 210 ASP A C 1
ATOM 1677 O O . ASP A 1 210 ? 9.593 8.748 5.660 1.00 77.25 210 ASP A O 1
ATOM 1681 N N . LEU A 1 211 ? 7.862 7.348 5.873 1.00 78.44 211 LEU A N 1
ATOM 1682 C CA . LEU A 1 211 ? 7.114 8.132 6.821 1.00 78.44 211 LEU A CA 1
ATOM 1683 C C . LEU A 1 211 ? 6.797 7.269 8.036 1.00 78.44 211 LEU A C 1
ATOM 1685 O O . LEU A 1 211 ? 6.239 6.179 7.920 1.00 78.44 211 LEU A O 1
ATOM 1689 N N . LYS A 1 212 ? 7.139 7.779 9.217 1.00 74.81 212 LYS A N 1
ATOM 1690 C CA . LYS A 1 212 ? 6.813 7.161 10.502 1.00 74.81 212 LYS A CA 1
ATOM 1691 C C . LYS A 1 212 ? 6.093 8.166 11.382 1.00 74.81 212 LYS A C 1
ATOM 1693 O O . LYS A 1 212 ? 6.703 9.107 11.884 1.00 74.81 212 LYS A O 1
ATOM 1698 N N . GLY A 1 213 ? 4.794 7.957 11.556 1.00 74.38 213 GLY A N 1
ATOM 1699 C CA . GLY A 1 213 ? 3.944 8.693 12.479 1.00 74.38 213 GLY A CA 1
ATOM 1700 C C . GLY A 1 213 ? 3.963 8.031 13.854 1.00 74.38 213 GLY A C 1
ATOM 1701 O O . GLY A 1 213 ? 3.528 6.898 14.023 1.00 74.38 213 GLY A O 1
ATOM 1702 N N . THR A 1 214 ? 4.462 8.738 14.862 1.00 75.00 214 THR A N 1
ATOM 1703 C CA . THR A 1 214 ? 4.435 8.305 16.262 1.00 75.00 214 THR A CA 1
ATOM 1704 C C . THR A 1 214 ? 3.634 9.300 17.088 1.00 75.00 214 THR A C 1
ATOM 1706 O O . THR A 1 214 ? 4.005 10.468 17.211 1.00 75.00 214 THR A O 1
ATOM 1709 N N . ALA A 1 215 ? 2.552 8.845 17.715 1.00 71.19 215 ALA A N 1
ATOM 1710 C CA . ALA A 1 215 ? 1.830 9.654 18.691 1.00 71.19 215 ALA A CA 1
ATOM 1711 C C . ALA A 1 215 ? 2.670 9.791 19.972 1.00 71.19 215 ALA A C 1
ATOM 1713 O O . ALA A 1 215 ? 2.796 8.848 20.754 1.00 71.19 215 ALA A O 1
ATOM 1714 N N . SER A 1 216 ? 3.285 10.958 20.184 1.00 52.53 216 SER A N 1
ATOM 1715 C CA . SER A 1 216 ? 4.275 11.149 21.256 1.00 52.53 216 SER A CA 1
ATOM 1716 C C . SER A 1 216 ? 3.674 11.626 22.577 1.00 52.53 216 SER A C 1
ATOM 1718 O O . SER A 1 216 ? 4.331 11.545 23.616 1.00 52.53 216 SER A O 1
ATOM 1720 N N . THR A 1 217 ? 2.448 12.156 22.567 1.00 52.75 217 THR A N 1
ATOM 1721 C CA . THR A 1 217 ? 1.861 12.768 23.765 1.00 52.75 217 THR A CA 1
ATOM 1722 C C . THR A 1 217 ? 0.339 12.757 23.725 1.00 52.75 217 THR A C 1
ATOM 1724 O O . THR A 1 217 ? -0.267 13.362 22.848 1.00 52.75 217 THR A O 1
ATOM 1727 N N . LYS A 1 218 ? -0.270 12.134 24.737 1.00 52.88 218 LYS A N 1
ATOM 1728 C CA . LYS A 1 218 ? -1.678 12.311 25.106 1.00 52.88 218 LYS A CA 1
ATOM 1729 C C . LYS A 1 218 ? -1.674 13.089 26.412 1.00 52.88 218 LYS A C 1
ATOM 1731 O O . LYS A 1 218 ? -1.159 12.591 27.414 1.00 52.88 218 LYS A O 1
ATOM 1736 N N . ARG A 1 219 ? -2.141 14.335 26.421 1.00 41.09 219 ARG A N 1
ATOM 1737 C CA . ARG A 1 219 ? -2.320 15.075 27.677 1.00 41.09 219 ARG A CA 1
ATOM 1738 C C . ARG A 1 219 ? -3.800 15.350 27.880 1.00 41.09 219 ARG A C 1
ATOM 1740 O O . ARG A 1 219 ? -4.379 16.105 27.112 1.00 41.09 219 ARG A O 1
ATOM 1747 N N . HIS A 1 220 ? -4.354 14.832 28.974 1.00 43.03 220 HIS A N 1
ATOM 1748 C CA . HIS A 1 220 ? -5.555 15.400 29.580 1.00 43.03 220 HIS A CA 1
ATOM 1749 C C . HIS A 1 220 ? -5.159 16.767 30.148 1.00 43.03 220 HIS A C 1
ATOM 1751 O O . HIS A 1 220 ? -4.495 16.840 31.187 1.00 43.03 220 HIS A O 1
ATOM 1757 N N . ILE A 1 221 ? -5.474 17.856 29.449 1.00 31.58 221 ILE A N 1
ATOM 1758 C CA . ILE A 1 221 ? -5.347 19.192 30.031 1.00 31.58 221 ILE A CA 1
ATOM 1759 C C . ILE A 1 221 ? -6.749 19.662 30.395 1.00 31.58 221 ILE A C 1
ATOM 1761 O O . ILE A 1 221 ? -7.489 20.152 29.559 1.00 31.58 221 ILE A O 1
ATOM 1765 N N . HIS A 1 222 ? -7.086 19.543 31.675 1.00 36.69 222 HIS A N 1
ATOM 1766 C CA . HIS A 1 222 ? -8.228 20.233 32.259 1.00 36.69 222 HIS A CA 1
ATOM 1767 C C . HIS A 1 222 ? -7.913 21.740 32.320 1.00 36.69 222 HIS A C 1
ATOM 1769 O O . HIS A 1 222 ? -6.976 22.123 33.029 1.00 36.69 222 HIS A O 1
ATOM 1775 N N . ILE A 1 223 ? -8.676 22.606 31.638 1.00 31.27 223 ILE A N 1
ATOM 1776 C CA . ILE A 1 223 ? -8.660 24.057 31.905 1.00 31.27 223 ILE A CA 1
ATOM 1777 C C . ILE A 1 223 ? -10.095 24.574 32.036 1.00 31.27 223 ILE A C 1
ATOM 1779 O O . ILE A 1 223 ? -10.906 24.474 31.128 1.00 31.27 223 ILE A O 1
ATOM 1783 N N . SER A 1 224 ? -10.391 25.140 33.207 1.00 40.03 224 SER A N 1
ATOM 1784 C CA . SER A 1 224 ? -11.700 25.636 33.637 1.00 40.03 224 SER A CA 1
ATOM 1785 C C . SER A 1 224 ? -12.439 26.518 32.618 1.00 40.03 224 SER A C 1
ATOM 1787 O O . SER A 1 224 ? -11.865 27.486 32.115 1.00 40.03 224 SER A O 1
ATOM 1789 N N . GLU A 1 225 ? -13.735 26.232 32.447 1.00 37.91 225 GLU A N 1
ATOM 1790 C CA . GLU A 1 225 ? -14.885 27.079 32.052 1.00 37.91 225 GLU A CA 1
ATOM 1791 C C . GLU A 1 225 ? -14.750 28.112 30.910 1.00 37.91 225 GLU A C 1
ATOM 1793 O O . GLU A 1 225 ? -15.711 28.835 30.657 1.00 37.91 225 GLU A O 1
ATOM 1798 N N . SER A 1 226 ? -13.640 28.210 30.167 1.00 46.25 226 SER A N 1
ATOM 1799 C CA . SER A 1 226 ? -13.552 29.240 29.113 1.00 46.25 226 SER A CA 1
ATOM 1800 C C . SER A 1 226 ? -12.683 28.976 27.880 1.00 46.25 226 SER A C 1
ATOM 1802 O O . SER A 1 226 ? -12.626 29.870 27.037 1.00 46.25 226 SER A O 1
ATOM 1804 N N . GLN A 1 227 ? -12.056 27.806 27.692 1.00 46.06 227 GLN A N 1
ATOM 1805 C CA . GLN A 1 227 ? -11.381 27.486 26.417 1.00 46.06 227 GLN A CA 1
ATOM 1806 C C . GLN A 1 227 ? -11.724 26.072 25.932 1.00 46.06 227 GLN A C 1
ATOM 1808 O O . GLN A 1 227 ? -11.716 25.127 26.705 1.00 46.06 227 GLN A O 1
ATOM 1813 N N . ALA A 1 228 ? -12.104 25.968 24.658 1.00 50.12 228 ALA A N 1
ATOM 1814 C CA . ALA A 1 228 ? -13.105 25.030 24.147 1.00 50.12 228 ALA A CA 1
ATOM 1815 C C . ALA A 1 228 ? -12.583 23.687 23.592 1.00 50.12 228 ALA A C 1
ATOM 1817 O O . ALA A 1 228 ? -13.251 23.098 22.747 1.00 50.12 228 ALA A O 1
ATOM 1818 N N . HIS A 1 229 ? -11.426 23.179 24.029 1.00 53.59 229 HIS A N 1
ATOM 1819 C CA . HIS A 1 229 ? -10.832 21.977 23.424 1.00 53.59 229 HIS A CA 1
ATOM 1820 C C . HIS A 1 229 ? -10.138 21.081 24.464 1.00 53.59 229 HIS A C 1
ATOM 1822 O O . HIS A 1 229 ? -8.954 21.251 24.749 1.00 53.59 229 HIS A O 1
ATOM 1828 N N . ASP A 1 230 ? -10.880 20.124 25.030 1.00 67.88 230 ASP A N 1
ATOM 1829 C CA . ASP A 1 230 ? -10.441 19.323 26.190 1.00 67.88 230 ASP A CA 1
ATOM 1830 C C . ASP A 1 230 ? -9.614 18.067 25.841 1.00 67.88 230 ASP A C 1
ATOM 1832 O O . ASP A 1 230 ? -9.036 17.438 26.731 1.00 67.88 230 ASP A O 1
ATOM 1836 N N . TYR A 1 231 ? -9.490 17.708 24.558 1.00 74.12 231 TYR A N 1
ATOM 1837 C CA . TYR A 1 231 ? -8.692 16.557 24.127 1.00 74.12 231 TYR A CA 1
ATOM 1838 C C . TYR A 1 231 ? -8.003 16.822 22.781 1.00 74.12 231 TYR A C 1
ATOM 1840 O O . TYR A 1 231 ? -8.636 17.265 21.821 1.00 74.12 231 TYR A O 1
ATOM 1848 N N . TYR A 1 232 ? -6.697 16.550 22.701 1.00 84.56 232 TYR A N 1
ATOM 1849 C CA . TYR A 1 232 ? -5.929 16.617 21.458 1.00 84.56 232 TYR A CA 1
ATOM 1850 C C . TYR A 1 232 ? -4.912 15.477 21.361 1.00 84.56 232 TYR A C 1
ATOM 1852 O O . TYR A 1 232 ? -4.450 14.943 22.373 1.00 84.56 232 TYR A O 1
ATOM 1860 N N . ILE A 1 233 ? -4.540 15.138 20.130 1.00 85.12 233 ILE A N 1
ATOM 1861 C CA . ILE A 1 233 ? -3.539 14.127 19.796 1.00 85.12 233 ILE A CA 1
ATOM 1862 C C . ILE A 1 233 ? -2.443 14.806 18.980 1.00 85.12 233 ILE A C 1
ATOM 1864 O O . ILE A 1 233 ? -2.704 15.323 17.895 1.00 85.12 233 ILE A O 1
ATOM 1868 N N . ASP A 1 234 ? -1.217 14.789 19.502 1.00 87.88 234 ASP A N 1
ATOM 1869 C CA . ASP A 1 234 ? -0.031 15.215 18.759 1.00 87.88 234 ASP A CA 1
ATOM 1870 C C . ASP A 1 234 ? 0.625 13.996 18.098 1.00 87.88 234 ASP A C 1
ATOM 1872 O O . ASP A 1 234 ? 1.088 13.077 18.784 1.00 87.88 234 ASP A O 1
ATOM 1876 N N . VAL A 1 235 ? 0.697 14.011 16.767 1.00 85.50 235 VAL A N 1
ATOM 1877 C CA . VAL A 1 235 ? 1.388 12.999 15.962 1.00 85.50 235 VAL A CA 1
ATOM 1878 C C . VAL A 1 235 ? 2.698 13.588 15.455 1.00 85.50 235 VAL A C 1
ATOM 1880 O O . VAL A 1 235 ? 2.705 14.594 14.745 1.00 85.50 235 VAL A O 1
ATOM 1883 N N . GLN A 1 236 ? 3.809 12.963 15.836 1.00 88.94 236 GLN A N 1
ATOM 1884 C CA . GLN A 1 236 ? 5.146 13.305 15.363 1.00 88.94 236 GLN A CA 1
ATOM 1885 C C . GLN A 1 236 ? 5.475 12.445 14.154 1.00 88.94 236 GLN A C 1
ATOM 1887 O O . GLN A 1 236 ? 5.510 11.223 14.254 1.00 88.94 236 GLN A O 1
ATOM 1892 N N . TYR A 1 237 ? 5.751 13.083 13.032 1.00 87.81 237 TYR A N 1
ATOM 1893 C CA . TYR A 1 237 ? 6.202 12.443 11.814 1.00 87.81 237 TYR A CA 1
ATOM 1894 C C . TYR A 1 237 ? 7.709 12.582 11.683 1.00 87.81 237 TYR A C 1
ATOM 1896 O O . TYR A 1 237 ? 8.242 13.692 11.713 1.00 87.81 237 TYR A O 1
ATOM 1904 N N . GLU A 1 238 ? 8.379 11.453 11.500 1.00 88.94 238 GLU A N 1
ATOM 1905 C CA . GLU A 1 238 ? 9.706 11.385 10.902 1.00 88.94 238 GLU A CA 1
ATOM 1906 C C . GLU A 1 238 ? 9.532 11.031 9.425 1.00 88.94 238 GLU A C 1
ATOM 1908 O O . GLU A 1 238 ? 8.982 9.982 9.093 1.00 88.94 238 GLU A O 1
ATOM 1913 N N . ILE A 1 239 ? 9.983 11.922 8.547 1.00 90.06 239 ILE A N 1
ATOM 1914 C CA . ILE A 1 239 ? 9.893 11.777 7.096 1.00 90.06 239 ILE A CA 1
ATOM 1915 C C . ILE A 1 239 ? 11.315 11.696 6.561 1.00 90.06 239 ILE A C 1
ATOM 1917 O O . ILE A 1 239 ? 12.102 12.624 6.752 1.00 90.06 239 ILE A O 1
ATOM 1921 N N . LYS A 1 240 ? 11.664 10.597 5.902 1.00 89.25 240 LYS A N 1
ATOM 1922 C CA . LYS A 1 240 ? 12.961 10.413 5.249 1.00 89.25 240 LYS A CA 1
ATOM 1923 C C . LYS A 1 240 ? 12.747 10.414 3.754 1.00 89.25 240 LYS A C 1
ATOM 1925 O O . LYS A 1 240 ? 12.003 9.581 3.257 1.00 89.25 240 LYS A O 1
ATOM 1930 N N . LEU A 1 241 ? 13.413 11.327 3.055 1.00 88.56 241 LEU A N 1
ATOM 1931 C CA . LEU A 1 241 ? 13.513 11.276 1.601 1.00 88.56 241 LEU A CA 1
ATOM 1932 C C . LEU A 1 241 ? 14.876 10.726 1.222 1.00 88.56 241 LEU A C 1
ATOM 1934 O O . LEU A 1 241 ? 15.905 11.180 1.732 1.00 88.56 241 LEU A O 1
ATOM 1938 N N . THR A 1 242 ? 14.876 9.794 0.283 1.00 85.25 242 THR A N 1
ATOM 1939 C CA . THR A 1 242 ? 16.077 9.102 -0.166 1.00 85.25 242 THR A CA 1
ATOM 1940 C C . THR A 1 242 ? 16.091 9.070 -1.685 1.00 85.25 242 THR A C 1
ATOM 1942 O O . THR A 1 242 ? 15.061 8.880 -2.322 1.00 85.25 242 THR A O 1
ATOM 1945 N N . ASN A 1 243 ? 17.259 9.285 -2.277 1.00 80.81 243 ASN A N 1
ATOM 1946 C CA . ASN A 1 243 ? 17.443 9.221 -3.718 1.00 80.81 243 ASN A CA 1
ATOM 1947 C C . ASN A 1 243 ? 17.136 7.798 -4.210 1.00 80.81 243 ASN A C 1
ATOM 1949 O O . ASN A 1 243 ? 17.669 6.841 -3.655 1.00 80.81 243 ASN A O 1
ATOM 1953 N N . SER A 1 244 ? 16.327 7.651 -5.259 1.00 71.00 244 SER A N 1
ATOM 1954 C CA . SER A 1 244 ? 16.012 6.345 -5.859 1.00 71.00 244 SER A CA 1
ATOM 1955 C C . SER A 1 244 ? 17.256 5.613 -6.372 1.00 71.00 244 SER A C 1
ATOM 1957 O O . SER A 1 244 ? 17.290 4.386 -6.384 1.00 71.00 244 SER A O 1
ATOM 1959 N N . ASP A 1 245 ? 18.319 6.351 -6.701 1.00 66.62 245 ASP A N 1
ATOM 1960 C CA . ASP A 1 245 ? 19.623 5.798 -7.072 1.00 66.62 245 ASP A CA 1
ATOM 1961 C C . ASP A 1 245 ? 20.393 5.213 -5.863 1.00 66.62 245 ASP A C 1
ATOM 1963 O O . ASP A 1 245 ? 21.557 4.833 -6.016 1.00 66.62 245 ASP A O 1
ATOM 1967 N N . VAL A 1 246 ? 19.791 5.139 -4.657 1.00 64.12 246 VAL A N 1
ATOM 1968 C CA . VAL A 1 246 ? 20.458 4.722 -3.403 1.00 64.12 246 VAL A CA 1
ATOM 1969 C C . VAL A 1 246 ? 21.219 3.405 -3.544 1.00 64.12 246 VAL A C 1
ATOM 1971 O O . VAL A 1 246 ? 22.322 3.255 -3.023 1.00 64.12 246 VAL A O 1
ATOM 1974 N N . PHE A 1 247 ? 20.641 2.470 -4.300 1.00 54.81 247 PHE A N 1
ATOM 1975 C CA . PHE A 1 247 ? 21.168 1.123 -4.504 1.00 54.81 247 PHE A CA 1
ATOM 1976 C C . PHE A 1 247 ? 22.488 1.122 -5.283 1.00 54.81 247 PHE A C 1
ATOM 1978 O O . PHE A 1 247 ? 23.190 0.117 -5.327 1.00 54.81 247 PHE A O 1
ATOM 1985 N N . GLY A 1 248 ? 22.834 2.257 -5.893 1.00 58.56 248 GLY A N 1
ATOM 1986 C CA . GLY A 1 248 ? 24.096 2.485 -6.566 1.00 58.56 248 GLY A CA 1
ATOM 1987 C C . GLY A 1 248 ? 25.205 3.086 -5.698 1.00 58.56 248 GLY A C 1
ATOM 1988 O O . GLY A 1 248 ? 26.340 3.186 -6.165 1.00 58.56 248 GLY A O 1
ATOM 1989 N N . PHE A 1 249 ? 24.938 3.521 -4.465 1.00 61.31 249 PHE A N 1
ATOM 1990 C CA . PHE A 1 249 ? 26.003 4.098 -3.644 1.00 61.31 249 PHE A CA 1
ATOM 1991 C C . PHE A 1 249 ? 26.803 3.012 -2.917 1.00 61.31 249 PHE A C 1
ATOM 1993 O O . PHE A 1 249 ? 26.228 2.062 -2.394 1.00 61.31 249 PHE A O 1
ATOM 2000 N N . PRO A 1 250 ? 28.133 3.180 -2.782 1.00 67.44 250 PRO A N 1
ATOM 2001 C CA . PRO A 1 250 ? 28.951 2.326 -1.916 1.00 67.44 250 PRO A CA 1
ATOM 2002 C C . PRO A 1 250 ? 28.519 2.359 -0.441 1.00 67.44 250 PRO A C 1
ATOM 2004 O O . PRO A 1 250 ? 28.898 1.483 0.334 1.00 67.44 250 PRO A O 1
ATOM 2007 N N . ASN A 1 251 ? 27.780 3.398 -0.047 1.00 73.50 251 ASN A N 1
ATOM 2008 C CA . ASN A 1 251 ? 27.221 3.600 1.278 1.00 73.50 251 ASN A CA 1
ATOM 2009 C C . ASN A 1 251 ? 25.769 4.075 1.134 1.00 73.50 251 ASN A C 1
ATOM 2011 O O . ASN A 1 251 ? 25.529 5.152 0.595 1.00 73.50 251 ASN A O 1
ATOM 2015 N N . GLU A 1 252 ? 24.810 3.299 1.634 1.00 65.31 252 GLU A N 1
ATOM 2016 C CA . GLU A 1 252 ? 23.370 3.586 1.519 1.00 65.31 252 GLU A CA 1
ATOM 2017 C C . GLU A 1 252 ? 22.982 4.945 2.144 1.00 65.31 252 GLU A C 1
ATOM 2019 O O . GLU A 1 252 ? 22.102 5.642 1.640 1.00 65.31 252 GLU A O 1
ATOM 2024 N N . GLU A 1 253 ? 23.709 5.398 3.172 1.00 77.25 253 GLU A N 1
ATOM 2025 C CA . GLU A 1 253 ? 23.535 6.724 3.800 1.00 77.25 253 GLU A CA 1
ATOM 2026 C C . GLU A 1 253 ? 23.850 7.899 2.849 1.00 77.25 253 GLU A C 1
ATOM 2028 O O . GLU A 1 253 ? 23.410 9.040 3.059 1.00 77.25 253 GLU A O 1
ATOM 2033 N N . ASP A 1 254 ? 24.603 7.649 1.774 1.00 77.50 254 ASP A N 1
ATOM 2034 C CA . ASP A 1 254 ? 24.858 8.658 0.746 1.00 77.50 254 ASP A CA 1
ATOM 2035 C C . ASP A 1 254 ? 23.614 8.904 -0.120 1.00 77.50 254 ASP A C 1
ATOM 2037 O O . ASP A 1 254 ? 23.464 10.008 -0.653 1.00 77.50 254 ASP A O 1
ATOM 2041 N N . GLY A 1 255 ? 22.689 7.938 -0.188 1.00 80.88 255 GLY A N 1
ATOM 2042 C CA . GLY A 1 255 ? 21.389 8.109 -0.831 1.00 80.88 255 GLY A CA 1
ATOM 2043 C C . GLY A 1 255 ? 20.375 8.870 0.022 1.00 80.88 255 GLY A C 1
ATOM 2044 O O . GLY A 1 255 ? 19.476 9.485 -0.548 1.00 80.88 255 GLY A O 1
ATOM 2045 N N . LEU A 1 256 ? 20.508 8.894 1.358 1.00 88.25 256 LEU A N 1
ATOM 2046 C CA . LEU A 1 256 ? 19.598 9.645 2.238 1.00 88.25 256 LEU A CA 1
ATOM 2047 C C . LEU A 1 256 ? 19.696 11.142 1.933 1.00 88.25 256 LEU A C 1
ATOM 2049 O O . LEU A 1 256 ? 20.708 11.777 2.230 1.00 88.25 256 LEU A O 1
ATOM 2053 N N . LEU A 1 257 ? 18.651 11.744 1.375 1.00 90.44 257 LEU A N 1
ATOM 2054 C CA . LEU A 1 257 ? 18.662 13.160 1.021 1.00 90.44 257 LEU A CA 1
ATOM 2055 C C . LEU A 1 257 ? 18.513 13.995 2.287 1.00 90.44 257 LEU A C 1
ATOM 2057 O O . LEU A 1 257 ? 19.419 14.747 2.653 1.00 90.44 257 LEU A O 1
ATOM 2061 N N . PHE A 1 258 ? 17.404 13.814 2.997 1.00 91.31 258 PHE A N 1
ATOM 2062 C CA . PHE A 1 258 ? 17.167 14.482 4.266 1.00 91.31 258 PHE A CA 1
ATOM 2063 C C . PHE A 1 258 ? 16.161 13.732 5.135 1.00 91.31 258 PHE A C 1
ATOM 2065 O O . PHE A 1 258 ? 15.368 12.917 4.666 1.00 91.31 258 PHE A O 1
ATOM 2072 N N . THR A 1 259 ? 16.182 14.071 6.422 1.00 90.94 259 THR A N 1
ATOM 2073 C CA . THR A 1 259 ? 15.135 13.718 7.377 1.00 90.94 259 THR A CA 1
ATOM 2074 C C . THR A 1 259 ? 14.458 14.994 7.851 1.00 90.94 259 THR A C 1
ATOM 2076 O O . THR A 1 259 ? 15.128 15.941 8.273 1.00 90.94 259 THR A O 1
ATOM 2079 N N . ALA A 1 260 ? 13.136 15.003 7.786 1.00 90.12 260 ALA A N 1
ATOM 2080 C CA . ALA A 1 260 ? 12.279 16.069 8.258 1.00 90.12 260 ALA A CA 1
ATOM 2081 C C . ALA A 1 260 ? 11.444 15.561 9.433 1.00 90.12 260 ALA A C 1
ATOM 2083 O O . ALA A 1 260 ? 10.933 14.444 9.415 1.00 90.12 260 ALA A O 1
ATOM 2084 N N . TYR A 1 261 ? 11.302 16.404 10.451 1.00 89.62 261 TYR A N 1
ATOM 2085 C CA . TYR A 1 261 ? 10.417 16.143 11.579 1.00 89.62 261 TYR A CA 1
ATOM 2086 C C . TYR A 1 261 ? 9.264 17.131 11.522 1.00 89.62 261 TYR A C 1
ATOM 2088 O O . TYR A 1 261 ? 9.490 18.335 11.344 1.00 89.62 261 TYR A O 1
ATOM 2096 N N . ARG A 1 262 ? 8.036 16.632 11.628 1.00 87.88 262 ARG A N 1
ATOM 2097 C CA . ARG A 1 262 ? 6.816 17.443 11.588 1.00 87.88 262 ARG A CA 1
ATOM 2098 C C . ARG A 1 262 ? 5.886 16.996 12.699 1.00 87.88 262 ARG A C 1
ATOM 2100 O O . ARG A 1 262 ? 5.819 15.817 13.012 1.00 87.88 262 ARG A O 1
ATOM 2107 N N . GLN A 1 263 ? 5.167 17.937 13.288 1.00 88.44 263 GLN A N 1
ATOM 2108 C CA . GLN A 1 263 ? 4.148 17.636 14.281 1.00 88.44 263 GLN A CA 1
ATOM 2109 C C . GLN A 1 263 ? 2.804 18.113 13.751 1.00 88.44 263 GLN A C 1
ATOM 2111 O O . GLN A 1 263 ? 2.666 19.285 13.400 1.00 88.44 263 GLN A O 1
ATOM 2116 N N . LEU A 1 264 ? 1.832 17.206 13.728 1.00 87.31 264 LEU A N 1
ATOM 2117 C CA . LEU A 1 264 ? 0.432 17.524 13.480 1.00 87.31 264 LEU A CA 1
ATOM 2118 C C . LEU A 1 264 ? -0.351 17.396 14.782 1.00 87.31 264 LEU A C 1
ATOM 2120 O O . LEU A 1 264 ? -0.139 16.446 15.540 1.00 87.31 264 LEU A O 1
ATOM 2124 N N . ARG A 1 265 ? -1.261 18.338 15.026 1.00 88.81 265 ARG A N 1
ATOM 2125 C CA . ARG A 1 265 ? -2.187 18.301 16.156 1.00 88.81 265 ARG A CA 1
ATOM 2126 C C . ARG A 1 265 ? -3.603 18.057 15.666 1.00 88.81 265 ARG A C 1
ATOM 2128 O O . ARG A 1 265 ? -4.129 18.828 14.873 1.00 88.81 265 ARG A O 1
ATOM 2135 N N . TYR A 1 266 ? -4.244 17.039 16.219 1.00 88.00 266 TYR A N 1
ATOM 2136 C CA . TYR A 1 266 ? -5.665 16.783 16.035 1.00 88.00 266 TYR A CA 1
ATOM 2137 C C . TYR A 1 266 ? -6.417 17.181 17.295 1.00 88.00 266 TYR A C 1
ATOM 2139 O O . TYR A 1 266 ? -6.086 16.705 18.377 1.00 88.00 266 TYR A O 1
ATOM 2147 N N . VAL A 1 267 ? -7.425 18.033 17.169 1.00 88.06 267 VAL A N 1
ATOM 2148 C CA . VAL A 1 267 ? -8.232 18.530 18.285 1.00 88.06 267 VAL A CA 1
ATOM 2149 C C . VAL A 1 267 ? -9.629 17.935 18.211 1.00 88.06 267 VAL A C 1
ATOM 2151 O O . VAL A 1 267 ? -10.245 17.894 17.145 1.00 88.06 267 VAL A O 1
ATOM 2154 N N . TRP A 1 268 ? -10.128 17.468 19.351 1.00 85.56 268 TRP A N 1
ATOM 2155 C CA . TRP A 1 268 ? -11.495 16.992 19.485 1.00 85.56 268 TRP A CA 1
ATOM 2156 C C . TRP A 1 268 ? -12.488 18.153 19.391 1.00 85.56 268 TRP A C 1
ATOM 2158 O O . TRP A 1 268 ? -12.354 19.157 20.098 1.00 85.56 268 TRP A O 1
ATOM 2168 N N . GLN A 1 269 ? -13.505 17.999 18.545 1.00 84.19 269 GLN A N 1
ATOM 2169 C CA . GLN A 1 269 ? -14.635 18.919 18.458 1.00 84.19 269 GLN A CA 1
ATOM 2170 C C . GLN A 1 269 ? -15.889 18.249 19.038 1.00 84.19 269 GLN A C 1
ATOM 2172 O O . GLN A 1 269 ? -16.475 17.388 18.377 1.00 84.19 269 GLN A O 1
ATOM 2177 N N . PRO A 1 270 ? -16.326 18.626 20.259 1.00 78.94 270 PRO A N 1
ATOM 2178 C CA . PRO A 1 270 ? -17.448 17.970 20.934 1.00 78.94 270 PRO A CA 1
ATOM 2179 C C . PRO A 1 270 ? -18.762 18.023 20.152 1.00 78.94 270 PRO A C 1
ATOM 2181 O O . PRO A 1 270 ? -19.500 17.042 20.124 1.00 78.94 270 PRO A O 1
ATOM 2184 N N . ASP A 1 271 ? -19.036 19.146 19.486 1.00 80.00 271 ASP A N 1
ATOM 2185 C CA . ASP A 1 271 ? -20.278 19.336 18.729 1.00 80.00 271 ASP A CA 1
ATOM 2186 C C . ASP A 1 271 ? -20.366 18.399 17.514 1.00 80.00 271 ASP A C 1
ATOM 2188 O O . ASP A 1 271 ? -21.457 17.980 17.123 1.00 80.00 271 ASP A O 1
ATOM 2192 N N . GLU A 1 272 ? -19.218 18.030 16.944 1.00 80.69 272 GLU A N 1
ATOM 2193 C CA . GLU A 1 272 ? -19.125 17.141 15.783 1.00 80.69 272 GLU A CA 1
ATOM 2194 C C . GLU A 1 272 ? -18.832 15.685 16.170 1.00 80.69 272 GLU A C 1
ATOM 2196 O O . GLU A 1 272 ? -19.006 14.784 15.352 1.00 80.69 272 GLU A O 1
ATOM 2201 N N . ASN A 1 273 ? -18.426 15.442 17.421 1.00 82.00 273 ASN A N 1
ATOM 2202 C CA . ASN A 1 273 ? -17.933 14.156 17.912 1.00 82.00 273 ASN A CA 1
ATOM 2203 C C . ASN A 1 273 ? -16.860 13.535 17.002 1.00 82.00 273 ASN A C 1
ATOM 2205 O O . ASN A 1 273 ? -16.916 12.342 16.706 1.00 82.00 273 ASN A O 1
ATOM 2209 N N . ARG A 1 274 ? -15.900 14.344 16.542 1.00 84.81 274 ARG A N 1
ATOM 2210 C CA . ARG A 1 274 ? -14.756 13.879 15.747 1.00 84.81 274 ARG A CA 1
ATOM 2211 C C . ARG A 1 274 ? -13.515 14.731 15.992 1.00 84.81 274 ARG A C 1
ATOM 2213 O O . ARG A 1 274 ? -13.588 15.847 16.514 1.00 84.81 274 ARG A O 1
ATOM 2220 N N . PHE A 1 275 ? -12.372 14.221 15.548 1.00 86.88 275 PHE A N 1
ATOM 2221 C CA . PHE A 1 275 ? -11.132 14.985 15.508 1.00 86.88 275 PHE A CA 1
ATOM 2222 C C . PHE A 1 275 ? -11.010 15.824 14.233 1.00 86.88 275 PHE A C 1
ATOM 2224 O O . PHE A 1 275 ? -11.427 15.419 13.146 1.00 86.88 275 PHE A O 1
ATOM 2231 N N . HIS A 1 276 ? -10.380 16.991 14.367 1.00 87.69 276 HIS A N 1
ATOM 2232 C CA . HIS A 1 276 ? -9.994 17.855 13.252 1.00 87.69 276 HIS A CA 1
ATOM 2233 C C . HIS A 1 276 ? -8.527 18.233 13.360 1.00 87.69 276 HIS A C 1
ATOM 2235 O O . HIS A 1 276 ? -8.017 18.424 14.462 1.00 87.69 276 HIS A O 1
ATOM 2241 N N . LEU A 1 277 ? -7.864 18.376 12.215 1.00 88.06 277 LEU A N 1
ATOM 2242 C CA . LEU A 1 277 ? -6.527 18.946 12.167 1.00 88.06 277 LEU A CA 1
ATOM 2243 C C . LEU A 1 277 ? -6.586 20.409 12.631 1.00 88.06 277 LEU A C 1
ATOM 2245 O O . LEU A 1 277 ? -7.292 21.229 12.045 1.00 88.06 277 LEU A O 1
ATOM 2249 N N . ASP A 1 278 ? -5.839 20.730 13.681 1.00 89.12 278 ASP A N 1
ATOM 2250 C CA . ASP A 1 278 ? -5.599 22.097 14.126 1.00 89.12 278 ASP A CA 1
ATOM 2251 C C . ASP A 1 278 ? -4.397 22.647 13.359 1.00 89.12 278 ASP A C 1
ATOM 2253 O O . ASP A 1 278 ? -3.241 22.435 13.736 1.00 89.12 278 ASP A O 1
ATOM 2257 N N . ALA A 1 279 ? -4.684 23.324 12.247 1.00 86.19 279 ALA A N 1
ATOM 2258 C CA . ALA A 1 279 ? -3.670 23.902 11.374 1.00 86.19 279 ALA A CA 1
ATOM 2259 C C . ALA A 1 279 ? -2.837 24.994 12.070 1.00 86.19 279 ALA A C 1
ATOM 2261 O O . ALA A 1 279 ? -1.676 25.178 11.720 1.00 86.19 279 ALA A O 1
ATOM 2262 N N . GLU A 1 280 ? -3.385 25.697 13.071 1.00 86.81 280 GLU A N 1
ATOM 2263 C CA . GLU A 1 280 ? -2.662 26.762 13.782 1.00 86.81 280 GLU A CA 1
ATOM 2264 C C . GLU A 1 280 ? -1.619 26.197 14.756 1.00 86.81 280 GLU A C 1
ATOM 2266 O O . GLU A 1 280 ? -0.565 26.802 14.962 1.00 86.81 280 GLU A O 1
ATOM 2271 N N . SER A 1 281 ? -1.896 25.025 15.337 1.00 85.38 281 SER A N 1
ATOM 2272 C CA . SER A 1 281 ? -0.971 24.314 16.232 1.00 85.38 281 SER A CA 1
ATOM 2273 C C . SER A 1 281 ? -0.110 23.256 15.531 1.00 85.38 281 SER A C 1
ATOM 2275 O O . SER A 1 281 ? 0.695 22.594 16.195 1.00 85.38 281 SER A O 1
ATOM 2277 N N . SER A 1 282 ? -0.283 23.059 14.224 1.00 85.25 282 SER A N 1
ATOM 2278 C CA . SER A 1 282 ? 0.471 22.088 13.428 1.00 85.25 282 SER A CA 1
ATOM 2279 C C . SER A 1 282 ? 1.638 22.755 12.700 1.00 85.25 282 SER A C 1
ATOM 2281 O O . SER A 1 282 ? 1.573 23.913 12.300 1.00 85.25 282 SER A O 1
ATOM 2283 N N . TYR A 1 283 ? 2.726 22.012 12.499 1.00 81.75 283 TYR A N 1
ATOM 2284 C CA . TYR A 1 283 ? 3.889 22.468 11.725 1.00 81.75 283 TYR A CA 1
ATOM 2285 C C . TYR A 1 283 ? 3.780 22.147 10.226 1.00 81.75 283 TYR A C 1
ATOM 2287 O O . TYR A 1 283 ? 4.775 22.245 9.509 1.00 81.75 283 TYR A O 1
ATOM 2295 N N . ALA A 1 284 ? 2.604 21.715 9.774 1.00 76.81 284 ALA A N 1
ATOM 2296 C CA . ALA A 1 284 ? 2.272 21.456 8.381 1.00 76.81 284 ALA A CA 1
ATOM 2297 C C . ALA A 1 284 ? 0.744 21.386 8.207 1.00 76.81 284 ALA A C 1
ATOM 2299 O O . ALA A 1 284 ? 0.006 21.368 9.197 1.00 76.81 284 ALA A O 1
ATOM 2300 N N . ASP A 1 285 ? 0.289 21.336 6.958 1.00 76.31 285 ASP A N 1
ATOM 2301 C CA . ASP A 1 285 ? -1.115 21.191 6.577 1.00 76.31 285 ASP A CA 1
ATOM 2302 C C . ASP A 1 285 ? -1.372 19.852 5.853 1.00 76.31 285 ASP A C 1
ATOM 2304 O O . ASP A 1 285 ? -0.569 18.918 5.921 1.00 76.31 285 ASP A O 1
ATOM 2308 N N . GLU A 1 286 ? -2.519 19.742 5.182 1.00 69.06 286 GLU A N 1
ATOM 2309 C CA . GLU A 1 286 ? -2.926 18.556 4.420 1.00 69.06 286 GLU A CA 1
ATOM 2310 C C . GLU A 1 286 ? -1.983 18.201 3.256 1.00 69.06 286 GLU A C 1
ATOM 2312 O O . GLU A 1 286 ? -1.959 17.050 2.824 1.00 69.06 286 GLU A O 1
ATOM 2317 N N . THR A 1 287 ? -1.158 19.145 2.790 1.00 78.12 287 THR A N 1
ATOM 2318 C CA . THR A 1 287 ? -0.171 18.926 1.721 1.00 78.12 287 THR A CA 1
ATOM 2319 C C . THR A 1 287 ? 1.125 18.296 2.223 1.00 78.12 287 THR A C 1
ATOM 2321 O O . THR A 1 287 ? 2.002 17.988 1.422 1.00 78.12 287 THR A O 1
ATOM 2324 N N . LEU A 1 288 ? 1.266 18.050 3.534 1.00 81.56 288 LEU A N 1
ATOM 2325 C CA . LEU A 1 288 ? 2.474 17.451 4.111 1.00 81.56 288 LEU A CA 1
ATOM 2326 C C . LEU A 1 288 ? 2.886 16.141 3.418 1.00 81.56 288 LEU A C 1
ATOM 2328 O O . LEU A 1 288 ? 4.078 15.841 3.304 1.00 81.56 288 LEU A O 1
ATOM 2332 N N . PHE A 1 289 ? 1.890 15.363 2.997 1.00 81.50 289 PHE A N 1
ATOM 2333 C CA . PHE A 1 289 ? 2.063 14.064 2.350 1.00 81.50 289 PHE A CA 1
ATOM 2334 C C . PHE A 1 289 ? 1.963 14.139 0.820 1.00 81.50 289 PHE A C 1
ATOM 2336 O O . PHE A 1 289 ? 2.015 13.102 0.160 1.00 81.50 289 PHE A O 1
ATOM 2343 N N . ASP A 1 290 ? 1.822 15.341 0.255 1.00 79.81 290 ASP A N 1
ATOM 2344 C CA . ASP A 1 290 ? 2.046 15.568 -1.165 1.00 79.81 290 ASP A CA 1
ATOM 2345 C C . ASP A 1 290 ? 3.559 15.637 -1.386 1.00 79.81 290 ASP A C 1
ATOM 2347 O O . ASP A 1 290 ? 4.248 16.569 -0.969 1.00 79.81 290 ASP A O 1
ATOM 2351 N N . PHE A 1 291 ? 4.085 14.599 -2.023 1.00 79.81 291 PHE A N 1
ATOM 2352 C CA . PHE A 1 291 ? 5.480 14.537 -2.422 1.00 79.81 291 PHE A CA 1
ATOM 2353 C C . PHE A 1 291 ? 5.632 14.862 -3.902 1.00 79.81 291 PHE A C 1
ATOM 2355 O O . PHE A 1 291 ? 6.496 14.299 -4.546 1.00 79.81 291 PHE A O 1
ATOM 2362 N N . SER A 1 292 ? 4.813 15.731 -4.488 1.00 76.38 292 SER A N 1
ATOM 2363 C CA . SER A 1 292 ? 5.119 16.338 -5.784 1.00 76.38 292 SER A CA 1
ATOM 2364 C C . SER A 1 292 ? 6.340 17.260 -5.675 1.00 76.38 292 SER A C 1
ATOM 2366 O O . SER A 1 292 ? 6.656 17.777 -4.602 1.00 76.38 292 SER A O 1
ATOM 2368 N N . THR A 1 293 ? 7.025 17.532 -6.791 1.00 78.56 293 THR A N 1
ATOM 2369 C CA . THR A 1 293 ? 8.155 18.482 -6.811 1.00 78.56 293 THR A CA 1
ATOM 2370 C C . THR A 1 293 ? 7.780 19.824 -6.181 1.00 78.56 293 THR A C 1
ATOM 2372 O O . THR A 1 293 ? 8.546 20.371 -5.391 1.00 78.56 293 THR A O 1
ATOM 2375 N N . GLN A 1 294 ? 6.591 20.344 -6.497 1.00 80.25 294 GLN A N 1
ATOM 2376 C CA . GLN A 1 294 ? 6.115 21.613 -5.956 1.00 80.25 294 GLN A CA 1
ATOM 2377 C C . GLN A 1 294 ? 5.926 21.538 -4.437 1.00 80.25 294 GLN A C 1
ATOM 2379 O O . GLN A 1 294 ? 6.478 22.369 -3.716 1.00 80.25 294 GLN A O 1
ATOM 2384 N N . ALA A 1 295 ? 5.223 20.519 -3.946 1.00 82.75 295 ALA A N 1
ATOM 2385 C CA . ALA A 1 295 ? 4.994 20.354 -2.518 1.00 82.75 295 ALA A CA 1
ATOM 2386 C C . ALA A 1 295 ? 6.298 20.095 -1.746 1.00 82.75 295 ALA A C 1
ATOM 2388 O O . ALA A 1 295 ? 6.458 20.595 -0.633 1.00 82.75 295 ALA A O 1
ATOM 2389 N N . ILE A 1 296 ? 7.288 19.417 -2.344 1.00 86.12 296 ILE A N 1
ATOM 2390 C CA . ILE A 1 296 ? 8.615 19.258 -1.732 1.00 86.12 296 ILE A CA 1
ATOM 2391 C C . ILE A 1 296 ? 9.313 20.614 -1.565 1.00 86.12 296 ILE A C 1
ATOM 2393 O O . ILE A 1 296 ? 9.850 20.914 -0.494 1.00 86.12 296 ILE A O 1
ATOM 2397 N N . LEU A 1 297 ? 9.305 21.445 -2.612 1.00 85.81 297 LEU A N 1
ATOM 2398 C CA . LEU A 1 297 ? 9.908 22.780 -2.580 1.00 85.81 297 LEU A CA 1
ATOM 2399 C C . LEU A 1 297 ? 9.241 23.686 -1.534 1.00 85.81 297 LEU A C 1
ATOM 2401 O O . LEU A 1 297 ? 9.927 24.468 -0.871 1.00 85.81 297 LEU A O 1
ATOM 2405 N N . GLU A 1 298 ? 7.925 23.562 -1.367 1.00 85.94 298 GLU A N 1
ATOM 2406 C CA . GLU A 1 298 ? 7.134 24.352 -0.422 1.00 85.94 298 GLU A CA 1
ATOM 2407 C C . GLU A 1 298 ? 7.318 23.867 1.028 1.00 85.94 298 GLU A C 1
ATOM 2409 O O . GLU A 1 298 ? 7.708 24.648 1.903 1.00 85.94 298 GLU A O 1
ATOM 2414 N N . ASN A 1 299 ? 7.127 22.571 1.285 1.00 85.19 299 ASN A N 1
ATOM 2415 C CA . ASN A 1 299 ? 7.050 22.009 2.637 1.00 85.19 299 ASN A CA 1
ATOM 2416 C C . ASN A 1 299 ? 8.410 21.681 3.274 1.00 85.19 299 ASN A C 1
ATOM 2418 O O . ASN A 1 299 ? 8.489 21.507 4.496 1.00 85.19 299 ASN A O 1
ATOM 2422 N N . TYR A 1 300 ? 9.490 21.606 2.487 1.00 90.50 300 TYR A N 1
ATOM 2423 C CA . TYR A 1 300 ? 10.808 21.147 2.956 1.00 90.50 300 TYR A CA 1
ATOM 2424 C C . TYR A 1 300 ? 11.947 22.131 2.651 1.00 90.50 300 TYR A C 1
ATOM 2426 O O . TYR A 1 300 ? 13.119 21.759 2.624 1.00 90.50 300 TYR A O 1
ATOM 2434 N N . SER A 1 301 ? 11.634 23.416 2.457 1.00 90.62 301 SER A N 1
ATOM 2435 C CA . SER A 1 301 ? 12.613 24.459 2.097 1.00 90.62 301 SER A CA 1
ATOM 2436 C C . SER A 1 301 ? 13.839 24.533 3.023 1.00 90.62 301 SER A C 1
ATOM 2438 O O . SER A 1 301 ? 14.964 24.706 2.550 1.00 90.62 301 SER A O 1
ATOM 2440 N N . VAL A 1 302 ? 13.659 24.346 4.336 1.00 92.62 302 VAL A N 1
ATOM 2441 C CA . VAL A 1 302 ? 14.758 24.337 5.320 1.00 92.62 302 VAL A CA 1
ATOM 2442 C C . VAL A 1 302 ? 15.669 23.126 5.125 1.00 92.62 302 VAL A C 1
ATOM 2444 O O . VAL A 1 302 ? 16.895 23.243 5.202 1.00 92.62 302 VAL A O 1
ATOM 2447 N N . GLU A 1 303 ? 15.092 21.947 4.900 1.00 94.88 303 GLU A N 1
ATOM 2448 C CA . GLU A 1 303 ? 15.840 20.730 4.604 1.00 94.88 303 GLU A CA 1
ATOM 2449 C C . GLU A 1 303 ? 16.590 20.846 3.267 1.00 94.88 303 GLU A C 1
ATOM 2451 O O . GLU A 1 303 ? 17.774 20.510 3.206 1.00 94.88 303 GLU A O 1
ATOM 2456 N N . LEU A 1 304 ? 15.967 21.432 2.240 1.00 94.38 304 LEU A N 1
ATOM 2457 C CA . LEU A 1 304 ? 16.598 21.696 0.944 1.00 94.38 304 LEU A CA 1
ATOM 2458 C C . LEU A 1 304 ? 17.747 22.717 1.042 1.00 94.38 304 LEU A C 1
ATOM 2460 O O . LEU A 1 304 ? 18.790 22.540 0.411 1.00 94.38 304 LEU A O 1
ATOM 2464 N N . GLU A 1 305 ? 17.630 23.751 1.883 1.00 94.94 305 GLU A N 1
ATOM 2465 C CA . GLU A 1 305 ? 18.725 24.702 2.135 1.00 94.94 305 GLU A CA 1
ATOM 2466 C C . GLU A 1 305 ? 19.924 24.038 2.836 1.00 94.94 305 GLU A C 1
ATOM 2468 O O . GLU A 1 305 ? 21.080 24.417 2.630 1.00 94.94 305 GLU A O 1
ATOM 2473 N N . LYS A 1 306 ? 19.678 23.035 3.687 1.00 94.69 306 LYS A N 1
ATOM 2474 C CA . LYS A 1 306 ? 20.755 22.219 4.266 1.00 94.69 306 LYS A CA 1
ATOM 2475 C C . LYS A 1 306 ? 21.371 21.314 3.202 1.00 94.69 306 LYS A C 1
ATOM 2477 O O . LYS A 1 306 ? 22.598 21.211 3.143 1.00 94.69 306 LYS A O 1
ATOM 2482 N N . LEU A 1 307 ? 20.541 20.704 2.354 1.00 93.94 307 LEU A N 1
ATOM 2483 C CA . LEU A 1 307 ? 20.975 19.828 1.267 1.00 93.94 307 LEU A CA 1
ATOM 2484 C C . LEU A 1 307 ? 21.870 20.564 0.262 1.00 93.94 307 LEU A C 1
ATOM 2486 O O . LEU A 1 307 ? 22.888 20.016 -0.155 1.00 93.94 307 LEU A O 1
ATOM 2490 N N . SER A 1 308 ? 21.577 21.835 -0.035 1.00 95.06 308 SER A N 1
ATOM 2491 C CA . SER A 1 308 ? 22.380 22.674 -0.941 1.00 95.06 308 SER A CA 1
ATOM 2492 C C . SER A 1 308 ? 23.802 22.961 -0.438 1.00 95.06 308 SER A C 1
ATOM 2494 O O . SER A 1 308 ? 24.666 23.389 -1.202 1.00 95.06 308 SER A O 1
ATOM 2496 N N . LYS A 1 309 ? 24.073 22.695 0.847 1.00 95.56 309 LYS A N 1
ATOM 2497 C CA . LYS A 1 309 ? 25.392 22.817 1.492 1.00 95.56 309 LYS A CA 1
ATOM 2498 C C . LYS A 1 309 ? 26.087 21.460 1.668 1.00 95.56 309 LYS A C 1
ATOM 2500 O O . LYS A 1 309 ? 27.128 21.388 2.330 1.00 95.56 309 LYS A O 1
ATOM 2505 N N . SER A 1 310 ? 25.513 20.385 1.122 1.00 93.06 310 SER A N 1
ATOM 2506 C CA . SER A 1 310 ? 26.084 19.039 1.168 1.00 93.06 310 SER A CA 1
ATOM 2507 C C . SER A 1 310 ? 27.461 18.990 0.501 1.00 93.06 310 SER A C 1
ATOM 2509 O O . SER A 1 310 ? 27.738 19.697 -0.463 1.00 93.06 310 SER A O 1
ATOM 2511 N N . ARG A 1 311 ? 28.340 18.121 1.013 1.00 92.56 311 ARG A N 1
ATOM 2512 C CA . ARG A 1 311 ? 29.626 17.789 0.371 1.00 92.56 311 ARG A CA 1
ATOM 2513 C C . ARG A 1 311 ? 29.528 16.574 -0.555 1.00 92.56 311 ARG A C 1
ATOM 2515 O O . ARG A 1 311 ? 30.510 16.235 -1.206 1.00 92.56 311 ARG A O 1
ATOM 2522 N N . ILE A 1 312 ? 28.376 15.905 -0.569 1.00 88.56 312 ILE A N 1
ATOM 2523 C CA . ILE A 1 312 ? 28.113 14.718 -1.384 1.00 88.56 312 ILE A CA 1
ATOM 2524 C C . ILE A 1 312 ? 27.532 15.197 -2.712 1.00 88.56 312 ILE A C 1
ATOM 2526 O O . ILE A 1 312 ? 26.415 15.714 -2.737 1.00 88.56 312 ILE A O 1
ATOM 2530 N N . GLN A 1 313 ? 28.291 15.019 -3.797 1.00 86.31 313 GLN A N 1
ATOM 2531 C CA . GLN A 1 313 ? 27.937 15.522 -5.128 1.00 86.31 313 GLN A CA 1
ATOM 2532 C C . GLN A 1 313 ? 26.568 15.014 -5.591 1.00 86.31 313 GLN A C 1
ATOM 2534 O O . GLN A 1 313 ? 25.742 15.812 -6.008 1.00 86.31 313 GLN A O 1
ATOM 2539 N N . ALA A 1 314 ? 26.268 13.730 -5.387 1.00 82.12 314 ALA A N 1
ATOM 2540 C CA . ALA A 1 314 ? 24.989 13.157 -5.795 1.00 82.12 314 ALA A CA 1
ATOM 2541 C C . ALA A 1 314 ? 23.762 13.816 -5.135 1.00 82.12 314 ALA A C 1
ATOM 2543 O O . ALA A 1 314 ? 22.706 13.908 -5.754 1.00 82.12 314 ALA A O 1
ATOM 2544 N N . LYS A 1 315 ? 23.895 14.326 -3.900 1.00 88.38 315 LYS A N 1
ATOM 2545 C CA . LYS A 1 315 ? 22.822 15.077 -3.224 1.00 88.38 315 LYS A CA 1
ATOM 2546 C C . LYS A 1 315 ? 22.613 16.456 -3.856 1.00 88.38 315 LYS A C 1
ATOM 2548 O O . LYS A 1 315 ? 21.483 16.924 -3.944 1.00 88.38 315 LYS A O 1
ATOM 2553 N N . LEU A 1 316 ? 23.700 17.094 -4.296 1.00 90.19 316 LEU A N 1
ATOM 2554 C CA . LEU A 1 316 ? 23.645 18.366 -5.020 1.00 90.19 316 LEU A CA 1
ATOM 2555 C C . LEU A 1 316 ? 23.062 18.175 -6.425 1.00 90.19 316 LEU A C 1
ATOM 2557 O O . LEU A 1 316 ? 22.237 18.979 -6.840 1.00 90.19 316 LEU A O 1
ATOM 2561 N N . ASP A 1 317 ? 23.435 17.094 -7.113 1.00 85.50 317 ASP A N 1
ATOM 2562 C CA . ASP A 1 317 ? 22.909 16.753 -8.439 1.00 85.50 317 ASP A CA 1
ATOM 2563 C C . ASP A 1 317 ? 21.405 16.457 -8.380 1.00 85.50 317 ASP A C 1
ATOM 2565 O O . ASP A 1 317 ? 20.645 16.917 -9.228 1.00 85.50 317 ASP A O 1
ATOM 2569 N N . TRP A 1 318 ? 20.955 15.726 -7.353 1.00 87.44 318 TRP A N 1
ATOM 2570 C CA . TRP A 1 318 ? 19.528 15.508 -7.110 1.00 87.44 318 TRP A CA 1
ATOM 2571 C C . TRP A 1 318 ? 18.787 16.823 -6.843 1.00 87.44 318 TRP A C 1
ATOM 2573 O O . TRP A 1 318 ? 17.727 17.060 -7.416 1.00 87.44 318 TRP A O 1
ATOM 2583 N N . LEU A 1 319 ? 19.354 17.706 -6.014 1.00 90.31 319 LEU A N 1
ATOM 2584 C CA . LEU A 1 319 ? 18.738 18.999 -5.717 1.00 90.31 319 LEU A CA 1
ATOM 2585 C C . LEU A 1 319 ? 18.647 19.890 -6.964 1.00 90.31 319 LEU A C 1
ATOM 2587 O O . LEU A 1 319 ? 17.636 20.561 -7.156 1.00 90.31 319 LEU A O 1
ATOM 2591 N N . ASP A 1 320 ? 19.672 19.883 -7.819 1.00 87.50 320 ASP A N 1
ATOM 2592 C CA . ASP A 1 320 ? 19.631 20.588 -9.102 1.00 87.50 320 ASP A CA 1
ATOM 2593 C C . ASP A 1 320 ? 18.519 20.036 -9.999 1.00 87.50 320 ASP A C 1
ATOM 2595 O O . ASP A 1 320 ? 17.731 20.820 -10.514 1.00 87.50 320 ASP A O 1
ATOM 2599 N N . LYS A 1 321 ? 18.371 18.707 -10.101 1.00 82.00 321 LYS A N 1
ATOM 2600 C CA . LYS A 1 321 ? 17.262 18.069 -10.839 1.00 82.00 321 LYS A CA 1
ATOM 2601 C C . LYS A 1 321 ? 15.888 18.463 -10.297 1.00 82.00 321 LYS A C 1
ATOM 2603 O O . LYS A 1 321 ? 14.966 18.664 -11.079 1.00 82.00 321 LYS A O 1
ATOM 2608 N N . LEU A 1 322 ? 15.745 18.562 -8.975 1.00 84.62 322 LEU A N 1
ATOM 2609 C CA . LEU A 1 322 ? 14.488 18.955 -8.338 1.00 84.62 322 LEU A CA 1
ATOM 2610 C C . LEU A 1 322 ? 14.118 20.411 -8.670 1.00 84.62 322 LEU A C 1
ATOM 2612 O O . LEU A 1 322 ? 12.967 20.697 -8.988 1.00 84.62 322 LEU A O 1
ATOM 2616 N N . ILE A 1 323 ? 15.084 21.332 -8.578 1.00 86.12 323 ILE A N 1
ATOM 2617 C CA . ILE A 1 323 ? 14.862 22.777 -8.775 1.00 86.12 323 ILE A CA 1
ATOM 2618 C C . ILE A 1 323 ? 14.765 23.130 -10.262 1.00 86.12 323 ILE A C 1
ATOM 2620 O O . ILE A 1 323 ? 13.981 23.993 -10.654 1.00 86.12 323 ILE A O 1
ATOM 2624 N N . ASN A 1 324 ? 15.567 22.462 -11.084 1.00 81.06 324 ASN A N 1
ATOM 2625 C CA . ASN A 1 324 ? 15.698 22.679 -12.512 1.00 81.06 324 ASN A CA 1
ATOM 2626 C C . ASN A 1 324 ? 15.373 21.364 -13.243 1.00 81.06 324 ASN A C 1
ATOM 2628 O O . ASN A 1 324 ? 16.266 20.709 -13.785 1.00 81.06 324 ASN A O 1
ATOM 2632 N N . PRO A 1 325 ? 14.095 20.953 -13.300 1.00 63.84 325 PRO A N 1
ATOM 2633 C CA . PRO A 1 325 ? 13.713 19.707 -13.969 1.00 63.84 325 PRO A CA 1
ATOM 2634 C C . PRO A 1 325 ? 14.141 19.668 -15.448 1.00 63.84 325 PRO A C 1
ATOM 2636 O O . PRO A 1 325 ? 14.356 18.594 -16.004 1.00 63.84 325 PRO A O 1
ATOM 2639 N N . GLU A 1 326 ? 14.351 20.835 -16.069 1.00 58.38 326 GLU A N 1
ATOM 2640 C CA . GLU A 1 326 ? 14.858 20.978 -17.439 1.00 58.38 326 GLU A CA 1
ATOM 2641 C C . GLU A 1 326 ? 16.372 20.720 -17.600 1.00 58.38 326 GLU A C 1
ATOM 2643 O O . GLU A 1 326 ? 16.815 20.488 -18.725 1.00 58.38 326 GLU A O 1
ATOM 2648 N N . THR A 1 327 ? 17.195 20.774 -16.539 1.00 50.94 327 THR A N 1
ATOM 2649 C CA . THR A 1 327 ? 18.669 20.735 -16.679 1.00 50.94 327 THR A CA 1
ATOM 2650 C C . THR A 1 327 ? 19.296 19.352 -16.558 1.00 50.94 327 THR A C 1
ATOM 2652 O O . THR A 1 327 ? 20.433 19.204 -16.998 1.00 50.94 327 THR A O 1
ATOM 2655 N N . ASN A 1 328 ? 18.624 18.345 -15.985 1.00 46.34 328 ASN A N 1
ATOM 2656 C CA . ASN A 1 328 ? 19.288 17.065 -15.683 1.00 46.34 328 ASN A CA 1
ATOM 2657 C C . ASN A 1 328 ? 18.395 15.815 -15.623 1.00 46.34 328 ASN A C 1
ATOM 2659 O O . ASN A 1 328 ? 18.877 14.738 -15.255 1.00 46.34 328 ASN A O 1
ATOM 2663 N N . MET A 1 329 ? 17.129 15.893 -16.028 1.00 44.25 329 MET A N 1
ATOM 2664 C CA . MET A 1 329 ? 16.517 14.692 -16.575 1.00 44.25 329 MET A CA 1
ATOM 2665 C C . MET A 1 329 ? 17.001 14.599 -18.022 1.00 44.25 329 MET A C 1
ATOM 2667 O O . MET A 1 329 ? 16.570 15.370 -18.877 1.00 44.25 329 MET A O 1
ATOM 2671 N N . ASN A 1 330 ? 17.841 13.606 -18.330 1.00 46.81 330 ASN A N 1
ATOM 2672 C CA . ASN A 1 330 ? 17.602 12.873 -19.570 1.00 46.81 330 ASN A CA 1
ATOM 2673 C C . ASN A 1 330 ? 16.176 12.338 -19.410 1.00 46.81 330 ASN A C 1
ATOM 2675 O O . ASN A 1 330 ? 16.001 11.222 -18.923 1.00 46.81 330 ASN A O 1
ATOM 2679 N N . MET A 1 331 ? 15.162 13.181 -19.661 1.00 47.22 331 MET A N 1
ATOM 2680 C CA . MET A 1 331 ? 13.788 12.719 -19.744 1.00 47.22 331 MET A CA 1
ATOM 2681 C C . MET A 1 331 ? 13.881 11.537 -20.693 1.00 47.22 331 MET A C 1
ATOM 2683 O O . MET A 1 331 ? 14.498 11.708 -21.753 1.00 47.22 331 MET A O 1
ATOM 2687 N N . PRO A 1 332 ? 13.436 10.338 -20.272 1.00 54.41 332 PRO A N 1
ATOM 2688 C CA . PRO A 1 332 ? 13.578 9.165 -21.113 1.00 54.41 332 PRO A CA 1
ATOM 2689 C C . PRO A 1 332 ? 13.066 9.567 -22.484 1.00 54.41 332 PRO A C 1
ATOM 2691 O O . PRO A 1 332 ? 12.015 10.199 -22.547 1.00 54.41 332 PRO A O 1
ATOM 2694 N N . ASP A 1 333 ? 13.825 9.303 -23.547 1.00 60.78 333 ASP A N 1
ATOM 2695 C CA . ASP A 1 333 ? 13.362 9.652 -24.886 1.00 60.78 333 ASP A CA 1
ATOM 2696 C C . ASP A 1 333 ? 12.012 8.952 -25.078 1.00 60.78 333 ASP A C 1
ATOM 2698 O O . ASP A 1 333 ? 11.939 7.722 -25.188 1.00 60.78 333 ASP A O 1
ATOM 2702 N N . VAL A 1 334 ? 10.931 9.735 -24.988 1.00 70.69 334 VAL A N 1
ATOM 2703 C CA . VAL A 1 334 ? 9.574 9.205 -25.005 1.00 70.69 334 VAL A CA 1
ATOM 2704 C C . VAL A 1 334 ? 9.150 9.144 -26.455 1.00 70.69 334 VAL A C 1
ATOM 2706 O O . VAL A 1 334 ? 8.962 10.163 -27.122 1.00 70.69 334 VAL A O 1
ATOM 2709 N N . HIS A 1 335 ? 8.982 7.925 -26.946 1.00 78.19 335 HIS A N 1
ATOM 2710 C CA . HIS A 1 335 ? 8.438 7.687 -28.271 1.00 78.19 335 HIS A CA 1
ATOM 2711 C C . HIS A 1 335 ? 7.025 7.137 -28.128 1.00 78.19 335 HIS A C 1
ATOM 2713 O O . HIS A 1 335 ? 6.827 5.990 -27.731 1.00 78.19 335 HIS A O 1
ATOM 2719 N N . GLU A 1 336 ? 6.038 7.965 -28.451 1.00 87.75 336 GLU A N 1
ATOM 2720 C CA . GLU A 1 336 ? 4.627 7.614 -28.321 1.00 87.75 336 GLU A CA 1
ATOM 2721 C C . GLU A 1 336 ? 4.037 7.022 -29.604 1.00 87.75 336 GLU A C 1
ATOM 2723 O O . GLU A 1 336 ? 4.581 7.158 -30.702 1.00 87.75 336 GLU A O 1
ATOM 2728 N N . ASN A 1 337 ? 2.845 6.434 -29.467 1.00 88.69 337 ASN A N 1
ATOM 2729 C CA . ASN A 1 337 ? 2.022 5.942 -30.573 1.00 88.69 337 ASN A CA 1
ATOM 2730 C C . ASN A 1 337 ? 2.719 4.878 -31.443 1.00 88.69 337 ASN A C 1
ATOM 2732 O O . ASN A 1 337 ? 2.421 4.730 -32.634 1.00 88.69 337 ASN A O 1
ATOM 2736 N N . LEU A 1 338 ? 3.635 4.112 -30.848 1.00 93.81 338 LEU A N 1
ATOM 2737 C CA . LEU A 1 338 ? 4.363 3.050 -31.529 1.00 93.81 338 LEU A CA 1
ATOM 2738 C C . LEU A 1 338 ? 3.456 1.844 -31.763 1.00 93.81 338 LEU A C 1
ATOM 2740 O O . LEU A 1 338 ? 2.724 1.429 -30.873 1.00 93.81 338 LEU A O 1
ATOM 2744 N N . ARG A 1 339 ? 3.525 1.239 -32.949 1.00 95.44 339 ARG A N 1
ATOM 2745 C CA . ARG A 1 339 ? 2.818 -0.026 -33.249 1.00 95.44 339 ARG A CA 1
ATOM 2746 C C . ARG A 1 339 ? 3.681 -1.266 -33.041 1.00 95.44 339 ARG A C 1
ATOM 2748 O O . ARG A 1 339 ? 3.190 -2.384 -33.159 1.00 95.44 339 ARG A O 1
ATOM 2755 N N . VAL A 1 340 ? 4.962 -1.057 -32.775 1.00 95.31 340 VAL A N 1
ATOM 2756 C CA . VAL A 1 340 ? 5.947 -2.108 -32.555 1.00 95.31 340 VAL A CA 1
ATOM 2757 C C . VAL A 1 340 ? 6.817 -1.731 -31.362 1.00 95.31 340 VAL A C 1
ATOM 2759 O O . VAL A 1 340 ? 7.102 -0.551 -31.151 1.00 95.31 340 VAL A O 1
ATOM 2762 N N . MET A 1 341 ? 7.232 -2.731 -30.595 1.00 95.62 341 MET A N 1
ATOM 2763 C CA . MET A 1 341 ? 8.230 -2.609 -29.540 1.00 95.62 341 MET A CA 1
ATOM 2764 C C . MET A 1 341 ? 9.540 -3.177 -30.081 1.00 95.62 341 MET A C 1
ATOM 2766 O O . MET A 1 341 ? 9.592 -4.347 -30.454 1.00 95.62 341 MET A O 1
ATOM 2770 N N . GLU A 1 342 ? 10.570 -2.337 -30.170 1.00 94.56 342 GLU A N 1
ATOM 2771 C CA . GLU A 1 342 ? 11.901 -2.720 -30.652 1.00 94.56 342 GLU A CA 1
ATOM 2772 C C . GLU A 1 342 ? 12.948 -2.471 -29.564 1.00 94.56 342 GLU A C 1
ATOM 2774 O O . GLU A 1 342 ? 13.041 -1.355 -29.028 1.00 94.56 342 GLU A O 1
ATOM 2779 N N . PHE A 1 343 ? 13.711 -3.518 -29.252 1.00 93.38 343 PHE A N 1
ATOM 2780 C CA . PHE A 1 343 ? 14.748 -3.560 -28.220 1.00 93.38 343 PHE A CA 1
ATOM 2781 C C . PHE A 1 343 ? 15.714 -4.732 -28.476 1.00 93.38 343 PHE A C 1
ATOM 2783 O O . PHE A 1 343 ? 15.441 -5.586 -29.320 1.00 93.38 343 PHE A O 1
ATOM 2790 N N . ALA A 1 344 ? 16.844 -4.771 -27.769 1.00 93.56 344 ALA A N 1
ATOM 2791 C CA . ALA A 1 344 ? 17.829 -5.845 -27.886 1.00 93.56 344 ALA A CA 1
ATOM 2792 C C . ALA A 1 344 ? 17.345 -7.125 -27.182 1.00 93.56 344 ALA A C 1
ATOM 2794 O O . ALA A 1 344 ? 16.894 -7.075 -26.036 1.00 93.56 344 ALA A O 1
ATOM 2795 N N . ASN A 1 345 ? 17.461 -8.280 -27.841 1.00 95.19 345 ASN A N 1
ATOM 2796 C CA . ASN A 1 345 ? 17.162 -9.566 -27.217 1.00 95.19 345 ASN A CA 1
ATOM 2797 C C . ASN A 1 345 ? 18.386 -10.088 -26.442 1.00 95.19 345 ASN A C 1
ATOM 2799 O O . ASN A 1 345 ? 19.374 -10.512 -27.026 1.00 95.19 345 ASN A O 1
ATOM 2803 N N . LEU A 1 346 ? 18.316 -10.088 -25.120 1.00 94.44 346 LEU A N 1
ATOM 2804 C CA . LEU A 1 346 ? 19.341 -10.536 -24.178 1.00 94.44 346 LEU A CA 1
ATOM 2805 C C . LEU A 1 346 ? 19.534 -12.057 -24.189 1.00 94.44 346 LEU A C 1
ATOM 2807 O O . LEU A 1 346 ? 20.592 -12.547 -23.798 1.00 94.44 346 LEU A O 1
ATOM 2811 N N . ASN A 1 347 ? 18.564 -12.807 -24.714 1.00 94.88 347 ASN A N 1
ATOM 2812 C CA . ASN A 1 347 ? 18.710 -14.238 -24.956 1.00 94.88 347 ASN A CA 1
ATOM 2813 C C . ASN A 1 347 ? 19.367 -14.545 -26.307 1.00 94.88 347 ASN A C 1
ATOM 2815 O O . ASN A 1 347 ? 19.984 -15.597 -26.454 1.00 94.88 347 ASN A O 1
ATOM 2819 N N . ASP A 1 348 ? 19.355 -13.615 -27.266 1.00 94.75 348 ASP A N 1
ATOM 2820 C CA . ASP A 1 348 ? 20.084 -13.791 -28.523 1.00 94.75 348 ASP A CA 1
ATOM 2821 C C . ASP A 1 348 ? 21.606 -13.721 -28.308 1.00 94.75 348 ASP A C 1
ATOM 2823 O O . ASP A 1 348 ? 22.119 -12.881 -27.570 1.00 94.75 348 ASP A O 1
ATOM 2827 N N . ALA A 1 349 ? 22.356 -14.592 -28.988 1.00 91.94 349 ALA A N 1
ATOM 2828 C CA . ALA A 1 349 ? 23.807 -14.697 -28.818 1.00 91.94 349 ALA A CA 1
ATOM 2829 C C . ALA A 1 349 ? 24.579 -13.433 -29.245 1.00 91.94 349 ALA A C 1
ATOM 2831 O O . ALA A 1 349 ? 25.708 -13.233 -28.800 1.00 91.94 349 ALA A O 1
ATOM 2832 N N . ALA A 1 350 ? 23.999 -12.607 -30.120 1.00 93.38 350 ALA A N 1
ATOM 2833 C CA . ALA A 1 350 ? 24.576 -11.355 -30.601 1.00 93.38 350 ALA A CA 1
ATOM 2834 C C . ALA A 1 350 ? 23.781 -10.123 -30.137 1.00 93.38 350 ALA A C 1
ATOM 2836 O O . ALA A 1 350 ? 24.013 -9.027 -30.650 1.00 93.38 350 ALA A O 1
ATOM 2837 N N . ASN A 1 351 ? 22.833 -10.306 -29.213 1.00 93.94 351 ASN A N 1
ATOM 2838 C CA . ASN A 1 351 ? 21.891 -9.283 -28.779 1.00 93.94 351 ASN A CA 1
ATOM 2839 C C . ASN A 1 351 ? 21.150 -8.594 -29.932 1.00 93.94 351 ASN A C 1
ATOM 2841 O O . ASN A 1 351 ? 20.922 -7.382 -29.905 1.00 93.94 351 ASN A O 1
ATOM 2845 N N . ALA A 1 352 ? 20.788 -9.355 -30.969 1.00 94.75 352 ALA A N 1
ATOM 2846 C CA . ALA A 1 352 ? 20.052 -8.820 -32.104 1.00 94.75 352 ALA A CA 1
ATOM 2847 C C . ALA A 1 352 ? 18.734 -8.162 -31.656 1.00 94.75 352 ALA A C 1
ATOM 2849 O O . ALA A 1 352 ? 18.042 -8.655 -30.761 1.00 94.75 352 ALA A O 1
ATOM 2850 N N . ASN A 1 353 ? 18.370 -7.052 -32.306 1.00 93.94 353 ASN A N 1
ATOM 2851 C CA . ASN A 1 353 ? 17.091 -6.403 -32.044 1.00 93.94 353 ASN A CA 1
ATOM 2852 C C . ASN A 1 353 ? 15.935 -7.334 -32.408 1.00 93.94 353 ASN A C 1
ATOM 2854 O O . ASN A 1 353 ? 15.885 -7.901 -33.502 1.00 93.94 353 ASN A O 1
ATOM 2858 N N . VAL A 1 354 ? 14.971 -7.416 -31.502 1.00 95.12 354 VAL A N 1
ATOM 2859 C CA . VAL A 1 354 ? 13.686 -8.073 -31.710 1.00 95.12 354 VAL A CA 1
ATOM 2860 C C . VAL A 1 354 ? 12.610 -7.014 -31.912 1.00 95.12 354 VAL A C 1
ATOM 2862 O O . VAL A 1 354 ? 12.653 -5.939 -31.315 1.00 95.12 354 VAL A O 1
ATOM 2865 N N . VAL A 1 355 ? 11.642 -7.313 -32.779 1.00 96.81 355 VAL A N 1
ATOM 2866 C CA . VAL A 1 355 ? 10.508 -6.433 -33.076 1.00 96.81 355 VAL A CA 1
ATOM 2867 C C . VAL A 1 355 ? 9.223 -7.169 -32.726 1.00 96.81 355 VAL A C 1
ATOM 2869 O O . VAL A 1 355 ? 8.829 -8.105 -33.423 1.00 96.81 355 VAL A O 1
ATOM 2872 N N . LEU A 1 356 ? 8.552 -6.735 -31.663 1.00 96.94 356 LEU A N 1
ATOM 2873 C CA . LEU A 1 356 ? 7.257 -7.269 -31.244 1.00 96.94 356 LEU A CA 1
ATOM 2874 C C . LEU A 1 356 ? 6.142 -6.354 -31.751 1.00 96.94 356 LEU A C 1
ATOM 2876 O O . LEU A 1 356 ? 6.122 -5.162 -31.450 1.00 96.94 356 LEU A O 1
ATOM 2880 N N . SER A 1 357 ? 5.218 -6.890 -32.547 1.00 97.25 357 SER A N 1
ATOM 2881 C CA . SER A 1 357 ? 4.111 -6.104 -33.105 1.00 97.25 357 SER A CA 1
ATOM 2882 C C . SER A 1 357 ? 2.925 -6.076 -32.149 1.00 97.25 357 SER A C 1
ATOM 2884 O O . SER A 1 357 ? 2.526 -7.113 -31.626 1.00 97.25 357 SER A O 1
ATOM 2886 N N . LEU A 1 358 ? 2.333 -4.899 -31.956 1.00 96.81 358 LEU A N 1
ATOM 2887 C CA . LEU A 1 358 ? 1.092 -4.758 -31.200 1.00 96.81 358 LEU A CA 1
ATOM 2888 C C . LEU A 1 358 ? -0.122 -5.025 -32.104 1.00 96.81 358 LEU A C 1
ATOM 2890 O O . LEU A 1 358 ? -0.091 -4.684 -33.293 1.00 96.81 358 LEU A O 1
ATOM 2894 N N . PRO A 1 359 ? -1.208 -5.605 -31.565 1.00 94.75 359 PRO A N 1
ATOM 2895 C CA . PRO A 1 359 ? -2.427 -5.842 -32.327 1.00 94.75 359 PRO A CA 1
ATOM 2896 C C . PRO A 1 359 ? -3.105 -4.535 -32.755 1.00 94.75 359 PRO A C 1
ATOM 2898 O O . PRO A 1 359 ? -2.870 -3.453 -32.209 1.00 94.75 359 PRO A O 1
ATOM 2901 N N . GLU A 1 360 ? -3.990 -4.632 -33.750 1.00 93.81 360 GLU A N 1
ATOM 2902 C CA . GLU A 1 360 ? -4.726 -3.472 -34.242 1.00 93.81 360 GLU A CA 1
ATOM 2903 C C . GLU A 1 360 ? -5.536 -2.812 -33.118 1.00 93.81 360 GLU A C 1
ATOM 2905 O O . GLU A 1 360 ? -6.293 -3.461 -32.401 1.00 93.81 360 GLU A O 1
ATOM 2910 N N . GLY A 1 361 ? -5.424 -1.489 -33.003 1.00 93.38 361 GLY A N 1
ATOM 2911 C CA . GLY A 1 361 ? -6.097 -0.735 -31.953 1.00 93.38 361 GLY A CA 1
ATOM 2912 C C . GLY A 1 361 ? -5.257 -0.555 -30.693 1.00 93.38 361 GLY A C 1
ATOM 2913 O O . GLY A 1 361 ? -5.735 0.130 -29.794 1.00 93.38 361 GLY A O 1
ATOM 2914 N N . PHE A 1 362 ? -4.021 -1.056 -30.651 1.00 96.00 362 PHE A N 1
ATOM 2915 C CA . PHE A 1 362 ? -3.078 -0.800 -29.564 1.00 96.00 362 PHE A CA 1
ATOM 2916 C C . PHE A 1 362 ? -1.847 -0.024 -30.033 1.00 96.00 362 PHE A C 1
ATOM 2918 O O . PHE A 1 362 ? -1.421 -0.119 -31.187 1.00 96.00 362 PHE A O 1
ATOM 2925 N N . THR A 1 363 ? -1.281 0.758 -29.119 1.00 97.12 363 THR A N 1
ATOM 2926 C CA . THR A 1 363 ? -0.028 1.494 -29.310 1.00 97.12 363 THR A CA 1
ATOM 2927 C C . THR A 1 363 ? 0.820 1.443 -28.050 1.00 97.12 363 THR A C 1
ATOM 2929 O O . THR A 1 363 ? 0.263 1.354 -26.964 1.00 97.12 363 THR A O 1
ATOM 2932 N N . ALA A 1 364 ? 2.137 1.569 -28.165 1.00 94.88 364 ALA A N 1
ATOM 2933 C CA . ALA A 1 364 ? 3.031 1.722 -27.026 1.00 94.88 364 ALA A CA 1
ATOM 2934 C C . ALA A 1 364 ? 3.589 3.144 -26.914 1.00 94.88 364 ALA A C 1
ATOM 2936 O O . ALA A 1 364 ? 3.842 3.813 -27.920 1.00 94.88 364 ALA A O 1
ATOM 2937 N N . SER A 1 365 ? 3.820 3.566 -25.674 1.00 92.44 365 SER A N 1
ATOM 2938 C CA . SER A 1 365 ? 4.767 4.620 -25.330 1.00 92.44 365 SER A CA 1
ATOM 2939 C C . SER A 1 365 ? 6.050 3.961 -24.836 1.00 92.44 365 SER A C 1
ATOM 2941 O O . SER A 1 365 ? 6.018 3.222 -23.853 1.00 92.44 365 SER A O 1
ATOM 2943 N N . LYS A 1 366 ? 7.153 4.167 -25.557 1.00 90.69 366 LYS A N 1
ATOM 2944 C CA . LYS A 1 366 ? 8.484 3.661 -25.209 1.00 90.69 366 LYS A CA 1
ATOM 2945 C C . LYS A 1 366 ? 9.216 4.705 -24.387 1.00 90.69 366 LYS A C 1
ATOM 2947 O O . LYS A 1 366 ? 9.257 5.867 -24.779 1.00 90.69 366 LYS A O 1
ATOM 2952 N N . ARG A 1 367 ? 9.856 4.257 -23.315 1.00 84.25 367 ARG A N 1
ATOM 2953 C CA . ARG A 1 367 ? 10.794 5.032 -22.506 1.00 84.25 367 ARG A CA 1
ATOM 2954 C C . ARG A 1 367 ? 12.160 4.378 -22.576 1.00 84.25 367 ARG A C 1
ATOM 2956 O O . ARG A 1 367 ? 12.269 3.153 -22.507 1.00 84.25 367 ARG A O 1
ATOM 2963 N N . VAL A 1 368 ? 13.183 5.205 -22.735 1.00 81.00 368 VAL A N 1
ATOM 2964 C CA . VAL A 1 368 ? 14.573 4.773 -22.869 1.00 81.00 368 VAL A CA 1
ATOM 2965 C C . VAL A 1 368 ? 15.354 5.233 -21.650 1.00 81.00 368 VAL A C 1
ATOM 2967 O O . VAL A 1 368 ? 15.406 6.426 -21.362 1.00 81.00 368 VAL A O 1
ATOM 2970 N N . PHE A 1 369 ? 15.976 4.289 -20.956 1.00 74.69 369 PHE A N 1
ATOM 2971 C CA . PHE A 1 369 ? 16.798 4.537 -19.780 1.00 74.69 369 PHE A CA 1
ATOM 2972 C C . PHE A 1 369 ? 18.239 4.162 -20.078 1.00 74.69 369 PHE A C 1
ATOM 2974 O O . PHE A 1 369 ? 18.513 3.182 -20.768 1.00 74.69 369 PHE A O 1
ATOM 2981 N N . GLN A 1 370 ? 19.171 4.929 -19.526 1.00 75.38 370 GLN A N 1
ATOM 2982 C CA . GLN A 1 370 ? 20.554 4.485 -19.444 1.00 75.38 370 GLN A CA 1
ATOM 2983 C C . GLN A 1 370 ? 20.669 3.472 -18.309 1.00 75.38 370 GLN A C 1
ATOM 2985 O O . GLN A 1 370 ? 20.129 3.680 -17.220 1.00 75.38 370 GLN A O 1
ATOM 2990 N N . LYS A 1 371 ? 21.380 2.379 -18.564 1.00 78.38 371 LYS A N 1
ATOM 2991 C CA . LYS A 1 371 ? 21.709 1.366 -17.571 1.00 78.38 371 LYS A CA 1
ATOM 2992 C C . LYS A 1 371 ? 22.408 2.037 -16.391 1.00 78.38 371 LYS A C 1
ATOM 2994 O O . LYS A 1 371 ? 23.380 2.771 -16.579 1.00 78.38 371 LYS A O 1
ATOM 2999 N N . GLY A 1 372 ? 21.944 1.751 -15.175 1.00 66.19 372 GLY A N 1
ATOM 3000 C CA . GLY A 1 372 ? 22.564 2.273 -13.958 1.00 66.19 372 GLY A CA 1
ATOM 3001 C C . GLY A 1 372 ? 24.065 1.968 -13.918 1.00 66.19 372 GLY A C 1
ATOM 3002 O O . GLY A 1 372 ? 24.501 0.870 -14.275 1.00 66.19 372 GLY A O 1
ATOM 3003 N N . SER A 1 373 ? 24.872 2.932 -13.469 1.00 62.69 373 SER A N 1
ATOM 3004 C CA . SER A 1 373 ? 26.340 2.817 -13.449 1.00 62.69 373 SER A CA 1
ATOM 3005 C C . SER A 1 373 ? 26.863 1.677 -12.573 1.00 62.69 373 SER A C 1
ATOM 3007 O O . SER A 1 373 ? 27.988 1.231 -12.766 1.00 62.69 373 SER A O 1
ATOM 3009 N N . ASN A 1 374 ? 26.052 1.215 -11.620 1.00 58.59 374 ASN A N 1
ATOM 3010 C CA . ASN A 1 374 ? 26.408 0.186 -10.640 1.00 58.59 374 ASN A CA 1
ATOM 3011 C C . ASN A 1 374 ? 25.779 -1.179 -10.937 1.00 58.59 374 ASN A C 1
ATOM 3013 O O . ASN A 1 374 ? 25.963 -2.115 -10.168 1.00 58.59 374 ASN A O 1
ATOM 3017 N N . PHE A 1 375 ? 25.033 -1.286 -12.036 1.00 68.94 375 PHE A N 1
ATOM 3018 C CA . PHE A 1 375 ? 24.491 -2.549 -12.504 1.00 68.94 375 PHE A CA 1
ATOM 3019 C C . PHE A 1 375 ? 25.379 -3.108 -13.618 1.00 68.94 375 PHE A C 1
ATOM 3021 O O . PHE A 1 375 ? 25.734 -2.394 -14.561 1.00 68.94 375 PHE A O 1
ATOM 3028 N N . GLU A 1 376 ? 25.716 -4.387 -13.536 1.00 77.81 376 GLU A N 1
ATOM 3029 C CA . GLU A 1 376 ? 26.426 -5.116 -14.581 1.00 77.81 376 GLU A CA 1
ATOM 3030 C C . GLU A 1 376 ? 25.686 -6.423 -14.845 1.00 77.81 376 GLU A C 1
ATOM 3032 O O . GLU A 1 376 ? 25.285 -7.109 -13.910 1.00 77.81 376 GLU A O 1
ATOM 3037 N N . TYR A 1 377 ? 25.506 -6.739 -16.124 1.00 84.25 377 TYR A N 1
ATOM 3038 C CA . TYR A 1 377 ? 24.953 -8.015 -16.549 1.00 84.25 377 TYR A CA 1
ATOM 3039 C C . TYR A 1 377 ? 25.924 -9.154 -16.218 1.00 84.25 377 TYR A C 1
ATOM 3041 O O . TYR A 1 377 ? 27.141 -9.046 -16.439 1.00 84.25 377 TYR A O 1
ATOM 3049 N N . ASN A 1 378 ? 25.384 -10.260 -15.716 1.00 86.56 378 ASN A N 1
ATOM 3050 C CA . ASN A 1 378 ? 26.145 -11.451 -15.372 1.00 86.56 378 ASN A CA 1
ATOM 3051 C C . ASN A 1 378 ? 26.748 -12.077 -16.639 1.00 86.56 378 ASN A C 1
ATOM 3053 O O . ASN A 1 378 ? 27.958 -12.359 -16.678 1.00 86.56 378 ASN A O 1
ATOM 3057 N N . ALA A 1 379 ? 25.944 -12.217 -17.699 1.00 89.12 379 ALA A N 1
ATOM 3058 C CA . ALA A 1 379 ? 26.353 -12.826 -18.954 1.00 89.12 379 ALA A CA 1
ATOM 3059 C C . ALA A 1 379 ? 27.289 -11.901 -19.745 1.00 89.12 379 ALA A C 1
ATOM 3061 O O . ALA A 1 379 ? 26.980 -10.742 -20.025 1.00 89.12 379 ALA A O 1
ATOM 3062 N N . GLU A 1 380 ? 28.434 -12.432 -20.185 1.00 92.00 380 GLU A N 1
ATOM 3063 C CA . GLU A 1 380 ? 29.450 -11.657 -20.915 1.00 92.00 380 GLU A CA 1
ATOM 3064 C C . GLU A 1 380 ? 28.889 -11.013 -22.195 1.00 92.00 380 GLU A C 1
ATOM 3066 O O . GLU A 1 380 ? 29.240 -9.873 -22.501 1.00 92.00 380 GLU A O 1
ATOM 3071 N N . LYS A 1 381 ? 27.964 -11.698 -22.890 1.00 93.81 381 LYS A N 1
ATOM 3072 C CA . LYS A 1 381 ? 27.286 -11.183 -24.094 1.00 93.81 381 LYS A CA 1
ATOM 3073 C C . LYS A 1 381 ? 26.537 -9.868 -23.826 1.00 93.81 381 LYS A C 1
ATOM 3075 O O . LYS A 1 381 ? 26.643 -8.935 -24.613 1.00 93.81 381 LYS A O 1
ATOM 3080 N N . ASN A 1 382 ? 25.895 -9.748 -22.664 1.00 92.50 382 ASN A N 1
ATOM 3081 C CA . ASN A 1 382 ? 25.004 -8.638 -22.334 1.00 92.50 382 ASN A CA 1
ATOM 3082 C C . ASN A 1 382 ? 25.742 -7.412 -21.770 1.00 92.50 382 ASN A C 1
ATOM 3084 O O . ASN A 1 382 ? 25.184 -6.318 -21.743 1.00 92.50 382 ASN A O 1
ATOM 3088 N N . ARG A 1 383 ? 27.012 -7.531 -21.353 1.00 89.38 383 ARG A N 1
ATOM 3089 C CA . ARG A 1 383 ? 27.758 -6.433 -20.694 1.00 89.38 383 ARG A CA 1
ATOM 3090 C C . ARG A 1 383 ? 27.931 -5.174 -21.544 1.00 89.38 383 ARG A C 1
ATOM 3092 O O . ARG A 1 383 ? 28.161 -4.100 -20.993 1.00 89.38 383 ARG A O 1
ATOM 3099 N N . GLY A 1 384 ? 27.838 -5.303 -22.868 1.00 87.00 384 GLY A N 1
ATOM 3100 C CA . GLY A 1 384 ? 27.880 -4.177 -23.803 1.00 87.00 384 GLY A CA 1
ATOM 3101 C C . GLY A 1 384 ? 26.575 -3.380 -23.897 1.00 87.00 384 GLY A C 1
ATOM 3102 O O . GLY A 1 384 ? 26.573 -2.321 -24.518 1.00 87.00 384 GLY A O 1
ATOM 3103 N N . ILE A 1 385 ? 25.481 -3.867 -23.306 1.00 88.12 385 ILE A N 1
ATOM 3104 C CA . ILE A 1 385 ? 24.184 -3.192 -23.306 1.00 88.12 385 ILE A CA 1
ATOM 3105 C C . ILE A 1 385 ? 24.193 -2.096 -22.239 1.00 88.12 385 ILE A C 1
ATOM 3107 O O . ILE A 1 385 ? 24.363 -2.353 -21.048 1.00 88.12 385 ILE A O 1
ATOM 3111 N N . ASP A 1 386 ? 24.003 -0.855 -22.673 1.00 84.44 386 ASP A N 1
ATOM 3112 C CA . ASP A 1 386 ? 23.982 0.344 -21.830 1.00 84.44 386 ASP A CA 1
ATOM 3113 C C . ASP A 1 386 ? 22.599 0.999 -21.758 1.00 84.44 386 ASP A C 1
ATOM 3115 O O . ASP A 1 386 ? 22.427 2.007 -21.080 1.00 84.44 386 ASP A O 1
ATOM 3119 N N . THR A 1 387 ? 21.611 0.420 -22.436 1.00 83.06 387 THR A N 1
ATOM 3120 C CA . THR A 1 387 ? 20.280 0.995 -22.598 1.00 83.06 387 THR A CA 1
ATOM 3121 C C . THR A 1 387 ? 19.218 -0.023 -22.194 1.00 83.06 387 THR A C 1
ATOM 3123 O O . THR A 1 387 ? 19.324 -1.197 -22.537 1.00 83.06 387 THR A O 1
ATOM 3126 N N . VAL A 1 388 ? 18.206 0.445 -21.467 1.00 83.50 388 VAL A N 1
ATOM 3127 C CA . VAL A 1 388 ? 17.078 -0.330 -20.931 1.00 83.50 388 VAL A CA 1
ATOM 3128 C C . VAL A 1 388 ? 15.774 0.322 -21.393 1.00 83.50 388 VAL A C 1
ATOM 3130 O O . VAL A 1 388 ? 15.701 1.546 -21.551 1.00 83.50 388 VAL A O 1
ATOM 3133 N N . TYR A 1 389 ? 14.737 -0.473 -21.626 1.00 85.06 389 TYR A N 1
ATOM 3134 C CA . TYR A 1 389 ? 13.493 -0.042 -22.249 1.00 85.06 389 TYR A CA 1
ATOM 3135 C C . TYR A 1 389 ? 12.265 -0.448 -21.441 1.00 85.06 389 TYR A C 1
ATOM 3137 O O . TYR A 1 389 ? 12.047 -1.609 -21.106 1.00 85.06 389 TYR A O 1
ATOM 3145 N N . THR A 1 390 ? 11.360 0.505 -21.241 1.00 86.75 390 THR A N 1
ATOM 3146 C CA . THR A 1 390 ? 10.017 0.183 -20.750 1.00 86.75 390 THR A CA 1
ATOM 3147 C C . THR A 1 390 ? 8.976 0.655 -21.740 1.00 86.75 390 THR A C 1
ATOM 3149 O O . THR A 1 390 ? 9.140 1.679 -22.409 1.00 86.75 390 THR A O 1
ATOM 3152 N N . PHE A 1 391 ? 7.905 -0.119 -21.871 1.00 90.75 391 PHE A N 1
ATOM 3153 C CA . PHE A 1 391 ? 6.806 0.208 -22.760 1.00 90.75 391 PHE A CA 1
ATOM 3154 C C . PHE A 1 391 ? 5.505 0.195 -21.977 1.00 90.75 391 PHE A C 1
ATOM 3156 O O . PHE A 1 391 ? 5.189 -0.775 -21.297 1.00 90.75 391 PHE A O 1
ATOM 3163 N N . GLN A 1 392 ? 4.731 1.263 -22.112 1.00 91.50 392 GLN A N 1
ATOM 3164 C CA . GLN A 1 392 ? 3.347 1.323 -21.655 1.00 91.50 392 GLN A CA 1
ATOM 3165 C C . GLN A 1 392 ? 2.444 1.084 -22.859 1.00 91.50 392 GLN A C 1
ATOM 3167 O O . GLN A 1 392 ? 2.581 1.770 -23.870 1.00 91.50 392 GLN A O 1
ATOM 3172 N N . ILE A 1 393 ? 1.549 0.104 -22.775 1.00 94.25 393 ILE A N 1
ATOM 3173 C CA . ILE A 1 393 ? 0.688 -0.326 -23.878 1.00 94.25 393 ILE A CA 1
ATOM 3174 C C . ILE A 1 393 ? -0.703 0.263 -23.668 1.00 94.25 393 ILE A C 1
ATOM 3176 O O . ILE A 1 393 ? -1.328 0.048 -22.635 1.00 94.25 393 ILE A O 1
ATOM 3180 N N . PHE A 1 394 ? -1.204 0.973 -24.672 1.00 93.62 394 PHE A N 1
ATOM 3181 C CA . PHE A 1 394 ? -2.471 1.690 -24.643 1.00 93.62 394 PHE A CA 1
ATOM 3182 C C . PHE A 1 394 ? -3.455 1.139 -25.668 1.00 93.62 394 PHE A C 1
ATOM 3184 O O . PHE A 1 394 ? -3.090 0.882 -26.817 1.00 93.62 394 PHE A O 1
ATOM 3191 N N . SER A 1 395 ? -4.725 1.042 -25.281 1.00 93.69 395 SER A N 1
ATOM 3192 C CA . SER A 1 395 ? -5.841 0.853 -26.201 1.00 93.69 395 SER A CA 1
ATOM 3193 C C . SER A 1 395 ? -6.254 2.191 -26.809 1.00 93.69 395 SER A C 1
ATOM 3195 O O . SER A 1 395 ? -6.608 3.143 -26.119 1.00 93.69 395 SER A O 1
ATOM 3197 N N . THR A 1 396 ? -6.247 2.266 -28.135 1.00 90.31 396 THR A N 1
ATOM 3198 C CA . THR A 1 396 ? -6.691 3.445 -28.897 1.00 90.31 396 THR A CA 1
ATOM 3199 C C . THR A 1 396 ? -8.189 3.429 -29.203 1.00 90.31 396 THR A C 1
ATOM 3201 O O . THR A 1 396 ? -8.744 4.471 -29.549 1.00 90.31 396 THR A O 1
ATOM 3204 N N . LYS A 1 397 ? -8.848 2.265 -29.083 1.00 88.31 397 LYS A N 1
ATOM 3205 C CA . LYS A 1 397 ? -10.273 2.071 -29.416 1.00 88.31 397 LYS A CA 1
ATOM 3206 C C . LYS A 1 397 ? -11.180 1.947 -28.189 1.00 88.31 397 LYS A C 1
ATOM 3208 O O . LYS A 1 397 ? -12.308 2.421 -28.242 1.00 88.31 397 LYS A O 1
ATOM 3213 N N . HIS A 1 398 ? -10.703 1.324 -27.113 1.00 87.19 398 HIS A N 1
ATOM 3214 C CA . HIS A 1 398 ? -11.501 0.985 -25.925 1.00 87.19 398 HIS A CA 1
ATOM 3215 C C . HIS A 1 398 ? -10.930 1.643 -24.668 1.00 87.19 398 HIS A C 1
ATOM 3217 O O . HIS A 1 398 ? -10.642 0.981 -23.677 1.00 87.19 398 HIS A O 1
ATOM 3223 N N . LYS A 1 399 ? -10.696 2.953 -24.741 1.00 85.31 399 LYS A N 1
ATOM 3224 C CA . LYS A 1 399 ? -10.030 3.725 -23.685 1.00 85.31 399 LYS A CA 1
ATOM 3225 C C . LYS A 1 399 ? -10.750 3.697 -22.337 1.00 85.31 399 LYS A C 1
ATOM 3227 O O . LYS A 1 399 ? -10.112 3.710 -21.298 1.00 85.31 399 LYS A O 1
ATOM 3232 N N . ASP A 1 400 ? -12.071 3.623 -22.384 1.00 80.75 400 ASP A N 1
ATOM 3233 C CA . ASP A 1 400 ? -12.976 3.515 -21.244 1.00 80.75 400 ASP A CA 1
ATOM 3234 C C . ASP A 1 400 ? -12.841 2.183 -20.496 1.00 80.75 400 ASP A C 1
ATOM 3236 O O . ASP A 1 400 ? -13.034 2.129 -19.285 1.00 80.75 400 ASP A O 1
ATOM 3240 N N . LYS A 1 401 ? -12.486 1.115 -21.215 1.00 82.31 401 LYS A N 1
ATOM 3241 C CA . LYS A 1 401 ? -12.336 -0.232 -20.655 1.00 82.31 401 LYS A CA 1
ATOM 3242 C C . LYS A 1 401 ? -10.974 -0.478 -20.018 1.00 82.31 401 LYS A C 1
ATOM 3244 O O . LYS A 1 401 ? -10.857 -1.302 -19.118 1.00 82.31 401 LYS A O 1
ATOM 3249 N N . PHE A 1 402 ? -9.947 0.209 -20.507 1.00 80.00 402 PHE A N 1
ATOM 3250 C CA . PHE A 1 402 ? -8.580 0.093 -20.015 1.00 80.00 402 PHE A CA 1
ATOM 3251 C C . PHE A 1 402 ? -8.236 1.349 -19.230 1.00 80.00 402 PHE A C 1
ATOM 3253 O O . PHE A 1 402 ? -7.951 2.380 -19.823 1.00 80.00 402 PHE A O 1
ATOM 3260 N N . ASN A 1 403 ? -8.289 1.277 -17.905 1.00 70.56 403 ASN A N 1
ATOM 3261 C CA . ASN A 1 403 ? -8.016 2.424 -17.044 1.00 70.56 403 ASN A CA 1
ATOM 3262 C C . ASN A 1 403 ? -7.151 2.017 -15.850 1.00 70.56 403 ASN A C 1
ATOM 3264 O O . ASN A 1 403 ? -7.538 2.142 -14.686 1.00 70.56 403 ASN A O 1
ATOM 3268 N N . GLN A 1 404 ? -5.990 1.441 -16.144 1.00 66.12 404 GLN A N 1
ATOM 3269 C CA . GLN A 1 404 ? -5.069 1.050 -15.090 1.00 66.12 404 GLN A CA 1
ATOM 3270 C C . GLN A 1 404 ? -4.474 2.266 -14.391 1.00 66.12 404 GLN A C 1
ATOM 3272 O O . GLN A 1 404 ? -4.034 3.210 -15.043 1.00 66.12 404 GLN A O 1
ATOM 3277 N N . TYR A 1 405 ? -4.443 2.218 -13.058 1.00 61.88 405 TYR A N 1
ATOM 3278 C CA . TYR A 1 405 ? -3.901 3.283 -12.206 1.00 61.88 405 TYR A CA 1
ATOM 3279 C C . TYR A 1 405 ? -4.530 4.666 -12.464 1.00 61.88 405 TYR A C 1
ATOM 3281 O O . TYR A 1 405 ? -3.897 5.691 -12.232 1.00 61.88 405 TYR A O 1
ATOM 3289 N N . GLY A 1 406 ? -5.770 4.706 -12.972 1.00 63.25 406 GLY A N 1
ATOM 3290 C CA . GLY A 1 406 ? -6.449 5.952 -13.342 1.00 63.25 406 GLY A CA 1
ATOM 3291 C C . GLY A 1 406 ? -5.946 6.591 -14.645 1.00 63.25 406 GLY A C 1
ATOM 3292 O O . GLY A 1 406 ? -6.319 7.726 -14.946 1.00 63.25 406 GLY A O 1
ATOM 3293 N N . ILE A 1 407 ? -5.115 5.885 -15.419 1.00 70.81 407 ILE A N 1
ATOM 3294 C CA . ILE A 1 407 ? -4.607 6.338 -16.713 1.00 70.81 407 ILE A CA 1
ATOM 3295 C C . ILE A 1 407 ? -5.507 5.806 -17.833 1.00 70.81 407 ILE A C 1
ATOM 3297 O O . ILE A 1 407 ? -5.502 4.616 -18.161 1.00 70.81 407 ILE A O 1
ATOM 3301 N N . GLU A 1 408 ? -6.240 6.720 -18.470 1.00 79.19 408 GLU A N 1
ATOM 3302 C CA . GLU A 1 408 ? -7.156 6.405 -19.565 1.00 79.19 408 GLU A CA 1
ATOM 3303 C C . GLU A 1 408 ? -6.440 5.701 -20.732 1.00 79.19 408 GLU A C 1
ATOM 3305 O O . GLU A 1 408 ? -5.464 6.189 -21.306 1.00 79.19 408 GLU A O 1
ATOM 3310 N N . GLY A 1 409 ? -6.981 4.555 -21.133 1.00 83.00 409 GLY A N 1
ATOM 3311 C CA . GLY A 1 409 ? -6.471 3.718 -22.206 1.00 83.00 409 GLY A CA 1
ATOM 3312 C C . GLY A 1 409 ? -5.295 2.825 -21.831 1.00 83.00 409 GLY A C 1
ATOM 3313 O O . GLY A 1 409 ? -4.932 2.003 -22.670 1.00 83.00 409 GLY A O 1
ATOM 3314 N N . LEU A 1 410 ? -4.701 2.929 -20.636 1.00 87.44 410 LEU A N 1
ATOM 3315 C CA . LEU A 1 410 ? -3.562 2.091 -20.252 1.00 87.44 410 LEU A CA 1
ATOM 3316 C C . LEU A 1 410 ? -4.002 0.632 -20.071 1.00 87.44 410 LEU A C 1
ATOM 3318 O O . LEU A 1 410 ? -4.735 0.288 -19.144 1.00 87.44 410 LEU A O 1
ATOM 3322 N N . ALA A 1 411 ? -3.540 -0.224 -20.979 1.00 90.69 411 ALA A N 1
ATOM 3323 C CA . ALA A 1 411 ? -3.924 -1.626 -21.077 1.00 90.69 411 ALA A CA 1
ATOM 3324 C C . ALA A 1 411 ? -2.880 -2.586 -20.511 1.00 90.69 411 ALA A C 1
ATOM 3326 O O . ALA A 1 411 ? -3.226 -3.699 -20.116 1.00 90.69 411 ALA A O 1
ATOM 3327 N N . GLY A 1 412 ? -1.617 -2.177 -20.458 1.00 90.00 412 GLY A N 1
ATOM 3328 C CA . GLY A 1 412 ? -0.553 -3.049 -19.999 1.00 90.00 412 GLY A CA 1
ATOM 3329 C C . GLY A 1 412 ? 0.832 -2.429 -20.080 1.00 90.00 412 GLY A C 1
ATOM 3330 O O . GLY A 1 412 ? 0.984 -1.235 -20.348 1.00 90.00 412 GLY A O 1
ATOM 3331 N N . TRP A 1 413 ? 1.846 -3.254 -19.862 1.00 92.00 413 TRP A N 1
ATOM 3332 C CA . TRP A 1 413 ? 3.241 -2.841 -19.828 1.00 92.00 413 TRP A CA 1
ATOM 3333 C C . TRP A 1 413 ? 4.174 -3.961 -20.282 1.00 92.00 413 TRP A C 1
ATOM 3335 O O . TRP A 1 413 ? 3.867 -5.143 -20.135 1.00 92.00 413 TRP A O 1
ATOM 3345 N N . PHE A 1 414 ? 5.334 -3.571 -20.800 1.00 91.62 414 PHE A N 1
ATOM 3346 C CA . PHE A 1 414 ? 6.460 -4.453 -21.067 1.00 91.62 414 PHE A CA 1
ATOM 3347 C C . PHE A 1 414 ? 7.723 -3.886 -20.415 1.00 91.62 414 PHE A C 1
ATOM 3349 O O . PHE A 1 414 ? 8.060 -2.718 -20.637 1.00 91.62 414 PHE A O 1
ATOM 3356 N N . TYR A 1 415 ? 8.417 -4.716 -19.643 1.00 84.31 415 TYR A N 1
ATOM 3357 C CA . TYR A 1 415 ? 9.738 -4.427 -19.089 1.00 84.31 415 TYR A CA 1
ATOM 3358 C C . TYR A 1 415 ? 10.758 -5.349 -19.750 1.00 84.31 415 TYR A C 1
ATOM 3360 O O . TYR A 1 415 ? 10.590 -6.570 -19.718 1.00 84.31 415 TYR A O 1
ATOM 3368 N N . ASP A 1 416 ? 11.797 -4.768 -20.351 1.00 79.56 416 ASP A N 1
ATOM 3369 C CA . ASP A 1 416 ? 12.853 -5.539 -21.005 1.00 79.56 416 ASP A CA 1
ATOM 3370 C C . ASP A 1 416 ? 13.843 -6.170 -20.012 1.00 79.56 416 ASP A C 1
ATOM 3372 O O . ASP A 1 416 ? 14.401 -7.227 -20.281 1.00 79.56 416 ASP A O 1
ATOM 3376 N N . THR A 1 417 ? 14.016 -5.556 -18.843 1.00 71.56 417 THR A N 1
ATOM 3377 C CA . THR A 1 417 ? 14.765 -6.115 -17.718 1.00 71.56 417 THR A CA 1
ATOM 3378 C C . THR A 1 417 ? 14.040 -5.834 -16.414 1.00 71.56 417 THR A C 1
ATOM 3380 O O . THR A 1 417 ? 13.782 -4.680 -16.069 1.00 71.56 417 THR A O 1
ATOM 3383 N N . SER A 1 418 ? 13.733 -6.885 -15.664 1.00 62.03 418 SER A N 1
ATOM 3384 C CA . SER A 1 418 ? 13.174 -6.792 -14.317 1.00 62.03 418 SER A CA 1
ATOM 3385 C C . SER A 1 418 ? 13.879 -7.780 -13.394 1.00 62.03 418 SER A C 1
ATOM 3387 O O . SER A 1 418 ? 14.187 -8.895 -13.815 1.00 62.03 418 SER A O 1
ATOM 3389 N N . TYR A 1 419 ? 14.179 -7.352 -12.165 1.00 57.47 419 TYR A N 1
ATOM 3390 C CA . TYR A 1 419 ? 14.884 -8.184 -11.192 1.00 57.47 419 TYR A CA 1
ATOM 3391 C C . TYR A 1 419 ? 13.999 -9.295 -10.644 1.00 57.47 419 TYR A C 1
ATOM 3393 O O . TYR A 1 419 ? 12.851 -9.054 -10.272 1.00 57.47 419 TYR A O 1
ATOM 3401 N N . TYR A 1 420 ? 14.601 -10.469 -10.486 1.00 55.06 420 TYR A N 1
ATOM 3402 C CA . TYR A 1 420 ? 14.125 -11.522 -9.604 1.00 55.06 420 TYR A CA 1
ATOM 3403 C C . TYR A 1 420 ? 15.249 -11.812 -8.608 1.00 55.06 420 TYR A C 1
ATOM 3405 O O . TYR A 1 420 ? 16.328 -12.251 -8.990 1.00 55.06 420 TYR A O 1
ATOM 3413 N N . ARG A 1 421 ? 15.043 -11.500 -7.326 1.00 36.53 421 ARG A N 1
ATOM 3414 C CA . ARG A 1 421 ? 15.965 -11.967 -6.281 1.00 36.53 421 ARG A CA 1
ATOM 3415 C C . ARG A 1 421 ? 15.596 -13.397 -5.909 1.00 36.53 421 ARG A C 1
ATOM 3417 O O . ARG A 1 421 ? 14.430 -13.751 -6.044 1.00 36.53 421 ARG A O 1
ATOM 3424 N N . ASP A 1 422 ? 16.578 -14.144 -5.397 1.00 34.62 422 ASP A N 1
ATOM 3425 C CA . ASP A 1 422 ? 16.498 -15.458 -4.732 1.00 34.62 422 ASP A CA 1
ATOM 3426 C C . ASP A 1 422 ? 15.407 -15.551 -3.635 1.00 34.62 422 ASP A C 1
ATOM 3428 O O . ASP A 1 422 ? 15.680 -15.770 -2.452 1.00 34.62 422 ASP A O 1
ATOM 3432 N N . GLU A 1 423 ? 14.149 -15.381 -4.007 1.00 46.12 423 GLU A N 1
ATOM 3433 C CA . GLU A 1 423 ? 12.979 -15.569 -3.171 1.00 46.12 423 GLU A CA 1
ATOM 3434 C C . GLU A 1 423 ? 12.159 -16.740 -3.730 1.00 46.12 423 GLU A C 1
ATOM 3436 O O . GLU A 1 423 ? 12.225 -17.020 -4.929 1.00 46.12 423 GLU A O 1
ATOM 3441 N N . PRO A 1 424 ? 11.435 -17.491 -2.881 1.00 44.47 424 PRO A N 1
ATOM 3442 C CA . PRO A 1 424 ? 10.707 -18.690 -3.299 1.00 44.47 424 PRO A CA 1
ATOM 3443 C C . PRO A 1 424 ? 9.780 -18.446 -4.511 1.00 44.47 424 PRO A C 1
ATOM 3445 O O . PRO A 1 424 ? 9.434 -17.312 -4.834 1.00 44.47 424 PRO A O 1
ATOM 3448 N N . ASP A 1 425 ? 9.381 -19.524 -5.201 1.00 47.34 425 ASP A N 1
ATOM 3449 C CA . ASP A 1 425 ? 8.647 -19.523 -6.488 1.00 47.34 425 ASP A CA 1
ATOM 3450 C C . ASP A 1 425 ? 7.411 -18.589 -6.570 1.00 47.34 425 ASP A C 1
ATOM 3452 O O . ASP A 1 425 ? 6.920 -18.294 -7.657 1.00 47.34 425 ASP A O 1
ATOM 3456 N N . ASN A 1 426 ? 6.919 -18.092 -5.436 1.00 44.50 426 ASN A N 1
ATOM 3457 C CA . ASN A 1 426 ? 5.829 -17.136 -5.273 1.00 44.50 426 ASN A CA 1
ATOM 3458 C C . ASN A 1 426 ? 6.195 -15.646 -5.484 1.00 44.50 426 ASN A C 1
ATOM 3460 O O . ASN A 1 426 ? 5.296 -14.815 -5.385 1.00 44.50 426 ASN A O 1
ATOM 3464 N N . VAL A 1 427 ? 7.448 -15.287 -5.804 1.00 55.50 427 VAL A N 1
ATOM 3465 C CA . VAL A 1 427 ? 7.879 -13.876 -6.028 1.00 55.50 427 VAL A CA 1
ATOM 3466 C C . VAL A 1 427 ? 8.031 -13.516 -7.516 1.00 55.50 427 VAL A C 1
ATOM 3468 O O . VAL A 1 427 ? 8.425 -12.414 -7.880 1.00 55.50 427 VAL A O 1
ATOM 3471 N N . ARG A 1 428 ? 7.660 -14.435 -8.415 1.00 69.38 428 ARG A N 1
ATOM 3472 C CA . ARG A 1 428 ? 7.699 -14.221 -9.875 1.00 69.38 428 ARG A CA 1
ATOM 3473 C C . ARG A 1 428 ? 6.588 -13.305 -10.396 1.00 69.38 428 ARG A C 1
ATOM 3475 O O . ARG A 1 428 ? 6.637 -12.900 -11.551 1.00 69.38 428 ARG A O 1
ATOM 3482 N N . PHE A 1 429 ? 5.568 -13.021 -9.587 1.00 78.75 429 PHE A N 1
ATOM 3483 C CA . PHE A 1 429 ? 4.389 -12.269 -10.007 1.00 78.75 429 PHE A CA 1
ATOM 3484 C C . PHE A 1 429 ? 4.362 -10.860 -9.405 1.00 78.75 429 PHE A C 1
ATOM 3486 O O . PHE A 1 429 ? 4.924 -10.645 -8.331 1.00 78.75 429 PHE A O 1
ATOM 3493 N N . PRO A 1 430 ? 3.678 -9.894 -10.048 1.00 72.56 430 PRO A N 1
ATOM 3494 C CA . PRO A 1 430 ? 3.470 -8.570 -9.468 1.00 72.56 430 PRO A CA 1
ATOM 3495 C C . PRO A 1 430 ? 2.856 -8.646 -8.060 1.00 72.56 430 PRO A C 1
ATOM 3497 O O . PRO A 1 430 ? 2.031 -9.518 -7.783 1.00 72.56 430 PRO A O 1
ATOM 3500 N N . ASN A 1 431 ? 3.205 -7.718 -7.167 1.00 60.28 431 ASN A N 1
ATOM 3501 C CA . ASN A 1 431 ? 2.626 -7.700 -5.817 1.00 60.28 431 ASN A CA 1
ATOM 3502 C C . ASN A 1 431 ? 1.091 -7.613 -5.847 1.00 60.28 431 ASN A C 1
ATOM 3504 O O . ASN A 1 431 ? 0.515 -6.974 -6.727 1.00 60.28 431 ASN A O 1
ATOM 3508 N N . LYS A 1 432 ? 0.442 -8.230 -4.847 1.00 68.12 432 LYS A N 1
ATOM 3509 C CA . LYS A 1 432 ? -1.025 -8.391 -4.767 1.00 68.12 432 LYS A CA 1
ATOM 3510 C C . LYS A 1 432 ? -1.632 -9.071 -5.989 1.00 68.12 432 LYS A C 1
ATOM 3512 O O . LYS A 1 432 ? -2.731 -8.733 -6.431 1.00 68.12 432 LYS A O 1
ATOM 3517 N N . SER A 1 433 ? -0.899 -10.030 -6.532 1.00 72.50 433 SER A N 1
ATOM 3518 C CA . SER A 1 433 ? -1.436 -10.949 -7.511 1.00 72.50 433 SER A CA 1
ATOM 3519 C C . SER A 1 433 ? -1.413 -12.366 -6.961 1.00 72.50 433 SER A C 1
ATOM 3521 O O . SER A 1 433 ? -0.505 -12.764 -6.229 1.00 72.50 433 SER A O 1
ATOM 3523 N N . VAL A 1 434 ? -2.451 -13.120 -7.291 1.00 77.94 434 VAL A N 1
ATOM 3524 C CA . VAL A 1 434 ? -2.560 -14.538 -6.975 1.00 77.94 434 VAL A CA 1
ATOM 3525 C C . VAL A 1 434 ? -2.627 -15.285 -8.291 1.00 77.94 434 VAL A C 1
ATOM 3527 O O . VAL A 1 434 ? -3.407 -14.926 -9.175 1.00 77.94 434 VAL A O 1
ATOM 3530 N N . LEU A 1 435 ? -1.809 -16.327 -8.428 1.00 83.94 435 LEU A N 1
ATOM 3531 C CA . LEU A 1 435 ? -1.879 -17.205 -9.585 1.00 83.94 435 LEU A CA 1
ATOM 3532 C C . LEU A 1 435 ? -3.276 -17.816 -9.680 1.00 83.94 435 LEU A C 1
ATOM 3534 O O . LEU A 1 435 ? -3.685 -18.575 -8.802 1.00 83.94 435 LEU A O 1
ATOM 3538 N N . LYS A 1 436 ? -3.978 -17.515 -10.770 1.00 86.31 436 LYS A N 1
ATOM 3539 C CA . LYS A 1 436 ? -5.236 -18.170 -11.112 1.00 86.31 436 LYS A CA 1
ATOM 3540 C C . LYS A 1 436 ? -4.970 -19.420 -11.947 1.00 86.31 436 LYS A C 1
ATOM 3542 O O . LYS A 1 436 ? -5.476 -20.490 -11.621 1.00 86.31 436 LYS A O 1
ATOM 3547 N N . GLU A 1 437 ? -4.163 -19.299 -13.002 1.00 91.44 437 GLU A N 1
ATOM 3548 C CA . GLU A 1 437 ? -3.876 -20.398 -13.932 1.00 91.44 437 GLU A CA 1
ATOM 3549 C C . GLU A 1 437 ? -2.567 -20.173 -14.708 1.00 91.44 437 GLU A C 1
ATOM 3551 O O . GLU A 1 437 ? -2.259 -19.043 -15.079 1.00 91.44 437 GLU A O 1
ATOM 3556 N N . LYS A 1 438 ? -1.811 -21.241 -15.008 1.00 93.81 438 LYS A N 1
ATOM 3557 C CA . LYS A 1 438 ? -0.760 -21.220 -16.043 1.00 93.81 438 LYS A CA 1
ATOM 3558 C C . LYS A 1 438 ? -1.359 -21.683 -17.371 1.00 93.81 438 LYS A C 1
ATOM 3560 O O . LYS A 1 438 ? -1.837 -22.809 -17.462 1.00 93.81 438 LYS A O 1
ATOM 3565 N N . VAL A 1 439 ? -1.297 -20.835 -18.395 1.00 95.81 439 VAL A N 1
ATOM 3566 C CA . VAL A 1 439 ? -1.994 -21.021 -19.685 1.00 95.81 439 VAL A CA 1
ATOM 3567 C C . VAL A 1 439 ? -1.060 -21.275 -20.871 1.00 95.81 439 VAL A C 1
ATOM 3569 O O . VAL A 1 439 ? -1.519 -21.568 -21.981 1.00 95.81 439 VAL A O 1
ATOM 3572 N N . PHE A 1 440 ? 0.252 -21.140 -20.672 1.00 96.19 440 PHE A N 1
ATOM 3573 C CA . PHE A 1 440 ? 1.264 -21.430 -21.685 1.00 96.19 440 PHE A CA 1
ATOM 3574 C C . PHE A 1 440 ? 2.630 -21.696 -21.051 1.00 96.19 440 PHE A C 1
ATOM 3576 O O . PHE A 1 440 ? 2.979 -21.071 -20.051 1.00 96.19 440 PHE A O 1
ATOM 3583 N N . GLU A 1 441 ? 3.395 -22.576 -21.688 1.00 96.00 441 GLU A N 1
ATOM 3584 C CA . GLU A 1 441 ? 4.822 -22.808 -21.467 1.00 96.00 441 GLU A CA 1
ATOM 3585 C C . GLU A 1 441 ? 5.420 -23.214 -22.820 1.00 96.00 441 GLU A C 1
ATOM 3587 O O . GLU A 1 441 ? 4.932 -24.164 -23.440 1.00 96.00 441 GLU A O 1
ATOM 3592 N N . GLY A 1 442 ? 6.403 -22.469 -23.327 1.00 95.75 442 GLY A N 1
ATOM 3593 C CA . GLY A 1 442 ? 6.991 -22.751 -24.636 1.00 95.75 442 GLY A CA 1
ATOM 3594 C C . GLY A 1 442 ? 7.843 -21.625 -25.216 1.00 95.75 442 GLY A C 1
ATOM 3595 O O . GLY A 1 442 ? 8.054 -20.584 -24.599 1.00 95.75 442 GLY A O 1
ATOM 3596 N N . ASN A 1 443 ? 8.341 -21.831 -26.435 1.00 96.75 443 ASN A N 1
ATOM 3597 C CA . ASN A 1 443 ? 9.264 -20.900 -27.085 1.00 96.75 443 ASN A CA 1
ATOM 3598 C C . ASN A 1 443 ? 8.557 -19.664 -27.659 1.00 96.75 443 ASN A C 1
ATOM 3600 O O . ASN A 1 443 ? 7.505 -19.754 -28.295 1.00 96.75 443 ASN A O 1
ATOM 3604 N N . THR A 1 444 ? 9.207 -18.514 -27.512 1.00 96.81 444 THR A N 1
ATOM 3605 C CA . THR A 1 444 ? 8.807 -17.209 -28.054 1.00 96.81 444 THR A CA 1
ATOM 3606 C C . THR A 1 444 ? 9.960 -16.574 -28.831 1.00 96.81 444 THR A C 1
ATOM 3608 O O . THR A 1 444 ? 11.072 -17.104 -28.854 1.00 96.81 444 THR A O 1
ATOM 3611 N N . ALA A 1 445 ? 9.738 -15.401 -29.434 1.00 95.50 445 ALA A N 1
ATOM 3612 C CA . ALA A 1 445 ? 10.821 -14.625 -30.047 1.00 95.50 445 ALA A CA 1
ATOM 3613 C C . ALA A 1 445 ? 11.896 -14.157 -29.043 1.00 95.50 445 ALA A C 1
ATOM 3615 O O . ALA A 1 445 ? 12.981 -13.761 -29.466 1.00 95.50 445 ALA A O 1
ATOM 3616 N N . LEU A 1 446 ? 11.602 -14.190 -27.738 1.00 94.94 446 LEU A N 1
ATOM 3617 C CA . LEU A 1 446 ? 12.504 -13.766 -26.665 1.00 94.94 446 LEU A CA 1
ATOM 3618 C C . LEU A 1 446 ? 13.191 -14.933 -25.946 1.00 94.94 446 LEU A C 1
ATOM 3620 O O . LEU A 1 446 ? 14.080 -14.682 -25.146 1.00 94.94 446 LEU A O 1
ATOM 3624 N N . GLY A 1 447 ? 12.806 -16.184 -26.204 1.00 94.31 447 GLY A N 1
ATOM 3625 C CA . GLY A 1 447 ? 13.244 -17.357 -25.436 1.00 94.31 447 GLY A CA 1
ATOM 3626 C C . GLY A 1 447 ? 12.067 -18.183 -24.914 1.00 94.31 447 GLY A C 1
ATOM 3627 O O . GLY A 1 447 ? 10.928 -17.993 -25.351 1.00 94.31 447 GLY A O 1
ATOM 3628 N N . GLU A 1 448 ? 12.333 -19.114 -24.003 1.00 95.06 448 GLU A N 1
ATOM 3629 C CA . GLU A 1 448 ? 11.299 -19.925 -23.351 1.00 95.06 448 GLU A CA 1
ATOM 3630 C C . GLU A 1 448 ? 10.491 -19.076 -22.359 1.00 95.06 448 GLU A C 1
ATOM 3632 O O . GLU A 1 448 ? 11.057 -18.374 -21.525 1.00 95.06 448 GLU A O 1
ATOM 3637 N N . ALA A 1 449 ? 9.166 -19.110 -22.476 1.00 94.38 449 ALA A N 1
ATOM 3638 C CA . ALA A 1 449 ? 8.247 -18.271 -21.721 1.00 94.38 449 ALA A CA 1
ATOM 3639 C C . ALA A 1 449 ? 7.184 -19.100 -21.007 1.00 94.38 449 ALA A C 1
ATOM 3641 O O . ALA A 1 449 ? 6.667 -20.071 -21.562 1.00 94.38 449 ALA A O 1
ATOM 3642 N N . GLU A 1 450 ? 6.761 -18.621 -19.842 1.00 94.56 450 GLU A N 1
ATOM 3643 C CA . GLU A 1 450 ? 5.528 -19.042 -19.184 1.00 94.56 450 GLU A CA 1
ATOM 3644 C C . GLU A 1 450 ? 4.511 -17.889 -19.217 1.00 94.56 450 GLU A C 1
ATOM 3646 O O . GLU A 1 450 ? 4.868 -16.730 -18.993 1.00 94.56 450 GLU A O 1
ATOM 3651 N N . ILE A 1 451 ? 3.238 -18.184 -19.506 1.00 95.94 451 ILE A N 1
ATOM 3652 C CA . ILE A 1 451 ? 2.145 -17.196 -19.439 1.00 95.94 451 ILE A CA 1
ATOM 3653 C C . ILE A 1 451 ? 1.127 -17.652 -18.404 1.00 95.94 451 ILE A C 1
ATOM 3655 O O . ILE A 1 451 ? 0.682 -18.803 -18.405 1.00 95.94 451 ILE A O 1
ATOM 3659 N N . PHE A 1 452 ? 0.723 -16.713 -17.561 1.00 94.38 452 PHE A N 1
ATOM 3660 C CA . PHE A 1 452 ? -0.175 -16.910 -16.440 1.00 94.38 452 PHE A CA 1
ATOM 3661 C C . PHE A 1 452 ? -1.376 -15.975 -16.540 1.00 94.38 452 PHE A C 1
ATOM 3663 O O . PHE A 1 452 ? -1.279 -14.864 -17.062 1.00 94.38 452 PHE A O 1
ATOM 3670 N N . ILE A 1 453 ? -2.500 -16.417 -15.990 1.00 94.50 453 ILE A N 1
ATOM 3671 C CA . ILE A 1 453 ? -3.594 -15.546 -15.580 1.00 94.50 453 ILE A CA 1
ATOM 3672 C C . ILE A 1 453 ? -3.436 -15.338 -14.080 1.00 94.50 453 ILE A C 1
ATOM 3674 O O . ILE A 1 453 ? -3.365 -16.300 -13.309 1.00 94.50 453 ILE A O 1
ATOM 3678 N N . LEU A 1 454 ? -3.379 -14.078 -13.677 1.00 89.38 454 LEU A N 1
ATOM 3679 C CA . LEU A 1 454 ? -3.276 -13.661 -12.290 1.00 89.38 454 LEU A CA 1
ATOM 3680 C C . LEU A 1 454 ? -4.544 -12.908 -11.891 1.00 89.38 454 LEU A C 1
ATOM 3682 O O . LEU A 1 454 ? -5.078 -12.132 -12.680 1.00 89.38 454 LEU A O 1
ATOM 3686 N N . THR A 1 455 ? -5.005 -13.111 -10.663 1.00 84.94 455 THR A N 1
ATOM 3687 C CA . THR A 1 455 ? -6.028 -12.268 -10.038 1.00 84.94 455 THR A CA 1
ATOM 3688 C C . THR A 1 455 ? -5.323 -11.164 -9.264 1.00 84.94 455 THR A C 1
ATOM 3690 O O . THR A 1 455 ? -4.532 -11.467 -8.373 1.00 84.94 455 THR A O 1
ATOM 3693 N N . CYS A 1 456 ? -5.598 -9.906 -9.592 1.00 80.75 456 CYS A N 1
ATOM 3694 C CA . CYS A 1 456 ? -4.969 -8.730 -8.999 1.00 80.75 456 CYS A CA 1
ATOM 3695 C C . CYS A 1 456 ? -5.985 -7.874 -8.238 1.00 80.75 456 CYS A C 1
ATOM 3697 O O . CYS A 1 456 ? -7.108 -7.670 -8.700 1.00 80.75 456 CYS A O 1
ATOM 3699 N N . ASP A 1 457 ? -5.574 -7.304 -7.106 1.00 73.94 457 ASP A N 1
ATOM 3700 C CA . ASP A 1 457 ? -6.401 -6.344 -6.371 1.00 73.94 457 ASP A CA 1
ATOM 3701 C C . ASP A 1 457 ? -6.591 -5.045 -7.164 1.00 73.94 457 ASP A C 1
ATOM 3703 O O . ASP A 1 457 ? -5.632 -4.456 -7.672 1.00 73.94 457 ASP A O 1
ATOM 3707 N N . ILE A 1 458 ? -7.817 -4.516 -7.187 1.00 69.06 458 ILE A N 1
ATOM 3708 C CA . ILE A 1 458 ? -8.045 -3.133 -7.618 1.00 69.06 458 ILE A CA 1
ATOM 3709 C C . ILE A 1 458 ? -7.535 -2.225 -6.494 1.00 69.06 458 ILE A C 1
ATOM 3711 O O . ILE A 1 458 ? -8.132 -2.168 -5.422 1.00 69.06 458 ILE A O 1
ATOM 3715 N N . VAL A 1 459 ? -6.396 -1.556 -6.684 1.00 57.25 459 VAL A N 1
ATOM 3716 C CA . VAL A 1 459 ? -5.757 -0.767 -5.611 1.00 57.25 459 VAL A CA 1
ATOM 3717 C C . VAL A 1 459 ? -6.571 0.481 -5.232 1.00 57.25 459 VAL A C 1
ATOM 3719 O O . VAL A 1 459 ? -6.839 0.635 -4.039 1.00 57.25 459 VAL A O 1
ATOM 3722 N N . PRO A 1 460 ? -7.049 1.322 -6.174 1.00 55.78 460 PRO A N 1
ATOM 3723 C CA . PRO A 1 460 ? -7.868 2.481 -5.820 1.00 55.78 460 PRO A CA 1
ATOM 3724 C C . PRO A 1 460 ? -9.234 2.035 -5.290 1.00 55.78 460 PRO A C 1
ATOM 3726 O O . PRO A 1 460 ? -10.001 1.375 -5.999 1.00 55.78 460 PRO A O 1
ATOM 3729 N N . LYS A 1 461 ? -9.548 2.381 -4.036 1.00 57.09 461 LYS A N 1
ATOM 3730 C CA . LYS A 1 461 ? -10.799 1.967 -3.376 1.00 57.09 461 LYS A CA 1
ATOM 3731 C C . LYS A 1 461 ? -12.032 2.506 -4.101 1.00 57.09 461 LYS A C 1
ATOM 3733 O O . LYS A 1 461 ? -13.066 1.852 -4.099 1.00 57.09 461 LYS A O 1
ATOM 3738 N N . GLU A 1 462 ? -11.907 3.653 -4.758 1.00 54.06 462 GLU A N 1
ATOM 3739 C CA . GLU A 1 462 ? -12.968 4.339 -5.499 1.00 54.06 462 GLU A CA 1
ATOM 3740 C C . GLU A 1 462 ? -13.371 3.594 -6.778 1.00 54.06 462 GLU A C 1
ATOM 3742 O O . GLU A 1 462 ? -14.465 3.807 -7.295 1.00 54.06 462 GLU A O 1
ATOM 3747 N N . LEU A 1 463 ? -12.487 2.731 -7.295 1.00 56.59 463 LEU A N 1
ATOM 3748 C CA . LEU A 1 463 ? -12.741 1.894 -8.470 1.00 56.59 463 LEU A CA 1
ATOM 3749 C C . LEU A 1 463 ? -13.302 0.516 -8.102 1.00 56.59 463 LEU A C 1
ATOM 3751 O O . LEU A 1 463 ? -13.722 -0.227 -8.990 1.00 56.59 463 LEU A O 1
ATOM 3755 N N . ARG A 1 464 ? -13.313 0.163 -6.810 1.00 64.00 464 ARG A N 1
ATOM 3756 C CA . ARG A 1 464 ? -13.926 -1.076 -6.330 1.00 64.00 464 ARG A CA 1
ATOM 3757 C C . ARG A 1 464 ? -15.441 -0.924 -6.332 1.00 64.00 464 ARG A C 1
ATOM 3759 O O . ARG A 1 464 ? -15.983 0.095 -5.913 1.00 64.00 464 ARG A O 1
ATOM 3766 N N . THR A 1 465 ? -16.128 -1.970 -6.761 1.00 62.91 465 THR A N 1
ATOM 3767 C CA . THR A 1 465 ? -17.587 -2.091 -6.648 1.00 62.91 465 THR A CA 1
ATOM 3768 C C . THR A 1 465 ? -17.925 -3.350 -5.857 1.00 62.91 465 THR A C 1
ATOM 3770 O O . THR A 1 465 ? -17.057 -4.204 -5.677 1.00 62.91 465 THR A O 1
ATOM 3773 N N . GLU A 1 466 ? -19.176 -3.494 -5.407 1.00 57.06 466 GLU A N 1
ATOM 3774 C CA . GLU A 1 466 ? -19.645 -4.746 -4.782 1.00 57.06 466 GLU A CA 1
ATOM 3775 C C . GLU A 1 466 ? -19.416 -5.966 -5.694 1.00 57.06 466 GLU A C 1
ATOM 3777 O O . GLU A 1 466 ? -19.179 -7.068 -5.209 1.00 57.06 466 GLU A O 1
ATOM 3782 N N . GLU A 1 467 ? -19.435 -5.765 -7.015 1.00 53.75 467 GLU A N 1
ATOM 3783 C CA . GLU A 1 467 ? -19.270 -6.824 -8.017 1.00 53.75 467 GLU A CA 1
ATOM 3784 C C . GLU A 1 467 ? -17.804 -7.036 -8.442 1.00 53.75 467 GLU A C 1
ATOM 3786 O O . GLU A 1 467 ? -17.443 -8.114 -8.917 1.00 53.75 467 GLU A O 1
ATOM 3791 N N . HIS A 1 468 ? -16.939 -6.031 -8.265 1.00 64.81 468 HIS A N 1
ATOM 3792 C CA . HIS A 1 468 ? -15.557 -6.044 -8.746 1.00 64.81 468 HIS A CA 1
ATOM 3793 C C . HIS A 1 468 ? -14.600 -5.420 -7.724 1.00 64.81 468 HIS A C 1
ATOM 3795 O O . HIS A 1 468 ? -14.430 -4.201 -7.667 1.00 64.81 468 HIS A O 1
ATOM 3801 N N . SER A 1 469 ? -13.945 -6.273 -6.936 1.00 66.94 469 SER A N 1
ATOM 3802 C CA . SER A 1 469 ? -12.842 -5.920 -6.028 1.00 66.94 469 SER A CA 1
ATOM 3803 C C . SER A 1 469 ? -11.459 -6.297 -6.584 1.00 66.94 469 SER A C 1
ATOM 3805 O O . SER A 1 469 ? -10.436 -5.812 -6.095 1.00 66.94 469 SER A O 1
ATOM 3807 N N . THR A 1 470 ? -11.431 -7.126 -7.631 1.00 76.38 470 THR A N 1
ATOM 3808 C CA . THR A 1 470 ? -10.234 -7.639 -8.308 1.00 76.38 470 THR A CA 1
ATOM 3809 C C . THR A 1 470 ? -10.391 -7.544 -9.828 1.00 76.38 470 THR A C 1
ATOM 3811 O O . THR A 1 470 ? -11.498 -7.361 -10.339 1.00 76.38 470 THR A O 1
ATOM 3814 N N . TYR A 1 471 ? -9.282 -7.657 -10.553 1.00 83.12 471 TYR A N 1
ATOM 3815 C CA . TYR A 1 471 ? -9.245 -7.775 -12.011 1.00 83.12 471 TYR A CA 1
ATOM 3816 C C . TYR A 1 471 ? -8.271 -8.881 -12.429 1.00 83.12 471 TYR A C 1
ATOM 3818 O O . TYR A 1 471 ? -7.410 -9.284 -11.647 1.00 83.12 471 TYR A O 1
ATOM 3826 N N . GLU A 1 472 ? -8.396 -9.380 -13.658 1.00 90.25 472 GLU A N 1
ATOM 3827 C CA . GLU A 1 472 ? -7.463 -10.375 -14.188 1.00 90.25 472 GLU A CA 1
ATOM 3828 C C . GLU A 1 472 ? -6.316 -9.710 -14.952 1.00 90.25 472 GLU A C 1
ATOM 3830 O O . GLU A 1 472 ? -6.503 -8.736 -15.682 1.00 90.25 472 GLU A O 1
ATOM 3835 N N . LEU A 1 473 ? -5.117 -10.260 -14.805 1.00 91.81 473 LEU A N 1
ATOM 3836 C CA . LEU A 1 473 ? -3.919 -9.855 -15.524 1.00 91.81 473 LEU A CA 1
ATOM 3837 C C . LEU A 1 473 ? -3.347 -11.062 -16.265 1.00 91.81 473 LEU A C 1
ATOM 3839 O O . LEU A 1 473 ? -3.005 -12.068 -15.646 1.00 91.81 473 LEU A O 1
ATOM 3843 N N . VAL A 1 474 ? -3.197 -10.949 -17.584 1.00 96.50 474 VAL A N 1
ATOM 3844 C CA . VAL A 1 474 ? -2.398 -11.896 -18.363 1.00 96.50 474 VAL A CA 1
ATOM 3845 C C . VAL A 1 474 ? -0.943 -11.466 -18.265 1.00 96.50 474 VAL A C 1
ATOM 3847 O O . VAL A 1 474 ? -0.576 -10.384 -18.726 1.00 96.50 474 VAL A O 1
ATOM 3850 N N . TYR A 1 475 ? -0.124 -12.308 -17.650 1.00 94.56 475 TYR A N 1
ATOM 3851 C CA . TYR A 1 475 ? 1.264 -12.013 -17.327 1.00 94.56 475 TYR A CA 1
ATOM 3852 C C . TYR A 1 475 ? 2.184 -13.048 -17.967 1.00 94.56 475 TYR A C 1
ATOM 3854 O O . TYR A 1 475 ? 2.054 -14.241 -17.701 1.00 94.56 475 TYR A O 1
ATOM 3862 N N . ALA A 1 476 ? 3.103 -12.597 -18.815 1.00 94.69 476 ALA A N 1
ATOM 3863 C CA . ALA A 1 476 ? 4.150 -13.432 -19.382 1.00 94.69 476 ALA A CA 1
ATOM 3864 C C . ALA A 1 476 ? 5.488 -13.146 -18.712 1.00 94.69 476 ALA A C 1
ATOM 3866 O O . ALA A 1 476 ? 5.872 -11.983 -18.556 1.00 94.69 476 ALA A O 1
ATOM 3867 N N . TRP A 1 477 ? 6.192 -14.225 -18.398 1.00 91.88 477 TRP A N 1
ATOM 3868 C CA . TRP A 1 477 ? 7.506 -14.235 -17.779 1.00 91.88 477 TRP A CA 1
ATOM 3869 C C . TRP A 1 477 ? 8.470 -15.004 -18.683 1.00 91.88 477 TRP A C 1
ATOM 3871 O O . TRP A 1 477 ? 8.209 -16.161 -19.024 1.00 91.88 477 TRP A O 1
ATOM 3881 N N . ILE A 1 478 ? 9.553 -14.352 -19.108 1.00 93.75 478 ILE A N 1
ATOM 3882 C CA . ILE A 1 478 ? 10.587 -14.948 -19.966 1.00 93.75 478 ILE A CA 1
ATOM 3883 C C . ILE A 1 478 ? 11.950 -14.722 -19.298 1.00 93.75 478 ILE A C 1
ATOM 3885 O O . ILE A 1 478 ? 12.452 -13.593 -19.329 1.00 93.75 478 ILE A O 1
ATOM 3889 N N . PRO A 1 479 ? 12.554 -15.753 -18.687 1.00 91.25 479 PRO A N 1
ATOM 3890 C CA . PRO A 1 479 ? 13.879 -15.657 -18.082 1.00 91.25 479 PRO A CA 1
ATOM 3891 C C . PRO A 1 479 ? 14.936 -15.208 -19.081 1.00 91.25 479 PRO A C 1
ATOM 3893 O O . PRO A 1 479 ? 14.903 -15.596 -20.252 1.00 91.25 479 PRO A O 1
ATOM 3896 N N . ILE A 1 480 ? 15.897 -14.421 -18.607 1.00 91.06 480 ILE A N 1
ATOM 3897 C CA . ILE A 1 480 ? 17.088 -14.091 -19.379 1.00 91.06 480 ILE A CA 1
ATOM 3898 C C . ILE A 1 480 ? 18.198 -15.074 -18.990 1.00 91.06 480 ILE A C 1
ATOM 3900 O O . ILE A 1 480 ? 18.551 -15.207 -17.822 1.00 91.06 480 ILE A O 1
ATOM 3904 N N . GLU A 1 481 ? 18.728 -15.795 -19.975 1.00 89.94 481 GLU A N 1
ATOM 3905 C CA . GLU A 1 481 ? 19.767 -16.807 -19.800 1.00 89.94 481 GLU A CA 1
ATOM 3906 C C . GLU A 1 481 ? 21.017 -16.215 -19.144 1.00 89.94 481 GLU A C 1
ATOM 3908 O O . GLU A 1 481 ? 21.539 -15.191 -19.592 1.00 89.94 481 GLU A O 1
ATOM 3913 N N . ASP A 1 482 ? 21.520 -16.912 -18.122 1.00 87.88 482 ASP A N 1
ATOM 3914 C CA . ASP A 1 482 ? 22.687 -16.529 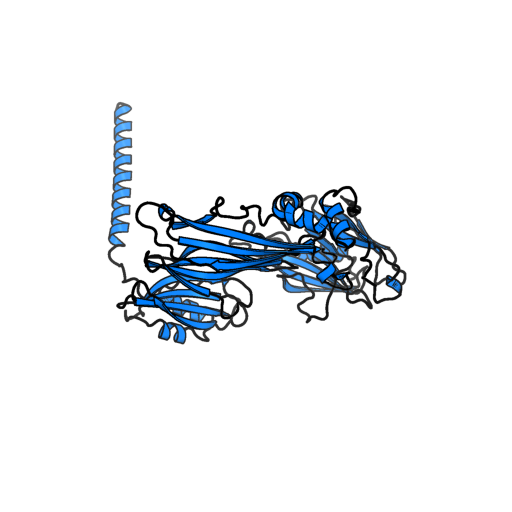-17.320 1.00 87.88 482 ASP A CA 1
ATOM 3915 C C . ASP A 1 482 ? 22.543 -15.186 -16.568 1.00 87.88 482 ASP A C 1
ATOM 3917 O O . ASP A 1 482 ? 23.545 -14.631 -16.117 1.00 87.88 482 ASP A O 1
ATOM 3921 N N . GLU A 1 483 ? 21.319 -14.676 -16.388 1.00 85.62 483 GLU A N 1
ATOM 3922 C CA . GLU A 1 483 ? 21.003 -13.472 -15.609 1.00 85.62 483 GLU A CA 1
ATOM 3923 C C . GLU A 1 483 ? 20.009 -13.772 -14.475 1.00 85.62 483 GLU A C 1
ATOM 3925 O O . GLU A 1 483 ? 19.189 -14.682 -14.573 1.00 85.62 483 GLU A O 1
ATOM 3930 N N . ASP A 1 484 ? 19.996 -12.926 -13.441 1.00 79.25 484 ASP A N 1
ATOM 3931 C CA . ASP A 1 484 ? 18.947 -12.915 -12.402 1.00 79.25 484 ASP A CA 1
ATOM 3932 C C . ASP A 1 484 ? 17.776 -11.989 -12.806 1.00 79.25 484 ASP A C 1
ATOM 3934 O O . ASP A 1 484 ? 17.226 -11.221 -12.007 1.00 79.25 484 ASP A O 1
ATOM 3938 N N . LEU A 1 485 ? 17.447 -11.993 -14.102 1.00 83.81 485 LEU A N 1
ATOM 3939 C CA . LEU A 1 485 ? 16.518 -11.063 -14.741 1.00 83.81 485 LEU A CA 1
ATOM 3940 C C . LEU A 1 485 ? 15.506 -11.797 -15.624 1.00 83.81 485 LEU A C 1
ATOM 3942 O O . LEU A 1 485 ? 15.782 -12.868 -16.162 1.00 83.81 485 LEU A O 1
ATOM 3946 N N . ALA A 1 486 ? 14.349 -11.173 -15.840 1.00 88.12 486 ALA A N 1
ATOM 3947 C CA . ALA A 1 486 ? 13.359 -11.637 -16.808 1.00 88.12 486 ALA A CA 1
ATOM 3948 C C . ALA A 1 486 ? 12.733 -10.484 -17.603 1.00 88.12 486 ALA A C 1
ATOM 3950 O O . ALA A 1 486 ? 12.594 -9.359 -17.101 1.00 88.12 486 ALA A O 1
ATOM 3951 N N . TYR A 1 487 ? 12.307 -10.794 -18.828 1.00 91.38 487 TYR A N 1
ATOM 3952 C CA . TYR A 1 487 ? 11.319 -10.003 -19.551 1.00 91.38 487 TYR A CA 1
ATOM 3953 C C . TYR A 1 487 ? 9.940 -10.228 -18.952 1.00 91.38 487 TYR A C 1
ATOM 3955 O O . TYR A 1 487 ? 9.531 -11.374 -18.749 1.00 91.38 487 TYR A O 1
ATOM 3963 N N . ASN A 1 488 ? 9.191 -9.140 -18.783 1.00 91.00 488 ASN A N 1
ATOM 3964 C CA . ASN A 1 488 ? 7.833 -9.194 -18.258 1.00 91.00 488 ASN A CA 1
ATOM 3965 C C . ASN A 1 488 ? 6.864 -8.445 -19.166 1.00 91.00 488 ASN A C 1
ATOM 3967 O O . ASN A 1 488 ? 7.052 -7.256 -19.423 1.00 91.00 488 ASN A O 1
ATOM 3971 N N . LEU A 1 489 ? 5.789 -9.114 -19.583 1.00 94.38 489 LEU A N 1
ATOM 3972 C CA . LEU A 1 489 ? 4.667 -8.509 -20.306 1.00 94.38 489 LEU A CA 1
ATOM 3973 C C . LEU A 1 489 ? 3.387 -8.692 -19.493 1.00 94.38 489 LEU A C 1
ATOM 3975 O O . LEU A 1 489 ? 2.964 -9.822 -19.273 1.00 94.38 489 LEU A O 1
ATOM 3979 N N . GLY A 1 490 ? 2.753 -7.597 -19.081 1.00 93.44 490 GLY A N 1
ATOM 3980 C CA . GLY A 1 490 ? 1.444 -7.614 -18.428 1.00 93.44 490 GLY A CA 1
ATOM 3981 C C . GLY A 1 490 ? 0.385 -6.959 -19.305 1.00 93.44 490 GLY A C 1
ATOM 3982 O O . GLY A 1 490 ? 0.574 -5.821 -19.727 1.00 93.44 490 GLY A O 1
ATOM 3983 N N . ILE A 1 491 ? -0.731 -7.642 -19.565 1.00 95.00 491 ILE A N 1
ATOM 3984 C CA . ILE A 1 491 ? -1.929 -7.079 -20.205 1.00 95.00 491 ILE A CA 1
ATOM 3985 C C . ILE A 1 491 ? -3.127 -7.343 -19.300 1.00 95.00 491 ILE A C 1
ATOM 3987 O O . ILE A 1 491 ? -3.454 -8.484 -18.984 1.00 95.00 491 ILE A O 1
ATOM 3991 N N . SER A 1 492 ? -3.777 -6.271 -18.875 1.00 91.56 492 SER A N 1
ATOM 3992 C CA . SER A 1 492 ? -4.923 -6.325 -17.974 1.00 91.56 492 SER A CA 1
ATOM 3993 C C . SER A 1 492 ? -6.184 -6.699 -18.753 1.00 91.56 492 SER A C 1
ATOM 3995 O O . SER A 1 492 ? -6.355 -6.294 -19.904 1.00 91.56 492 SER A O 1
ATOM 3997 N N . VAL A 1 493 ? -7.047 -7.502 -18.143 1.00 91.62 493 VAL A N 1
ATOM 3998 C CA . VAL A 1 493 ? -8.315 -7.964 -18.712 1.00 91.62 493 VAL A CA 1
ATOM 3999 C C . VAL A 1 493 ? -9.404 -7.007 -18.224 1.00 91.62 493 VAL A C 1
ATOM 4001 O O . VAL A 1 493 ? -9.608 -6.894 -17.010 1.00 91.62 493 VAL A O 1
ATOM 4004 N N . PRO A 1 494 ? -10.106 -6.292 -19.122 1.00 88.88 494 PRO A N 1
ATOM 4005 C CA . PRO A 1 494 ? -11.243 -5.470 -18.746 1.00 88.88 494 PRO A CA 1
ATOM 4006 C C . PRO A 1 494 ? -12.284 -6.270 -17.968 1.00 88.88 494 PRO A C 1
ATOM 4008 O O . PRO A 1 494 ? -12.541 -7.441 -18.254 1.00 88.88 494 PRO A O 1
ATOM 4011 N N . LEU A 1 495 ? -12.908 -5.615 -16.992 1.00 82.69 495 LEU A N 1
ATOM 4012 C CA . LEU A 1 495 ? -13.876 -6.254 -16.107 1.00 82.69 495 LEU A CA 1
ATOM 4013 C C . LEU A 1 495 ? -15.019 -6.901 -16.902 1.00 82.69 495 LEU A C 1
ATOM 4015 O O . LEU A 1 495 ? -15.637 -6.270 -17.762 1.00 82.69 495 LEU A O 1
ATOM 4019 N N . GLY A 1 496 ? -15.293 -8.171 -16.597 1.00 79.25 496 GLY A N 1
ATOM 4020 C CA . GLY A 1 496 ? -16.345 -8.960 -17.239 1.00 79.25 496 GLY A CA 1
ATOM 4021 C C . GLY A 1 496 ? -15.993 -9.527 -18.620 1.00 79.25 496 GLY A C 1
ATOM 4022 O O . GLY A 1 496 ? -16.853 -10.165 -19.230 1.00 79.25 496 GLY A O 1
ATOM 4023 N N . GLU A 1 497 ? -14.772 -9.321 -19.122 1.00 89.00 497 GLU A N 1
ATOM 4024 C CA . GLU A 1 497 ? -14.302 -9.937 -20.368 1.00 89.00 497 GLU A CA 1
ATOM 4025 C C . GLU A 1 497 ? -13.581 -11.275 -20.131 1.00 89.00 497 GLU A C 1
ATOM 4027 O O . GLU A 1 497 ? -13.127 -11.580 -19.031 1.00 89.00 497 GLU A O 1
ATOM 4032 N N . ASP A 1 498 ? -13.512 -12.098 -21.180 1.00 90.12 498 ASP A N 1
ATOM 4033 C CA . ASP A 1 498 ? -12.849 -13.404 -21.156 1.00 90.12 498 ASP A CA 1
ATOM 4034 C C . ASP A 1 498 ? -11.327 -13.247 -21.288 1.00 90.12 498 ASP A C 1
ATOM 4036 O O . ASP A 1 498 ? -10.836 -12.697 -22.280 1.00 90.12 498 ASP A O 1
ATOM 4040 N N . SER A 1 499 ? -10.572 -13.774 -20.320 1.00 92.00 499 SER A N 1
ATOM 4041 C CA . SER A 1 499 ? -9.106 -13.743 -20.329 1.00 92.00 499 SER A CA 1
ATOM 4042 C C . SER A 1 499 ? -8.499 -14.482 -21.520 1.00 92.00 499 SER A C 1
ATOM 4044 O O . SER A 1 499 ? -7.412 -14.101 -21.955 1.00 92.00 499 SER A O 1
ATOM 4046 N N . GLY A 1 500 ? -9.189 -15.466 -22.112 1.00 92.75 500 GLY A N 1
ATOM 4047 C CA . GLY A 1 500 ? -8.692 -16.216 -23.272 1.00 92.75 500 GLY A CA 1
ATOM 4048 C C . GLY A 1 500 ? -8.282 -15.326 -24.454 1.00 92.75 500 GLY A C 1
ATOM 4049 O O . GLY A 1 500 ? -7.218 -15.519 -25.043 1.00 92.75 500 GLY A O 1
ATOM 4050 N N . LEU A 1 501 ? -9.057 -14.272 -24.737 1.00 92.62 501 LEU A N 1
ATOM 4051 C CA . LEU A 1 501 ? -8.758 -13.306 -25.806 1.00 92.62 501 LEU A CA 1
ATOM 4052 C C . LEU A 1 501 ? -7.440 -12.553 -25.567 1.00 92.62 501 LEU A C 1
ATOM 4054 O O . LEU A 1 501 ? -6.706 -12.233 -26.506 1.00 92.62 501 LEU A O 1
ATOM 4058 N N . TYR A 1 502 ? -7.135 -12.276 -24.302 1.00 95.69 502 TYR A N 1
ATOM 4059 C CA . TYR A 1 502 ? -5.935 -11.557 -23.883 1.00 95.69 502 TYR A CA 1
ATOM 4060 C C . TYR A 1 502 ? -4.716 -12.474 -23.813 1.00 95.69 502 TYR A C 1
ATOM 4062 O O . TYR A 1 502 ? -3.610 -12.045 -24.141 1.00 95.69 502 TYR A O 1
ATOM 4070 N N . VAL A 1 503 ? -4.916 -13.750 -23.476 1.00 96.81 503 VAL A N 1
ATOM 4071 C CA . VAL A 1 503 ? -3.882 -14.788 -23.586 1.00 96.81 503 VAL A CA 1
ATOM 4072 C C . VAL A 1 503 ? -3.418 -14.920 -25.034 1.00 96.81 503 VAL A C 1
ATOM 4074 O O . VAL A 1 503 ? -2.214 -14.878 -25.294 1.00 96.81 503 VAL A O 1
ATOM 4077 N N . ASP A 1 504 ? -4.347 -14.997 -25.987 1.00 95.88 504 ASP A N 1
ATOM 4078 C CA . ASP A 1 504 ? -4.011 -15.059 -27.412 1.00 95.88 504 ASP A CA 1
ATOM 4079 C C . ASP A 1 504 ? -3.317 -13.779 -27.891 1.00 95.88 504 ASP A C 1
ATOM 4081 O O . ASP A 1 504 ? -2.364 -13.833 -28.670 1.00 95.88 504 ASP A O 1
ATOM 4085 N N . MET A 1 505 ? -3.741 -12.610 -27.403 1.00 95.56 505 MET A N 1
ATOM 4086 C CA . MET A 1 505 ? -3.054 -11.346 -27.673 1.00 95.56 505 MET A CA 1
ATOM 4087 C C . MET A 1 505 ? -1.596 -11.374 -27.193 1.00 95.56 505 MET A C 1
ATOM 4089 O O . MET A 1 505 ? -0.703 -11.026 -27.966 1.00 95.56 505 MET A O 1
ATOM 4093 N N . VAL A 1 506 ? -1.339 -11.808 -25.957 1.00 97.44 506 VAL A N 1
ATOM 4094 C CA . VAL A 1 506 ? 0.017 -11.897 -25.393 1.00 97.44 506 VAL A CA 1
ATOM 4095 C C . VAL A 1 506 ? 0.872 -12.906 -26.165 1.00 97.44 506 VAL A C 1
ATOM 4097 O O . VAL A 1 506 ? 1.991 -12.571 -26.555 1.00 97.44 506 VAL A O 1
ATOM 4100 N N . LYS A 1 507 ? 0.335 -14.091 -26.488 1.00 97.38 507 LYS A N 1
ATOM 4101 C CA . LYS A 1 507 ? 1.013 -15.090 -27.337 1.00 97.38 507 LYS A CA 1
ATOM 4102 C C . LYS A 1 507 ? 1.402 -14.516 -28.700 1.00 97.38 507 LYS A C 1
ATOM 4104 O O . LYS A 1 507 ? 2.534 -14.700 -29.143 1.00 97.38 507 LYS A O 1
ATOM 4109 N N . ASN A 1 508 ? 0.493 -13.781 -29.342 1.00 96.38 508 ASN A N 1
ATOM 4110 C CA . ASN A 1 508 ? 0.740 -13.152 -30.640 1.00 96.38 508 ASN A CA 1
ATOM 4111 C C . ASN A 1 508 ? 1.806 -12.049 -30.566 1.00 96.38 508 ASN A C 1
ATOM 4113 O O . ASN A 1 508 ? 2.668 -11.986 -31.441 1.00 96.38 508 ASN A O 1
ATOM 4117 N N . ILE A 1 509 ? 1.781 -11.204 -29.525 1.00 97.31 509 ILE A N 1
ATOM 4118 C CA . ILE A 1 509 ? 2.807 -10.169 -29.307 1.00 97.31 509 ILE A CA 1
ATOM 4119 C C . ILE A 1 509 ? 4.187 -10.817 -29.161 1.00 97.31 509 ILE A C 1
ATOM 4121 O O . ILE A 1 509 ? 5.137 -10.370 -29.802 1.00 97.31 509 ILE A O 1
ATOM 4125 N N . LEU A 1 510 ? 4.285 -11.884 -28.361 1.00 97.06 510 LEU A N 1
ATOM 4126 C CA . LEU A 1 510 ? 5.532 -12.611 -28.097 1.00 97.06 510 LEU A CA 1
ATOM 4127 C C . LEU A 1 510 ? 5.958 -13.547 -29.238 1.00 97.06 510 LEU A C 1
ATOM 4129 O O . LEU A 1 510 ? 7.050 -14.111 -29.184 1.00 97.06 510 LEU A O 1
ATOM 4133 N N . GLN A 1 511 ? 5.131 -13.702 -30.277 1.00 96.44 511 GLN A N 1
ATOM 4134 C CA . GLN A 1 511 ? 5.360 -14.637 -31.384 1.00 96.44 511 GLN A CA 1
ATOM 4135 C C . GLN A 1 511 ? 5.578 -16.073 -30.873 1.00 96.44 511 GLN A C 1
ATOM 4137 O O . GLN A 1 511 ? 6.495 -16.772 -31.309 1.00 96.44 511 GLN A O 1
ATOM 4142 N N . ALA A 1 512 ? 4.756 -16.482 -29.903 1.00 93.12 512 ALA A N 1
ATOM 4143 C CA . ALA A 1 512 ? 4.798 -17.813 -29.317 1.00 93.12 512 ALA A CA 1
ATOM 4144 C C . ALA A 1 512 ? 4.579 -18.889 -30.394 1.00 93.12 512 ALA A C 1
ATOM 4146 O O . ALA A 1 512 ? 3.670 -18.777 -31.220 1.00 93.12 512 ALA A O 1
ATOM 4147 N N . GLN A 1 513 ? 5.427 -19.916 -30.392 1.00 82.62 513 GLN A N 1
ATOM 4148 C CA . GLN A 1 513 ? 5.284 -21.075 -31.272 1.00 82.62 513 GLN A CA 1
ATOM 4149 C C . GLN A 1 513 ? 4.363 -22.104 -30.605 1.00 82.62 513 GLN A C 1
ATOM 4151 O O . GLN A 1 513 ? 4.479 -22.330 -29.401 1.00 82.62 513 GLN A O 1
ATOM 4156 N N . GLU A 1 514 ? 3.442 -22.687 -31.381 1.00 60.41 514 GLU A N 1
ATOM 4157 C CA . GLU A 1 514 ? 2.581 -23.793 -30.923 1.00 60.41 514 GLU A CA 1
ATOM 4158 C C . GLU A 1 514 ? 3.357 -25.083 -30.645 1.00 60.41 514 GLU A C 1
ATOM 4160 O O . GLU A 1 514 ? 4.273 -25.417 -31.439 1.00 60.41 514 GLU A O 1
#

Sequence (514 aa):
MKSNQLIILISAVMICGILYSGYHYTQEMANRKLQVMESGLFDSDGNAVSPVDLANEINGKTTDEVKMILDQYNLEYDEAMVTNNDRIQTQLYRQTLQSTGSGLYILALCGQIDSSWMFIAILDNGKAYENRGSIILSGGQTSPDAFRIEEDPASETVWIVVREPVEQGMGIHQYDEVWYRLSDRSLVRDLQYVAEKHDWVSPEQPYFYDLKGTASTKRHIHISESQAHDYYIDVQYEIKLTNSDVFGFPNEEDGLLFTAYRQLRYVWQPDENRFHLDAESSYADETLFDFSTQAILENYSVELEKLSKSRIQAKLDWLDKLINPETNMNMPDVHENLRVMEFANLNDAANANVVLSLPEGFTASKRVFQKGSNFEYNAEKNRGIDTVYTFQIFSTKHKDKFNQYGIEGLAGWFYDTSYYRDEPDNVRFPNKSVLKEKVFEGNTALGEAEIFILTCDIVPKELRTEEHSTYELVYAWIPIEDEDLAYNLGISVPLGEDSGLYVDMVKNILQAQE

Radius of gyration: 29.78 Å; chains: 1; bounding box: 99×53×70 Å

Secondary structure (DSSP, 8-state):
--HHHHHHHHHHHHHHHHHHHHHHHHHHHHHGGG----SB-B-TTSPBPPHHHHHHHHTT-BHHHHHHHHHHTT----GGG--TTPBEEEEEEEEE-TTT-PEEEEEEEEESSS--EEEEEEEE-SS-EEEEEEEEE-SS---TTSEEEEEETTTTEEEEEEEEEEEESSS-EEEEEEEEEE-SSSEEEEEEEEEEEEE---TTSSEEEEEEEEEEEE------SS-----EEEEEEEEEEEEGGGGGSSSGGGTEEEEEEEEEEEEEETTTTEEEE-TTTSSS-GGGG--SHHHHHHHTHHHHHHHTT-S-HHHHHHHHHHH-HHHH------EEEESEEEEE-TTSTT--EEEEEPPTTEEEEEEEEEPPTT---SSGGGGG--EEEEEEEEESS-TTT--GGG-TTEEEEEEEEEE--S--GGGSS-TTEEEEEEEEEEEETTEEEEEEEEEEE--SGGG--SS-SEEEEEEEEEEPTTSSEEEEEEEEEPTTS-HHHHHHHHHHHHT---

pLDDT: mean 79.2, std 15.8, range [31.27, 97.44]

Foldseek 3Di:
DDPVVVVVVVVVVVVVVVVVVVVVVVVVVVVVVPPPPPQFQAAPVGHFDDPVNLLVLQAQDWPVSNVVSCVRRVADDDPVQDDHGWGKHWDKDWDQQPQQRKIWIWIWIQT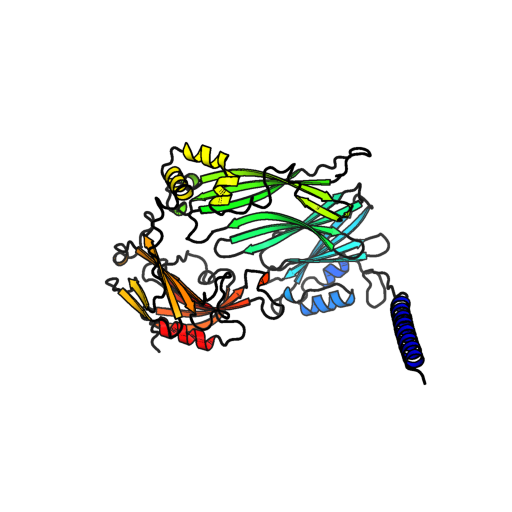PVFGKIKTWIWIGPVPGIHTAHMDIAHGDNDDPPQWDWDADNVVRKIWIWGWHFQDDFDFWTWIKTWTWIRDPHYTDTFDIDTQWIWHDPPPVDQKTKIKHWDFPDWDQDDDDDPDAFRTKTKIKIWMWIFGNLLVQDPDSVLRTLDIDIWIWMWTQDPVVRHTDTPPVPTLDDPLCPVPDLVSCCVSPVVSLVVLCVDPRVVSVLSSCCSVCVPPDPPFFPKDWFAQWDWAFQLQDQQSDIDIFGADPQKIKTKGKDFDRPRDAWQDPNCRPDGIWMKIFMFGNPPQVQQQPPNNGRGFWMKGSKDADPPDPPVRQDTPQKDFPDWDDFAQFPRGTKTWTKIWHAPSPPVPDDPQDRTWIKTKMWADRPSGSITIIIIGTDGPPDDCVVVNVSVCNRRVGDD